Protein 2M6J (pdb70)

Foldseek 3Di:
DKDKAWDWDCPPPPDTDTDMDIDHD

Radius of gyration: 11.08 Å; Cα contacts (8 Å, |Δi|>4): 39; chains: 1; bounding box: 30×14×20 Å

Sequence (25 aa):
IKSCETFIVACDGGKACREVKCKTIIKSCETFIVACDGGKACREVKCKTIIKSCETFIVACDGGKACREVKCKTIIKSCETFIVACDGGKACREVKCKTIIKSCETFIVACDGGKACREVKCKTIIKSCETFIVACDGGKACREVKCKTIIKSCETFIVACDGGKACREVKCKTIIKSCETFIVACDGGKACREVKCKTIIKSCETFIVACDGGKACREVKCKTIIKSCETFIVACDGGKACREVKCKTIIKSCETFIVACDGGKACREVKCKTIIKSCETFIVACDGGKACREVKCKTIIKSCETFIVACDGGKACREVKCKTIIKSCETFIVACDGGKACREVKCKTIIKSCETFIVACDGGKACREVKCKTIIKSCETFIVACDGGKACREVKCKTIIKSCETFIVACDGGKACREVKCKTIIKSCETFIVACDGGKACREVKCKTIIKSCETFIVACDGGKACREVKCKTIIKSCETFIVACDGGKACREVKCKTI

Solvent-accessible surface area: 2305 Å² total; per-residue (Å²): 195,131,32,68,85,52,71,105,54,63,71,119,72,58,143,92,27,164,78,106,95,71,94,118,138

Secondary structure (DSSP, 8-state):
-EEEEEE---TTSSS---EEEEEE-

Nearest PDB structures (foldseek):
  2m6j-assembly1_A  TM=1.009E+00  e=7.210E-04  Sparassidae
  8tby-assembly1_A  TM=5.164E-01  e=4.647E+00  Mus musculus
  6uko-assembly1_G  TM=4.336E-01  e=4.334E+00  Mus musculus
  2m6j-assembly1_A  TM=1.012E+00  e=1.096E-03  Sparassidae
  6uko-assembly1_G  TM=5.273E-01  e=2.470E+00  Mus musculus

Organism: NCBI:txid152923

Structure (mmCIF, N/CA/C/O backbone):
data_2M6J
#
_entry.id   2M6J
#
loop_
_atom_site.group_PDB
_atom_site.id
_atom_site.type_symbol
_atom_site.label_atom_id
_atom_site.label_alt_id
_atom_site.label_comp_id
_atom_site.label_asym_id
_atom_site.label_entity_id
_atom_site.label_seq_id
_atom_site.pdbx_PDB_ins_code
_atom_site.Cartn_x
_atom_site.Cartn_y
_atom_site.Cartn_z
_atom_site.occupancy
_atom_site.B_iso_or_equiv
_atom_site.auth_seq_id
_atom_site.auth_comp_id
_atom_site.auth_asym_id
_atom_site.auth_atom_id
_atom_site.pdbx_PDB_model_num
ATOM 1 N N . ILE A 1 1 ? 1.103 -0.338 0.165 1.00 32.51 1 ILE A N 1
ATOM 2 C CA . ILE A 1 1 ? 1.880 -0.406 -1.066 1.00 25.42 1 ILE A CA 1
ATOM 3 C C . ILE A 1 1 ? 3.318 -0.832 -0.785 1.00 74.24 1 ILE A C 1
ATOM 4 O O . ILE A 1 1 ? 3.883 -0.502 0.258 1.00 74.54 1 ILE A O 1
ATOM 20 N N . LYS A 1 2 ? 3.905 -1.566 -1.724 1.00 43.14 2 LYS A N 1
ATOM 21 C CA . LYS A 1 2 ? 5.278 -2.035 -1.582 1.00 24.34 2 LYS A CA 1
ATOM 22 C C . LYS A 1 2 ? 6.196 -1.347 -2.587 1.00 70.33 2 LYS A C 1
ATOM 23 O O . LYS A 1 2 ? 5.775 -1.003 -3.691 1.00 52.54 2 LYS A O 1
ATOM 42 N N . SER A 1 3 ? 7.452 -1.152 -2.199 1.00 30.14 3 SER A N 1
ATOM 43 C CA . SER A 1 3 ? 8.428 -0.503 -3.066 1.00 24.33 3 SER A CA 1
ATOM 44 C C . SER A 1 3 ? 9.366 -1.531 -3.692 1.00 43.10 3 SER A C 1
ATOM 45 O O . SER A 1 3 ? 9.701 -2.542 -3.074 1.00 15.03 3 SER A O 1
ATOM 53 N N . CYS A 1 4 ? 9.788 -1.265 -4.924 1.00 14.42 4 CYS A N 1
ATOM 54 C CA . CYS A 1 4 ? 10.686 -2.164 -5.636 1.00 64.53 4 CYS A CA 1
ATOM 55 C C . CYS A 1 4 ? 11.679 -1.379 -6.489 1.00 30.21 4 CYS A C 1
ATOM 56 O O . CYS A 1 4 ? 11.352 -0.319 -7.021 1.00 73.35 4 CYS A O 1
ATOM 63 N N . GLU A 1 5 ? 12.892 -1.908 -6.613 1.00 23.11 5 GLU A N 1
ATOM 64 C CA . GLU A 1 5 ? 13.932 -1.256 -7.400 1.00 63.12 5 GLU A CA 1
ATOM 65 C C . GLU A 1 5 ? 14.986 -2.264 -7.851 1.00 13.10 5 GLU A C 1
ATOM 66 O O . GLU A 1 5 ? 15.143 -3.327 -7.250 1.00 33.24 5 GLU A O 1
ATOM 78 N N . THR A 1 6 ? 15.706 -1.922 -8.915 1.00 21.41 6 THR A N 1
ATOM 79 C CA . THR A 1 6 ? 16.743 -2.796 -9.448 1.00 62.43 6 THR A CA 1
ATOM 80 C C . THR A 1 6 ? 18.124 -2.167 -9.298 1.00 35.22 6 THR A C 1
ATOM 81 O O . THR A 1 6 ? 18.259 -0.944 -9.260 1.00 55.04 6 THR A O 1
ATOM 92 N N . PHE A 1 7 ? 19.147 -3.011 -9.212 1.00 50.54 7 PHE A N 1
ATOM 93 C CA . PHE A 1 7 ? 20.518 -2.536 -9.066 1.00 22.34 7 PHE A CA 1
ATOM 94 C C . PHE A 1 7 ? 21.439 -3.212 -10.078 1.00 14.10 7 PHE A C 1
ATOM 95 O O . PHE A 1 7 ? 21.069 -4.208 -10.700 1.00 62.22 7 PHE A O 1
ATOM 112 N N . ILE A 1 8 ? 22.638 -2.662 -10.237 1.00 74.13 8 ILE A N 1
ATOM 113 C CA . ILE A 1 8 ? 23.611 -3.211 -11.173 1.00 70.12 8 ILE A CA 1
ATOM 114 C C . ILE A 1 8 ? 24.695 -3.995 -10.442 1.00 5.34 8 ILE A C 1
ATOM 115 O O . ILE A 1 8 ? 25.407 -3.451 -9.597 1.00 43.53 8 ILE A O 1
ATOM 131 N N . VAL A 1 9 ? 24.817 -5.276 -10.773 1.00 23.33 9 VAL A N 1
ATOM 132 C CA . VAL A 1 9 ? 25.817 -6.135 -10.150 1.00 23.23 9 VAL A CA 1
ATOM 133 C C . VAL A 1 9 ? 26.494 -7.029 -11.182 1.00 70.44 9 VAL A C 1
ATOM 134 O O . VAL A 1 9 ? 25.980 -7.221 -12.284 1.00 64.02 9 VAL A O 1
ATOM 147 N N . ALA A 1 10 ? 27.650 -7.575 -10.818 1.00 73.11 10 ALA A N 1
ATOM 148 C CA . ALA A 1 10 ? 28.396 -8.452 -11.712 1.00 41.30 10 ALA A CA 1
ATOM 149 C C . ALA A 1 10 ? 27.824 -9.865 -11.699 1.00 73.02 10 ALA A C 1
ATOM 150 O O . ALA A 1 10 ? 28.251 -10.712 -10.914 1.00 0.11 10 ALA A O 1
ATOM 157 N N . CYS A 1 11 ? 26.854 -10.114 -12.573 1.00 50.40 11 CYS A N 1
ATOM 158 C CA . CYS A 1 11 ? 26.221 -11.424 -12.662 1.00 25.11 11 CYS A CA 1
ATOM 159 C C . CYS A 1 11 ? 27.167 -12.443 -13.293 1.00 14.42 11 CYS A C 1
ATOM 160 O O . CYS A 1 11 ? 27.067 -13.642 -13.032 1.00 41.33 11 CYS A O 1
ATOM 167 N N . ASP A 1 12 ? 28.083 -11.956 -14.123 1.00 33.22 12 ASP A N 1
ATOM 168 C CA . ASP A 1 12 ? 29.047 -12.823 -14.790 1.00 70.02 12 ASP A CA 1
ATOM 169 C C . ASP A 1 12 ? 30.467 -12.518 -14.322 1.00 74.14 12 ASP A C 1
ATOM 170 O O . ASP A 1 12 ? 31.439 -12.863 -14.992 1.00 43.42 12 ASP A O 1
ATOM 179 N N . GLY A 1 13 ? 30.577 -11.868 -13.168 1.00 22.03 13 GLY A N 1
ATOM 180 C CA . GLY A 1 13 ? 31.881 -11.526 -12.631 1.00 25.32 13 GLY A CA 1
ATOM 181 C C . GLY A 1 13 ? 32.378 -10.182 -13.125 1.00 70.22 13 GLY A C 1
ATOM 182 O O . GLY A 1 13 ? 33.342 -9.635 -12.593 1.00 5.32 13 GLY A O 1
ATOM 186 N N . GLY A 1 14 ? 31.718 -9.649 -14.149 1.00 31.00 14 GLY A N 1
ATOM 187 C CA . GLY A 1 14 ? 32.114 -8.366 -14.699 1.00 53.14 14 GLY A CA 1
ATOM 188 C C . GLY A 1 14 ? 31.196 -7.905 -15.814 1.00 71.44 14 GLY A C 1
ATOM 189 O O . GLY A 1 14 ? 31.636 -7.258 -16.764 1.00 45.42 14 GLY A O 1
ATOM 193 N N . LYS A 1 15 ? 29.915 -8.241 -15.701 1.00 63.22 15 LYS A N 1
ATOM 194 C CA . LYS A 1 15 ? 28.932 -7.859 -16.707 1.00 53.13 15 LYS A CA 1
ATOM 195 C C . LYS A 1 15 ? 27.855 -6.964 -16.103 1.00 13.23 15 LYS A C 1
ATOM 196 O O . LYS A 1 15 ? 27.923 -6.600 -14.929 1.00 64.40 15 LYS A O 1
ATOM 215 N N . ALA A 1 16 ? 26.860 -6.613 -16.912 1.00 22.33 16 ALA A N 1
ATOM 216 C CA . ALA A 1 16 ? 25.767 -5.764 -16.455 1.00 21.00 16 ALA A CA 1
ATOM 217 C C . ALA A 1 16 ? 24.519 -6.588 -16.158 1.00 71.00 16 ALA A C 1
ATOM 218 O O . ALA A 1 16 ? 23.987 -7.268 -17.037 1.00 5.33 16 ALA A O 1
ATOM 225 N N . CYS A 1 17 ? 24.055 -6.524 -14.914 1.00 64.13 17 CYS A N 1
ATOM 226 C CA . CYS A 1 17 ? 22.870 -7.265 -14.500 1.00 61.03 17 CYS A CA 1
ATOM 227 C C . CYS A 1 17 ? 21.813 -6.325 -13.929 1.00 12.31 17 CYS A C 1
ATOM 228 O O . CYS A 1 17 ? 22.133 -5.252 -13.418 1.00 0.54 17 CYS A O 1
ATOM 235 N N . ARG A 1 18 ? 20.552 -6.736 -14.020 1.00 3.34 18 ARG A N 1
ATOM 236 C CA . ARG A 1 18 ? 19.448 -5.930 -13.513 1.00 33.31 18 ARG A CA 1
ATOM 237 C C . ARG A 1 18 ? 18.635 -6.709 -12.483 1.00 0.05 18 ARG A C 1
ATOM 238 O O . ARG A 1 18 ? 17.481 -7.061 -12.726 1.00 3.11 18 ARG A O 1
ATOM 259 N N . GLU A 1 19 ? 19.246 -6.974 -11.332 1.00 62.31 19 GLU A N 1
ATOM 260 C CA . GLU A 1 19 ? 18.579 -7.712 -10.266 1.00 61.51 19 GLU A CA 1
ATOM 261 C C . GLU A 1 19 ? 17.562 -6.831 -9.548 1.00 14.30 19 GLU A C 1
ATOM 262 O O . GLU A 1 19 ? 17.925 -5.871 -8.868 1.00 42.34 19 GLU A O 1
ATOM 274 N N . VAL A 1 20 ? 16.284 -7.163 -9.704 1.00 61.44 20 VAL A N 1
ATOM 275 C CA . VAL A 1 20 ? 15.213 -6.403 -9.071 1.00 61.23 20 VAL A CA 1
ATOM 276 C C . VAL A 1 20 ? 14.937 -6.913 -7.661 1.00 53.33 20 VAL A C 1
ATOM 277 O O . VAL A 1 20 ? 15.101 -8.099 -7.374 1.00 4.40 20 VAL A O 1
ATOM 290 N N . LYS A 1 21 ? 14.515 -6.009 -6.784 1.00 12.34 21 LYS A N 1
ATOM 291 C CA . LYS A 1 21 ? 14.213 -6.365 -5.402 1.00 60.34 21 LYS A CA 1
ATOM 292 C C . LYS A 1 21 ? 13.046 -5.540 -4.870 1.00 0.10 21 LYS A C 1
ATOM 293 O O . LYS A 1 21 ? 12.785 -4.435 -5.347 1.00 73.34 21 LYS A O 1
ATOM 312 N N . CYS A 1 22 ? 12.348 -6.082 -3.878 1.00 1.24 22 CYS A N 1
ATOM 313 C CA . CYS A 1 22 ? 11.210 -5.396 -3.279 1.00 54.40 22 CYS A CA 1
ATOM 314 C C . CYS A 1 22 ? 11.359 -5.315 -1.762 1.00 72.25 22 CYS A C 1
ATOM 315 O O . CYS A 1 22 ? 11.945 -6.199 -1.137 1.00 60.01 22 CYS A O 1
ATOM 322 N N . LYS A 1 23 ? 10.824 -4.249 -1.177 1.00 31.33 23 LYS A N 1
ATOM 323 C CA . LYS A 1 23 ? 10.895 -4.052 0.266 1.00 20.33 23 LYS A CA 1
ATOM 324 C C . LYS A 1 23 ? 9.634 -3.369 0.785 1.00 73.20 23 LYS A C 1
ATOM 325 O O . LYS A 1 23 ? 8.875 -2.777 0.017 1.00 75.31 23 LYS A O 1
ATOM 344 N N . THR A 1 24 ? 9.416 -3.454 2.094 1.00 53.32 24 THR A N 1
ATOM 345 C CA . THR A 1 24 ? 8.247 -2.844 2.715 1.00 51.31 24 THR A CA 1
ATOM 346 C C . THR A 1 24 ? 8.446 -1.345 2.907 1.00 53.42 24 THR A C 1
ATOM 347 O O . THR A 1 24 ? 9.572 -0.874 3.067 1.00 23.01 24 THR A O 1
ATOM 358 N N . ILE A 1 25 ? 7.346 -0.600 2.890 1.00 14.30 25 ILE A N 1
ATOM 359 C CA . ILE A 1 25 ? 7.400 0.846 3.064 1.00 0.42 25 ILE A CA 1
ATOM 360 C C . ILE A 1 25 ? 6.749 1.267 4.377 1.00 31.14 25 ILE A C 1
ATOM 361 O O . ILE A 1 25 ? 5.732 0.706 4.785 1.00 51.41 25 ILE A O 1
ATOM 380 N N . ILE A 1 1 ? 1.329 0.000 0.000 1.00 13.00 1 ILE A N 2
ATOM 381 C CA . ILE A 1 1 ? 2.092 -0.002 -1.242 1.00 1.13 1 ILE A CA 2
ATOM 382 C C . ILE A 1 1 ? 3.507 -0.523 -1.016 1.00 62.42 1 ILE A C 2
ATOM 383 O O . ILE A 1 1 ? 4.113 -0.278 0.027 1.00 13.43 1 ILE A O 2
ATOM 399 N N . LYS A 1 2 ? 4.031 -1.244 -2.002 1.00 55.35 2 LYS A N 2
ATOM 400 C CA . LYS A 1 2 ? 5.376 -1.798 -1.915 1.00 22.21 2 LYS A CA 2
ATOM 401 C C . LYS A 1 2 ? 6.332 -1.055 -2.842 1.00 44.02 2 LYS A C 2
ATOM 402 O O . LYS A 1 2 ? 5.924 -0.525 -3.875 1.00 73.14 2 LYS A O 2
ATOM 421 N N . SER A 1 3 ? 7.607 -1.021 -2.467 1.00 21.31 3 SER A N 2
ATOM 422 C CA . SER A 1 3 ? 8.621 -0.341 -3.264 1.00 51.02 3 SER A CA 2
ATOM 423 C C . SER A 1 3 ? 9.572 -1.346 -3.907 1.00 33.43 3 SER A C 2
ATOM 424 O O . SER A 1 3 ? 10.143 -2.200 -3.228 1.00 30.14 3 SER A O 2
ATOM 432 N N . CYS A 1 4 ? 9.736 -1.239 -5.221 1.00 4.01 4 CYS A N 2
ATOM 433 C CA . CYS A 1 4 ? 10.617 -2.138 -5.958 1.00 12.43 4 CYS A CA 2
ATOM 434 C C . CYS A 1 4 ? 11.622 -1.350 -6.793 1.00 61.11 4 CYS A C 2
ATOM 435 O O . CYS A 1 4 ? 11.310 -0.277 -7.309 1.00 32.52 4 CYS A O 2
ATOM 442 N N . GLU A 1 5 ? 12.829 -1.892 -6.921 1.00 45.54 5 GLU A N 2
ATOM 443 C CA . GLU A 1 5 ? 13.880 -1.239 -7.694 1.00 24.05 5 GLU A CA 2
ATOM 444 C C . GLU A 1 5 ? 14.961 -2.239 -8.094 1.00 44.34 5 GLU A C 2
ATOM 445 O O . GLU A 1 5 ? 15.119 -3.286 -7.467 1.00 32.44 5 GLU A O 2
ATOM 457 N N . THR A 1 6 ? 15.705 -1.908 -9.146 1.00 11.43 6 THR A N 2
ATOM 458 C CA . THR A 1 6 ? 16.770 -2.775 -9.632 1.00 73.55 6 THR A CA 2
ATOM 459 C C . THR A 1 6 ? 18.134 -2.116 -9.469 1.00 64.11 6 THR A C 2
ATOM 460 O O . THR A 1 6 ? 18.246 -0.890 -9.462 1.00 53.02 6 THR A O 2
ATOM 471 N N . PHE A 1 7 ? 19.171 -2.937 -9.338 1.00 61.02 7 PHE A N 2
ATOM 472 C CA . PHE A 1 7 ? 20.530 -2.433 -9.175 1.00 14.25 7 PHE A CA 2
ATOM 473 C C . PHE A 1 7 ? 21.489 -3.135 -10.131 1.00 23.24 7 PHE A C 2
ATOM 474 O O . PHE A 1 7 ? 21.154 -4.163 -10.720 1.00 55.20 7 PHE A O 2
ATOM 491 N N . ILE A 1 8 ? 22.684 -2.573 -10.279 1.00 50.21 8 ILE A N 2
ATOM 492 C CA . ILE A 1 8 ? 23.692 -3.145 -11.163 1.00 4.33 8 ILE A CA 2
ATOM 493 C C . ILE A 1 8 ? 24.762 -3.886 -10.368 1.00 44.04 8 ILE A C 2
ATOM 494 O O . ILE A 1 8 ? 25.430 -3.305 -9.513 1.00 12.05 8 ILE A O 2
ATOM 510 N N . VAL A 1 9 ? 24.922 -5.173 -10.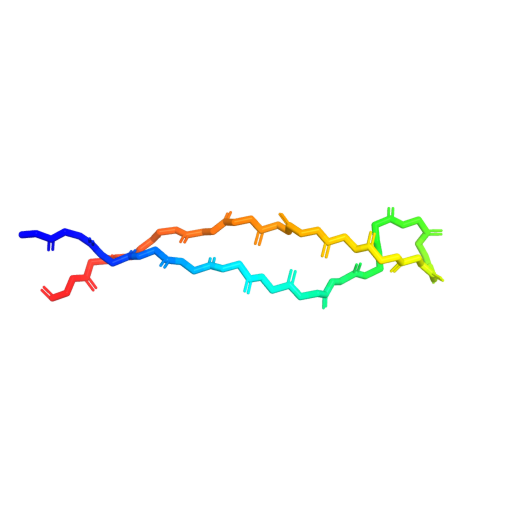659 1.00 71.31 9 VAL A N 2
ATOM 511 C CA . VAL A 1 9 ? 25.913 -5.994 -9.974 1.00 62.54 9 VAL A CA 2
ATOM 512 C C . VAL A 1 9 ? 26.647 -6.902 -10.955 1.00 72.42 9 VAL A C 2
ATOM 513 O O . VAL A 1 9 ? 26.180 -7.134 -12.070 1.00 64.11 9 VAL A O 2
ATOM 526 N N . ALA A 1 10 ? 27.798 -7.414 -10.532 1.00 33.44 10 ALA A N 2
ATOM 527 C CA . ALA A 1 10 ? 28.595 -8.299 -11.371 1.00 62.45 10 ALA A CA 2
ATOM 528 C C . ALA A 1 10 ? 28.040 -9.720 -11.354 1.00 42.35 10 ALA A C 2
ATOM 529 O O . ALA A 1 10 ? 28.442 -10.544 -10.533 1.00 34.32 10 ALA A O 2
ATOM 536 N N . CYS A 1 11 ? 27.115 -9.999 -12.266 1.00 34.21 11 CYS A N 2
ATOM 537 C CA . CYS A 1 11 ? 26.503 -11.319 -12.355 1.00 71.55 11 CYS A CA 2
ATOM 538 C C . CYS A 1 11 ? 27.456 -12.318 -13.007 1.00 2.55 11 CYS A C 2
ATOM 539 O O . CYS A 1 11 ? 27.544 -13.472 -12.588 1.00 34.01 11 CYS A O 2
ATOM 546 N N . ASP A 1 12 ? 28.168 -11.864 -14.032 1.00 64.11 12 ASP A N 2
ATOM 547 C CA . ASP A 1 12 ? 29.117 -12.716 -14.741 1.00 15.13 12 ASP A CA 2
ATOM 548 C C . ASP A 1 12 ? 30.550 -12.383 -14.341 1.00 25.15 12 ASP A C 2
ATOM 549 O O . ASP A 1 12 ? 31.482 -12.563 -15.124 1.00 20.44 12 ASP A O 2
ATOM 558 N N . GLY A 1 13 ? 30.720 -11.895 -13.115 1.00 54.34 13 GLY A N 2
ATOM 559 C CA . GLY A 1 13 ? 32.042 -11.543 -12.633 1.00 64.20 13 GLY A CA 2
ATOM 560 C C . GLY A 1 13 ? 32.471 -10.157 -13.074 1.00 32.54 13 GLY A C 2
ATOM 561 O O . GLY A 1 13 ? 33.649 -9.812 -13.000 1.00 1.42 13 GLY A O 2
ATOM 565 N N . GLY A 1 14 ? 31.511 -9.362 -13.535 1.00 51.43 14 GLY A N 2
ATOM 566 C CA . GLY A 1 14 ? 31.815 -8.016 -13.985 1.00 4.34 14 GLY A CA 2
ATOM 567 C C . GLY A 1 14 ? 30.811 -7.501 -14.997 1.00 20.14 14 GLY A C 2
ATOM 568 O O . GLY A 1 14 ? 30.698 -6.294 -15.213 1.00 24.31 14 GLY A O 2
ATOM 572 N N . LYS A 1 15 ? 30.079 -8.418 -15.621 1.00 24.15 15 LYS A N 2
ATOM 573 C CA . LYS A 1 15 ? 29.079 -8.052 -16.616 1.00 41.11 15 LYS A CA 2
ATOM 574 C C . LYS A 1 15 ? 28.003 -7.161 -16.004 1.00 33.31 15 LYS A C 2
ATOM 575 O O . LYS A 1 15 ? 28.055 -6.834 -14.819 1.00 32.12 15 LYS A O 2
ATOM 594 N N . ALA A 1 16 ? 27.027 -6.774 -16.819 1.00 44.24 16 ALA A N 2
ATOM 595 C CA . ALA A 1 16 ? 25.937 -5.924 -16.357 1.00 21.34 16 ALA A CA 2
ATOM 596 C C . ALA A 1 16 ? 24.708 -6.754 -16.001 1.00 52.31 16 ALA A C 2
ATOM 597 O O . ALA A 1 16 ? 24.210 -7.527 -16.820 1.00 20.21 16 ALA A O 2
ATOM 604 N N . CYS A 1 17 ? 24.223 -6.589 -14.775 1.00 53.41 17 CYS A N 2
ATOM 605 C CA . CYS A 1 17 ? 23.052 -7.323 -14.310 1.00 41.41 17 CYS A CA 2
ATOM 606 C C . CYS A 1 17 ? 21.974 -6.366 -13.809 1.00 31.11 17 CYS A C 2
ATOM 607 O O . CYS A 1 17 ? 22.269 -5.247 -13.388 1.00 70.32 17 CYS A O 2
ATOM 614 N N . ARG A 1 18 ? 20.724 -6.815 -13.857 1.00 51.31 18 ARG A N 2
ATOM 615 C CA . ARG A 1 18 ? 19.602 -5.999 -13.409 1.00 74.12 18 ARG A CA 2
ATOM 616 C C . ARG A 1 18 ? 18.764 -6.747 -12.376 1.00 3.12 18 ARG A C 2
ATOM 617 O O . ARG A 1 18 ? 17.612 -7.094 -12.631 1.00 71.42 18 ARG A O 2
ATOM 638 N N . GLU A 1 19 ? 19.353 -6.991 -11.209 1.00 60.01 19 GLU A N 2
ATOM 639 C CA . GLU A 1 19 ? 18.661 -7.699 -10.138 1.00 40.24 19 GLU A CA 2
ATOM 640 C C . GLU A 1 19 ? 17.648 -6.788 -9.451 1.00 33.54 19 GLU A C 2
ATOM 641 O O . GLU A 1 19 ? 18.013 -5.783 -8.841 1.00 53.14 19 GLU A O 2
ATOM 653 N N . VAL A 1 20 ? 16.372 -7.149 -9.553 1.00 42.53 20 VAL A N 2
ATOM 654 C CA . VAL A 1 20 ? 15.305 -6.366 -8.941 1.00 42.34 20 VAL A CA 2
ATOM 655 C C . VAL A 1 20 ? 15.012 -6.848 -7.525 1.00 64.12 20 VAL A C 2
ATOM 656 O O . VAL A 1 20 ? 15.180 -8.027 -7.211 1.00 41.25 20 VAL A O 2
ATOM 669 N N . LYS A 1 21 ? 14.573 -5.929 -6.672 1.00 62.00 21 LYS A N 2
ATOM 670 C CA . LYS A 1 21 ? 14.255 -6.259 -5.288 1.00 75.20 21 LYS A CA 2
ATOM 671 C C . LYS A 1 21 ? 13.130 -5.373 -4.762 1.00 73.15 21 LYS A C 2
ATOM 672 O O . LYS A 1 21 ? 13.044 -4.193 -5.104 1.00 22.04 21 LYS A O 2
ATOM 691 N N . CYS A 1 22 ? 12.269 -5.949 -3.929 1.00 43.23 22 CYS A N 2
ATOM 692 C CA . CYS A 1 22 ? 11.150 -5.212 -3.355 1.00 41.33 22 CYS A CA 2
ATOM 693 C C . CYS A 1 22 ? 11.232 -5.198 -1.832 1.00 30.24 22 CYS A C 2
ATOM 694 O O . CYS A 1 22 ? 11.708 -6.152 -1.216 1.00 3.25 22 CYS A O 2
ATOM 701 N N . LYS A 1 23 ? 10.764 -4.110 -1.229 1.00 72.42 23 LYS A N 2
ATOM 702 C CA . LYS A 1 23 ? 10.782 -3.971 0.222 1.00 35.21 23 LYS A CA 2
ATOM 703 C C . LYS A 1 23 ? 9.558 -3.203 0.710 1.00 13.40 23 LYS A C 2
ATOM 704 O O . LYS A 1 23 ? 9.047 -2.323 0.016 1.00 15.34 23 LYS A O 2
ATOM 723 N N . THR A 1 24 ? 9.092 -3.539 1.909 1.00 22.10 24 THR A N 2
ATOM 724 C CA . THR A 1 24 ? 7.929 -2.881 2.490 1.00 50.42 24 THR A CA 2
ATOM 725 C C . THR A 1 24 ? 8.314 -1.555 3.137 1.00 34.10 24 THR A C 2
ATOM 726 O O . THR A 1 24 ? 9.254 -1.491 3.930 1.00 54.31 24 THR A O 2
ATOM 737 N N . ILE A 1 25 ? 7.581 -0.501 2.795 1.00 44.51 25 ILE A N 2
ATOM 738 C CA . ILE A 1 25 ? 7.846 0.823 3.345 1.00 52.21 25 ILE A CA 2
ATOM 739 C C . ILE A 1 25 ? 7.029 1.066 4.610 1.00 41.24 25 ILE A C 2
ATOM 740 O O . ILE A 1 25 ? 7.378 1.911 5.433 1.00 4.03 25 ILE A O 2
ATOM 759 N N . ILE A 1 1 ? 1.353 -0.458 0.076 1.00 12.52 1 ILE A N 3
ATOM 760 C CA . ILE A 1 1 ? 2.144 -0.433 -1.148 1.00 1.13 1 ILE A CA 3
ATOM 761 C C . ILE A 1 1 ? 3.589 -0.836 -0.876 1.00 63.51 1 ILE A C 3
ATOM 762 O O . ILE A 1 1 ? 4.131 -0.564 0.195 1.00 21.35 1 ILE A O 3
ATOM 778 N N . LYS A 1 2 ? 4.210 -1.486 -1.855 1.00 22.22 2 LYS A N 3
ATOM 779 C CA . LYS A 1 2 ? 5.594 -1.925 -1.725 1.00 24.55 2 LYS A CA 3
ATOM 780 C C . LYS A 1 2 ? 6.491 -1.205 -2.727 1.00 14.13 2 LYS A C 3
ATOM 781 O O . LYS A 1 2 ? 6.047 -0.827 -3.811 1.00 72.20 2 LYS A O 3
ATOM 800 N N . SER A 1 3 ? 7.754 -1.019 -2.357 1.00 52.13 3 SER A N 3
ATOM 801 C CA . SER A 1 3 ? 8.712 -0.342 -3.223 1.00 53.44 3 SER A CA 3
ATOM 802 C C . SER A 1 3 ? 9.709 -1.335 -3.812 1.00 75.05 3 SER A C 3
ATOM 803 O O . SER A 1 3 ? 10.354 -2.090 -3.085 1.00 32.41 3 SER A O 3
ATOM 811 N N . CYS A 1 4 ? 9.829 -1.328 -5.136 1.00 30.42 4 CYS A N 3
ATOM 812 C CA . CYS A 1 4 ? 10.746 -2.228 -5.825 1.00 51.02 4 CYS A CA 3
ATOM 813 C C . CYS A 1 4 ? 11.630 -1.459 -6.803 1.00 74.23 4 CYS A C 3
ATOM 814 O O . CYS A 1 4 ? 11.176 -0.523 -7.460 1.00 52.13 4 CYS A O 3
ATOM 821 N N . GLU A 1 5 ? 12.893 -1.863 -6.894 1.00 1.54 5 GLU A N 3
ATOM 822 C CA . GLU A 1 5 ? 13.840 -1.211 -7.791 1.00 10.01 5 GLU A CA 3
ATOM 823 C C . GLU A 1 5 ? 14.947 -2.176 -8.208 1.00 14.54 5 GLU A C 3
ATOM 824 O O . GLU A 1 5 ? 15.184 -3.189 -7.549 1.00 40.12 5 GLU A O 3
ATOM 836 N N . THR A 1 6 ? 15.622 -1.853 -9.307 1.00 34.42 6 THR A N 3
ATOM 837 C CA . THR A 1 6 ? 16.702 -2.691 -9.813 1.00 54.43 6 THR A CA 3
ATOM 838 C C . THR A 1 6 ? 18.057 -2.024 -9.608 1.00 11.15 6 THR A C 3
ATOM 839 O O . THR A 1 6 ? 18.155 -0.798 -9.553 1.00 11.24 6 THR A O 3
ATOM 850 N N . PHE A 1 7 ? 19.101 -2.838 -9.495 1.00 32.52 7 PHE A N 3
ATOM 851 C CA . PHE A 1 7 ? 20.452 -2.327 -9.295 1.00 13.13 7 PHE A CA 3
ATOM 852 C C . PHE A 1 7 ? 21.437 -3.009 -10.239 1.00 50.24 7 PHE A C 3
ATOM 853 O O . PHE A 1 7 ? 21.124 -4.033 -10.846 1.00 75.41 7 PHE A O 3
ATOM 870 N N . ILE A 1 8 ? 22.628 -2.432 -10.359 1.00 22.42 8 ILE A N 3
ATOM 871 C CA . ILE A 1 8 ? 23.660 -2.984 -11.229 1.00 35.24 8 ILE A CA 3
ATOM 872 C C . ILE A 1 8 ? 24.713 -3.738 -10.423 1.00 54.23 8 ILE A C 3
ATOM 873 O O . ILE A 1 8 ? 25.366 -3.168 -9.549 1.00 30.41 8 ILE A O 3
ATOM 889 N N . VAL A 1 9 ? 24.874 -5.022 -10.725 1.00 75.23 9 VAL A N 3
ATOM 890 C CA . VAL A 1 9 ? 25.850 -5.854 -10.032 1.00 34.21 9 VAL A CA 3
ATOM 891 C C . VAL A 1 9 ? 26.592 -6.760 -11.008 1.00 42.30 9 VAL A C 3
ATOM 892 O O . VAL A 1 9 ? 26.141 -6.980 -12.131 1.00 62.55 9 VAL A O 3
ATOM 905 N N . ALA A 1 10 ? 27.733 -7.282 -10.571 1.00 4.01 10 ALA A N 3
ATOM 906 C CA . ALA A 1 10 ? 28.538 -8.166 -11.405 1.00 71.11 10 ALA A CA 3
ATOM 907 C C . ALA A 1 10 ? 27.984 -9.587 -11.393 1.00 11.21 10 ALA A C 3
ATOM 908 O O . ALA A 1 10 ? 28.379 -10.411 -10.568 1.00 65.33 10 ALA A O 3
ATOM 915 N N . CYS A 1 11 ? 27.066 -9.867 -12.312 1.00 13.33 11 CYS A N 3
ATOM 916 C CA . CYS A 1 11 ? 26.456 -11.187 -12.406 1.00 72.44 11 CYS A CA 3
ATOM 917 C C . CYS A 1 11 ? 27.430 -12.194 -13.012 1.00 32.22 11 CYS A C 3
ATOM 918 O O . CYS A 1 11 ? 27.498 -13.345 -12.580 1.00 14.04 11 CYS A O 3
ATOM 925 N N . ASP A 1 12 ? 28.182 -11.752 -14.014 1.00 32.33 12 ASP A N 3
ATOM 926 C CA . ASP A 1 12 ? 29.153 -12.613 -14.678 1.00 63.31 12 ASP A CA 3
ATOM 927 C C . ASP A 1 12 ? 30.571 -12.291 -14.215 1.00 72.52 12 ASP A C 3
ATOM 928 O O . ASP A 1 12 ? 31.534 -12.472 -14.959 1.00 73.12 12 ASP A O 3
ATOM 937 N N . GLY A 1 13 ? 30.690 -11.812 -12.981 1.00 25.13 13 GLY A N 3
ATOM 938 C CA . GLY A 1 13 ? 31.994 -11.471 -12.440 1.00 75.44 13 GLY A CA 3
ATOM 939 C C . GLY A 1 13 ? 32.460 -10.097 -12.876 1.00 4.41 13 GLY A C 3
ATOM 940 O O . GLY A 1 13 ? 33.641 -9.770 -12.763 1.00 40.32 13 GLY A O 3
ATOM 944 N N . GLY A 1 14 ? 31.531 -9.289 -13.377 1.00 52.30 14 GLY A N 3
ATOM 945 C CA . GLY A 1 14 ? 31.873 -7.952 -13.825 1.00 44.34 14 GLY A CA 3
ATOM 946 C C . GLY A 1 14 ? 30.908 -7.425 -14.868 1.00 52.42 14 GLY A C 3
ATOM 947 O O . GLY A 1 14 ? 30.820 -6.217 -15.090 1.00 13.31 14 GLY A O 3
ATOM 951 N N . LYS A 1 15 ? 30.182 -8.332 -15.512 1.00 70.04 15 LYS A N 3
ATOM 952 C CA . LYS A 1 15 ? 29.218 -7.953 -16.539 1.00 32.35 15 LYS A CA 3
ATOM 953 C C . LYS A 1 15 ? 28.126 -7.061 -15.957 1.00 4.53 15 LYS A C 3
ATOM 954 O O . LYS A 1 15 ? 28.141 -6.741 -14.768 1.00 42.45 15 LYS A O 3
ATOM 973 N N . ALA A 1 16 ? 27.181 -6.663 -16.801 1.00 74.04 16 ALA A N 3
ATOM 974 C CA . ALA A 1 16 ? 26.080 -5.810 -16.370 1.00 30.44 16 ALA A CA 3
ATOM 975 C C . ALA A 1 16 ? 24.831 -6.634 -16.074 1.00 50.21 16 ALA A C 3
ATOM 976 O O . ALA A 1 16 ? 24.376 -7.414 -16.912 1.00 4.34 16 ALA A O 3
ATOM 983 N N . CYS A 1 17 ? 24.280 -6.456 -14.878 1.00 22.21 17 CYS A N 3
ATOM 984 C CA . CYS A 1 17 ? 23.084 -7.183 -14.471 1.00 21.34 17 CYS A CA 3
ATOM 985 C C . CYS A 1 17 ? 22.017 -6.226 -13.948 1.00 51.32 17 CYS A C 3
ATOM 986 O O . CYS A 1 17 ? 22.328 -5.137 -13.465 1.00 41.13 17 CYS A O 3
ATOM 993 N N . ARG A 1 18 ? 20.758 -6.640 -14.049 1.00 0.14 18 ARG A N 3
ATOM 994 C CA . ARG A 1 18 ? 19.645 -5.819 -13.587 1.00 73.24 18 ARG A CA 3
ATOM 995 C C . ARG A 1 18 ? 18.793 -6.579 -12.575 1.00 13.54 18 ARG A C 3
ATOM 996 O O . ARG A 1 18 ? 17.620 -6.859 -12.822 1.00 43.42 18 ARG A O 3
ATOM 1017 N N . GLU A 1 19 ? 19.391 -6.909 -11.434 1.00 43.54 19 GLU A N 3
ATOM 1018 C CA . GLU A 1 19 ? 18.687 -7.637 -10.386 1.00 11.55 19 GLU A CA 3
ATOM 1019 C C . GLU A 1 19 ? 17.622 -6.758 -9.734 1.00 63.25 19 GLU A C 3
ATOM 1020 O O . GLU A 1 19 ? 17.860 -5.585 -9.447 1.00 21.12 19 GLU A O 3
ATOM 1032 N N . VAL A 1 20 ? 16.447 -7.335 -9.505 1.00 53.04 20 VAL A N 3
ATOM 1033 C CA . VAL A 1 20 ? 15.345 -6.606 -8.888 1.00 60.21 20 VAL A CA 3
ATOM 1034 C C . VAL A 1 20 ? 15.181 -6.995 -7.423 1.00 63.22 20 VAL A C 3
ATOM 1035 O O . VAL A 1 20 ? 15.486 -8.121 -7.030 1.00 63.41 20 VAL A O 3
ATOM 1048 N N . LYS A 1 21 ? 14.697 -6.056 -6.618 1.00 51.30 21 LYS A N 3
ATOM 1049 C CA . LYS A 1 21 ? 14.490 -6.299 -5.195 1.00 52.03 21 LYS A CA 3
ATOM 1050 C C . LYS A 1 21 ? 13.285 -5.519 -4.680 1.00 12.23 21 LYS A C 3
ATOM 1051 O O . LYS A 1 21 ? 13.074 -4.365 -5.053 1.00 54.51 21 LYS A O 3
ATOM 1070 N N . CYS A 1 22 ? 12.498 -6.155 -3.819 1.00 20.34 22 CYS A N 3
ATOM 1071 C CA . CYS A 1 22 ? 11.315 -5.521 -3.250 1.00 74.23 22 CYS A CA 3
ATOM 1072 C C . CYS A 1 22 ? 11.437 -5.401 -1.734 1.00 70.20 22 CYS A C 3
ATOM 1073 O O . CYS A 1 22 ? 11.942 -6.305 -1.067 1.00 13.40 22 CYS A O 3
ATOM 1080 N N . LYS A 1 23 ? 10.971 -4.279 -1.195 1.00 61.54 23 LYS A N 3
ATOM 1081 C CA . LYS A 1 23 ? 11.026 -4.040 0.242 1.00 52.12 23 LYS A CA 3
ATOM 1082 C C . LYS A 1 23 ? 9.785 -3.290 0.716 1.00 1.00 23 LYS A C 3
ATOM 1083 O O . LYS A 1 23 ? 9.244 -2.447 -0.001 1.00 31.33 23 LYS A O 3
ATOM 1102 N N . THR A 1 24 ? 9.339 -3.600 1.929 1.00 20.54 24 THR A N 3
ATOM 1103 C CA . THR A 1 24 ? 8.163 -2.956 2.499 1.00 13.13 24 THR A CA 3
ATOM 1104 C C . THR A 1 24 ? 8.515 -1.599 3.099 1.00 62.34 24 THR A C 3
ATOM 1105 O O . THR A 1 24 ? 9.589 -1.426 3.676 1.00 12.32 24 THR A O 3
ATOM 1116 N N . ILE A 1 25 ? 7.605 -0.641 2.958 1.00 24.31 25 ILE A N 3
ATOM 1117 C CA . ILE A 1 25 ? 7.821 0.700 3.488 1.00 74.52 25 ILE A CA 3
ATOM 1118 C C . ILE A 1 25 ? 7.086 0.893 4.810 1.00 24.43 25 ILE A C 3
ATOM 1119 O O . ILE A 1 25 ? 5.924 0.514 4.947 1.00 34.42 25 ILE A O 3
ATOM 1138 N N . ILE A 1 1 ? 1.221 -0.381 0.078 1.00 72.05 1 ILE A N 4
ATOM 1139 C CA . ILE A 1 1 ? 2.058 -0.288 -1.112 1.00 73.12 1 ILE A CA 4
ATOM 1140 C C . ILE A 1 1 ? 3.490 -0.715 -0.811 1.00 64.02 1 ILE A C 4
ATOM 1141 O O . ILE A 1 1 ? 4.002 -0.483 0.284 1.00 21.54 1 ILE A O 4
ATOM 1157 N N . LYS A 1 2 ? 4.134 -1.339 -1.792 1.00 4.31 2 LYS A N 4
ATOM 1158 C CA . LYS A 1 2 ? 5.510 -1.796 -1.635 1.00 30.10 2 LYS A CA 4
ATOM 1159 C C . LYS A 1 2 ? 6.434 -1.090 -2.622 1.00 70.33 2 LYS A C 4
ATOM 1160 O O . LYS A 1 2 ? 6.001 -0.653 -3.688 1.00 61.35 2 LYS A O 4
ATOM 1179 N N . SER A 1 3 ? 7.709 -0.984 -2.261 1.00 14.24 3 SER A N 4
ATOM 1180 C CA . SER A 1 3 ? 8.693 -0.329 -3.114 1.00 22.01 3 SER A CA 4
ATOM 1181 C C . SER A 1 3 ? 9.653 -1.350 -3.718 1.00 52.42 3 SER A C 4
ATOM 1182 O O . SER A 1 3 ? 10.213 -2.187 -3.011 1.00 23.24 3 SER A O 4
ATOM 1190 N N . CYS A 1 4 ? 9.837 -1.273 -5.032 1.00 22.41 4 CYS A N 4
ATOM 1191 C CA . CYS A 1 4 ? 10.728 -2.189 -5.734 1.00 71.40 4 CYS A CA 4
ATOM 1192 C C . CYS A 1 4 ? 11.596 -1.440 -6.741 1.00 13.32 4 CYS A C 4
ATOM 1193 O O . CYS A 1 4 ? 11.130 -0.519 -7.411 1.00 43.31 4 CYS A O 4
ATOM 1200 N N . GLU A 1 5 ? 12.859 -1.842 -6.840 1.00 52.12 5 GLU A N 4
ATOM 1201 C CA . GLU A 1 5 ? 13.791 -1.208 -7.765 1.00 3.44 5 GLU A CA 4
ATOM 1202 C C . GLU A 1 5 ? 14.899 -2.176 -8.170 1.00 51.20 5 GLU A C 4
ATOM 1203 O O . GLU A 1 5 ? 15.131 -3.186 -7.505 1.00 72.44 5 GLU A O 4
ATOM 1215 N N . THR A 1 6 ? 15.581 -1.860 -9.267 1.00 32.12 6 THR A N 4
ATOM 1216 C CA . THR A 1 6 ? 16.662 -2.701 -9.763 1.00 24.40 6 THR A CA 4
ATOM 1217 C C . THR A 1 6 ? 18.018 -2.037 -9.549 1.00 72.32 6 THR A C 4
ATOM 1218 O O . THR A 1 6 ? 18.118 -0.811 -9.497 1.00 23.42 6 THR A O 4
ATOM 1229 N N . PHE A 1 7 ? 19.059 -2.854 -9.427 1.00 31.12 7 PHE A N 4
ATOM 1230 C CA . PHE A 1 7 ? 20.410 -2.345 -9.218 1.00 75.13 7 PHE A CA 4
ATOM 1231 C C . PHE A 1 7 ? 21.398 -3.023 -10.162 1.00 60.43 7 PHE A C 4
ATOM 1232 O O . PHE A 1 7 ? 21.082 -4.038 -10.784 1.00 62.20 7 PHE A O 4
ATOM 1249 N N . ILE A 1 8 ? 22.595 -2.455 -10.264 1.00 53.01 8 ILE A N 4
ATOM 1250 C CA . ILE A 1 8 ? 23.629 -3.004 -11.131 1.00 65.33 8 ILE A CA 4
ATOM 1251 C C . ILE A 1 8 ? 24.661 -3.789 -10.328 1.00 11.25 8 ILE A C 4
ATOM 1252 O O . ILE A 1 8 ? 25.30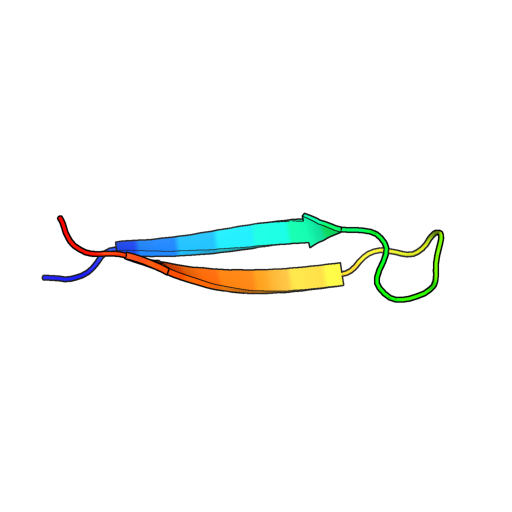2 -3.250 -9.425 1.00 54.41 8 ILE A O 4
ATOM 1268 N N . VAL A 1 9 ? 24.818 -5.066 -10.663 1.00 12.45 9 VAL A N 4
ATOM 1269 C CA . VAL A 1 9 ? 25.774 -5.925 -9.974 1.00 51.32 9 VAL A CA 4
ATOM 1270 C C . VAL A 1 9 ? 26.522 -6.815 -10.960 1.00 73.12 9 VAL A C 4
ATOM 1271 O O . VAL A 1 9 ? 26.086 -7.004 -12.095 1.00 71.14 9 VAL A O 4
ATOM 1284 N N . ALA A 1 10 ? 27.650 -7.360 -10.518 1.00 62.42 10 ALA A N 4
ATOM 1285 C CA . ALA A 1 10 ? 28.458 -8.234 -11.361 1.00 11.52 10 ALA A CA 4
ATOM 1286 C C . ALA A 1 10 ? 27.915 -9.658 -11.355 1.00 32.44 10 ALA A C 4
ATOM 1287 O O . ALA A 1 10 ? 28.320 -10.485 -10.537 1.00 1.25 10 ALA A O 4
ATOM 1294 N N . CYS A 1 11 ? 26.995 -9.940 -12.271 1.00 72.02 11 CYS A N 4
ATOM 1295 C CA . CYS A 1 11 ? 26.395 -11.265 -12.371 1.00 54.21 11 CYS A CA 4
ATOM 1296 C C . CYS A 1 11 ? 27.374 -12.261 -12.986 1.00 12.31 11 CYS A C 4
ATOM 1297 O O . CYS A 1 11 ? 27.432 -13.422 -12.580 1.00 55.41 11 CYS A O 4
ATOM 1304 N N . ASP A 1 12 ? 28.142 -11.798 -13.966 1.00 73.23 12 ASP A N 4
ATOM 1305 C CA . ASP A 1 12 ? 29.120 -12.647 -14.637 1.00 12.03 12 ASP A CA 4
ATOM 1306 C C . ASP A 1 12 ? 30.535 -12.318 -14.171 1.00 33.55 12 ASP A C 4
ATOM 1307 O O . ASP A 1 12 ? 31.498 -12.476 -14.919 1.00 61.20 12 ASP A O 4
ATOM 1316 N N . GLY A 1 13 ? 30.652 -11.859 -12.928 1.00 75.31 13 GLY A N 4
ATOM 1317 C CA . GLY A 1 13 ? 31.952 -11.514 -12.384 1.00 31.41 13 GLY A CA 4
ATOM 1318 C C . GLY A 1 13 ? 32.419 -10.141 -12.824 1.00 71.10 13 GLY A C 4
ATOM 1319 O O . GLY A 1 13 ? 33.601 -9.818 -12.722 1.00 4.53 13 GLY A O 4
ATOM 1323 N N . GLY A 1 14 ? 31.487 -9.331 -13.317 1.00 43.34 14 GLY A N 4
ATOM 1324 C CA . GLY A 1 14 ? 31.830 -7.995 -13.769 1.00 51.22 14 GLY A CA 4
ATOM 1325 C C . GLY A 1 14 ? 30.851 -7.461 -14.796 1.00 15.14 14 GLY A C 4
ATOM 1326 O O . GLY A 1 14 ? 30.761 -6.252 -15.009 1.00 53.33 14 GLY A O 4
ATOM 1330 N N . LYS A 1 15 ? 30.115 -8.364 -15.435 1.00 32.04 15 LYS A N 4
ATOM 1331 C CA . LYS A 1 15 ? 29.137 -7.979 -16.445 1.00 51.42 15 LYS A CA 4
ATOM 1332 C C . LYS A 1 15 ? 28.074 -7.060 -15.851 1.00 41.43 15 LYS A C 4
ATOM 1333 O O . LYS A 1 15 ? 28.117 -6.731 -14.666 1.00 54.32 15 LYS A O 4
ATOM 1352 N N . ALA A 1 16 ? 27.121 -6.650 -16.682 1.00 43.12 16 ALA A N 4
ATOM 1353 C CA . ALA A 1 16 ? 26.046 -5.772 -16.238 1.00 32.01 16 ALA A CA 4
ATOM 1354 C C . ALA A 1 16 ? 24.765 -6.559 -15.982 1.00 60.11 16 ALA A C 4
ATOM 1355 O O . ALA A 1 16 ? 24.211 -7.176 -16.892 1.00 62.44 16 ALA A O 4
ATOM 1362 N N . CYS A 1 17 ? 24.299 -6.534 -14.738 1.00 2.11 17 CYS A N 4
ATOM 1363 C CA . CYS A 1 17 ? 23.084 -7.246 -14.361 1.00 40.13 17 CYS A CA 4
ATOM 1364 C C . CYS A 1 17 ? 22.020 -6.276 -13.854 1.00 64.24 17 CYS A C 4
ATOM 1365 O O . CYS A 1 17 ? 22.338 -5.202 -13.344 1.00 51.32 17 CYS A O 4
ATOM 1372 N N . ARG A 1 18 ? 20.757 -6.664 -13.999 1.00 3.33 18 ARG A N 4
ATOM 1373 C CA . ARG A 1 18 ? 19.647 -5.829 -13.557 1.00 12.03 18 ARG A CA 4
ATOM 1374 C C . ARG A 1 18 ? 18.779 -6.570 -12.544 1.00 71.30 18 ARG A C 4
ATOM 1375 O O . ARG A 1 18 ? 17.601 -6.824 -12.791 1.00 75.31 18 ARG A O 4
ATOM 1396 N N . GLU A 1 19 ? 19.371 -6.915 -11.405 1.00 12.44 19 GLU A N 4
ATOM 1397 C CA . GLU A 1 19 ? 18.651 -7.628 -10.356 1.00 4.11 19 GLU A CA 4
ATOM 1398 C C . GLU A 1 19 ? 17.602 -6.729 -9.708 1.00 73.33 19 GLU A C 4
ATOM 1399 O O . GLU A 1 19 ? 17.861 -5.561 -9.421 1.00 13.34 19 GLU A O 4
ATOM 1411 N N . VAL A 1 20 ? 16.415 -7.284 -9.482 1.00 51.31 20 VAL A N 4
ATOM 1412 C CA . VAL A 1 20 ? 15.325 -6.534 -8.868 1.00 44.03 20 VAL A CA 4
ATOM 1413 C C . VAL A 1 20 ? 15.125 -6.947 -7.414 1.00 41.44 20 VAL A C 4
ATOM 1414 O O . VAL A 1 20 ? 15.390 -8.089 -7.039 1.00 43.11 20 VAL A O 4
ATOM 1427 N N . LYS A 1 21 ? 14.654 -6.009 -6.599 1.00 24.44 21 LYS A N 4
ATOM 1428 C CA . LYS A 1 21 ? 14.416 -6.274 -5.185 1.00 32.42 21 LYS A CA 4
ATOM 1429 C C . LYS A 1 21 ? 13.178 -5.531 -4.693 1.00 73.34 21 LYS A C 4
ATOM 1430 O O . LYS A 1 21 ? 12.832 -4.469 -5.211 1.00 44.23 21 LYS A O 4
ATOM 1449 N N . CYS A 1 22 ? 12.514 -6.096 -3.690 1.00 52.32 22 CYS A N 4
ATOM 1450 C CA . CYS A 1 22 ? 11.315 -5.487 -3.128 1.00 13.35 22 CYS A CA 4
ATOM 1451 C C . CYS A 1 22 ? 11.424 -5.372 -1.610 1.00 10.42 22 CYS A C 4
ATOM 1452 O O . CYS A 1 22 ? 11.945 -6.267 -0.944 1.00 13.53 22 CYS A O 4
ATOM 1459 N N . LYS A 1 23 ? 10.929 -4.263 -1.069 1.00 61.40 23 LYS A N 4
ATOM 1460 C CA . LYS A 1 23 ? 10.969 -4.030 0.370 1.00 54.13 23 LYS A CA 4
ATOM 1461 C C . LYS A 1 23 ? 9.711 -3.304 0.838 1.00 62.41 23 LYS A C 4
ATOM 1462 O O . LYS A 1 23 ? 9.041 -2.632 0.054 1.00 51.14 23 LYS A O 4
ATOM 1481 N N . THR A 1 24 ? 9.396 -3.444 2.122 1.00 5.51 24 THR A N 4
ATOM 1482 C CA . THR A 1 24 ? 8.220 -2.801 2.695 1.00 62.33 24 THR A CA 4
ATOM 1483 C C . THR A 1 24 ? 8.564 -1.428 3.261 1.00 70.35 24 THR A C 4
ATOM 1484 O O . THR A 1 24 ? 9.659 -1.218 3.783 1.00 63.44 24 THR A O 4
ATOM 1495 N N . ILE A 1 25 ? 7.622 -0.497 3.154 1.00 22.03 25 ILE A N 4
ATOM 1496 C CA . ILE A 1 25 ? 7.826 0.856 3.658 1.00 70.34 25 ILE A CA 4
ATOM 1497 C C . ILE A 1 25 ? 7.152 1.046 5.012 1.00 32.42 25 ILE A C 4
ATOM 1498 O O . ILE A 1 25 ? 6.008 0.637 5.210 1.00 11.30 25 ILE A O 4
ATOM 1517 N N . ILE A 1 1 ? 1.352 -0.336 -0.038 1.00 41.41 1 ILE A N 5
ATOM 1518 C CA . ILE A 1 1 ? 2.133 -0.415 -1.267 1.00 14.14 1 ILE A CA 5
ATOM 1519 C C . ILE A 1 1 ? 3.571 -0.830 -0.978 1.00 62.12 1 ILE A C 5
ATOM 1520 O O . ILE A 1 1 ? 4.140 -0.467 0.052 1.00 54.12 1 ILE A O 5
ATOM 1536 N N . LYS A 1 2 ? 4.156 -1.593 -1.896 1.00 3.44 2 LYS A N 5
ATOM 1537 C CA . LYS A 1 2 ? 5.530 -2.056 -1.743 1.00 44.20 2 LYS A CA 5
ATOM 1538 C C . LYS A 1 2 ? 6.465 -1.307 -2.688 1.00 1.14 2 LYS A C 5
ATOM 1539 O O . LYS A 1 2 ? 6.068 -0.909 -3.782 1.00 51.44 2 LYS A O 5
ATOM 1558 N N . SER A 1 3 ? 7.709 -1.120 -2.257 1.00 72.12 3 SER A N 5
ATOM 1559 C CA . SER A 1 3 ? 8.699 -0.417 -3.064 1.00 3.11 3 SER A CA 5
ATOM 1560 C C . SER A 1 3 ? 9.674 -1.400 -3.706 1.00 1.34 3 SER A C 5
ATOM 1561 O O . SER A 1 3 ? 10.350 -2.162 -3.015 1.00 24.15 3 SER A O 5
ATOM 1569 N N . CYS A 1 4 ? 9.741 -1.376 -5.032 1.00 54.05 4 CYS A N 5
ATOM 1570 C CA . CYS A 1 4 ? 10.631 -2.264 -5.770 1.00 2.10 4 CYS A CA 5
ATOM 1571 C C . CYS A 1 4 ? 11.571 -1.467 -6.670 1.00 4.24 4 CYS A C 5
ATOM 1572 O O . CYS A 1 4 ? 11.182 -0.451 -7.246 1.00 21.55 4 CYS A O 5
ATOM 1579 N N . GLU A 1 5 ? 12.810 -1.935 -6.785 1.00 22.34 5 GLU A N 5
ATOM 1580 C CA . GLU A 1 5 ? 13.806 -1.266 -7.614 1.00 15.45 5 GLU A CA 5
ATOM 1581 C C . GLU A 1 5 ? 14.886 -2.245 -8.065 1.00 13.35 5 GLU A C 5
ATOM 1582 O O . GLU A 1 5 ? 15.083 -3.295 -7.453 1.00 30.31 5 GLU A O 5
ATOM 1594 N N . THR A 1 6 ? 15.583 -1.893 -9.140 1.00 44.12 6 THR A N 5
ATOM 1595 C CA . THR A 1 6 ? 16.642 -2.740 -9.675 1.00 40.41 6 THR A CA 5
ATOM 1596 C C . THR A 1 6 ? 18.015 -2.126 -9.427 1.00 22.24 6 THR A C 5
ATOM 1597 O O . THR A 1 6 ? 18.151 -0.908 -9.314 1.00 13.35 6 THR A O 5
ATOM 1608 N N . PHE A 1 7 ? 19.032 -2.978 -9.343 1.00 41.40 7 PHE A N 5
ATOM 1609 C CA . PHE A 1 7 ? 20.396 -2.519 -9.107 1.00 41.44 7 PHE A CA 5
ATOM 1610 C C . PHE A 1 7 ? 21.367 -3.173 -10.086 1.00 31.31 7 PHE A C 5
ATOM 1611 O O . PHE A 1 7 ? 21.028 -4.152 -10.752 1.00 32.25 7 PHE A O 5
ATOM 1628 N N . ILE A 1 8 ? 22.575 -2.625 -10.167 1.00 74.44 8 ILE A N 5
ATOM 1629 C CA . ILE A 1 8 ? 23.595 -3.156 -11.063 1.00 54.14 8 ILE A CA 5
ATOM 1630 C C . ILE A 1 8 ? 24.623 -3.982 -10.298 1.00 74.42 8 ILE A C 5
ATOM 1631 O O . ILE A 1 8 ? 25.286 -3.482 -9.390 1.00 11.21 8 ILE A O 5
ATOM 1647 N N . VAL A 1 9 ? 24.751 -5.251 -10.673 1.00 31.42 9 VAL A N 5
ATOM 1648 C CA . VAL A 1 9 ? 25.701 -6.148 -10.024 1.00 55.41 9 VAL A CA 5
ATOM 1649 C C . VAL A 1 9 ? 26.406 -7.033 -11.045 1.00 44.31 9 VAL A C 5
ATOM 1650 O O . VAL A 1 9 ? 25.942 -7.186 -12.174 1.00 65.45 9 VAL A O 5
ATOM 1663 N N . ALA A 1 10 ? 27.531 -7.613 -10.640 1.00 20.34 10 ALA A N 5
ATOM 1664 C CA . ALA A 1 10 ? 28.300 -8.486 -11.518 1.00 42.43 10 ALA A CA 5
ATOM 1665 C C . ALA A 1 10 ? 27.695 -9.885 -11.570 1.00 5.54 10 ALA A C 5
ATOM 1666 O O . ALA A 1 10 ? 28.063 -10.760 -10.785 1.00 72.04 10 ALA A O 5
ATOM 1673 N N . CYS A 1 11 ? 26.766 -10.089 -12.497 1.00 12.51 11 CYS A N 5
ATOM 1674 C CA . CYS A 1 11 ? 26.109 -11.381 -12.650 1.00 54.22 11 CYS A CA 5
ATOM 1675 C C . CYS A 1 11 ? 27.060 -12.406 -13.261 1.00 52.32 11 CYS A C 5
ATOM 1676 O O . CYS A 1 11 ? 26.917 -13.609 -13.042 1.00 55.33 11 CYS A O 5
ATOM 1683 N N . ASP A 1 12 ? 28.030 -11.920 -14.027 1.00 64.54 12 ASP A N 5
ATOM 1684 C CA . ASP A 1 12 ? 29.007 -12.793 -14.669 1.00 75.43 12 ASP A CA 5
ATOM 1685 C C . ASP A 1 12 ? 30.407 -12.540 -14.119 1.00 74.01 12 ASP A C 5
ATOM 1686 O O . ASP A 1 12 ? 31.405 -12.857 -14.764 1.00 51.05 12 ASP A O 5
ATOM 1695 N N . GLY A 1 13 ? 30.472 -11.965 -12.922 1.00 33.21 13 GLY A N 5
ATOM 1696 C CA . GLY A 1 13 ? 31.754 -11.678 -12.306 1.00 11.23 13 GLY A CA 5
ATOM 1697 C C . GLY A 1 13 ? 32.290 -10.314 -12.692 1.00 41.33 13 GLY A C 5
ATOM 1698 O O . GLY A 1 13 ? 33.236 -9.815 -12.083 1.00 72.34 13 GLY A O 5
ATOM 1702 N N . GLY A 1 14 ? 31.685 -9.708 -13.710 1.00 22.11 14 GLY A N 5
ATOM 1703 C CA . GLY A 1 14 ? 32.123 -8.400 -14.161 1.00 14.13 14 GLY A CA 5
ATOM 1704 C C . GLY A 1 14 ? 31.290 -7.876 -15.314 1.00 12.55 14 GLY A C 5
ATOM 1705 O O . GLY A 1 14 ? 31.793 -7.155 -16.176 1.00 32.11 14 GLY A O 5
ATOM 1709 N N . LYS A 1 15 ? 30.012 -8.238 -15.331 1.00 73.40 15 LYS A N 5
ATOM 1710 C CA . LYS A 1 15 ? 29.106 -7.801 -16.387 1.00 10.24 15 LYS A CA 5
ATOM 1711 C C . LYS A 1 15 ? 27.986 -6.935 -15.818 1.00 43.33 15 LYS A C 5
ATOM 1712 O O . LYS A 1 15 ? 27.921 -6.701 -14.612 1.00 21.11 15 LYS A O 5
ATOM 1731 N N . ALA A 1 16 ? 27.106 -6.463 -16.695 1.00 44.43 16 ALA A N 5
ATOM 1732 C CA . ALA A 1 16 ? 25.988 -5.626 -16.280 1.00 14.30 16 ALA A CA 5
ATOM 1733 C C . ALA A 1 16 ? 24.727 -6.458 -16.072 1.00 30.12 16 ALA A C 5
ATOM 1734 O O . ALA A 1 16 ? 24.292 -7.180 -16.970 1.00 14.52 16 ALA A O 5
ATOM 1741 N N . CYS A 1 17 ? 24.145 -6.354 -14.882 1.00 33.21 17 CYS A N 5
ATOM 1742 C CA . CYS A 1 17 ? 22.934 -7.098 -14.555 1.00 24.13 17 CYS A CA 5
ATOM 1743 C C . CYS A 1 17 ? 21.865 -6.172 -13.981 1.00 24.50 17 CYS A C 5
ATOM 1744 O O . CYS A 1 17 ? 22.176 -5.128 -13.408 1.00 45.15 17 CYS A O 5
ATOM 1751 N N . ARG A 1 18 ? 20.605 -6.564 -14.139 1.00 2.23 18 ARG A N 5
ATOM 1752 C CA . ARG A 1 18 ? 19.490 -5.769 -13.638 1.00 21.54 18 ARG A CA 5
ATOM 1753 C C . ARG A 1 18 ? 18.639 -6.580 -12.664 1.00 60.15 18 ARG A C 5
ATOM 1754 O O . ARG A 1 18 ? 17.488 -6.903 -12.954 1.00 35.45 18 ARG A O 5
ATOM 1775 N N . GLU A 1 19 ? 19.215 -6.905 -11.511 1.00 41.03 19 GLU A N 5
ATOM 1776 C CA . GLU A 1 19 ? 18.509 -7.679 -10.497 1.00 2.01 19 GLU A CA 5
ATOM 1777 C C . GLU A 1 19 ? 17.497 -6.810 -9.756 1.00 4.23 19 GLU A C 5
ATOM 1778 O O . GLU A 1 19 ? 17.867 -5.863 -9.060 1.00 73.34 19 GLU A O 5
ATOM 1790 N N . VAL A 1 20 ? 16.219 -7.138 -9.910 1.00 54.01 20 VAL A N 5
ATOM 1791 C CA . VAL A 1 20 ? 15.153 -6.389 -9.256 1.00 14.32 20 VAL A CA 5
ATOM 1792 C C . VAL A 1 20 ? 14.908 -6.903 -7.841 1.00 51.45 20 VAL A C 5
ATOM 1793 O O . VAL A 1 20 ? 15.101 -8.084 -7.556 1.00 23.51 20 VAL A O 5
ATOM 1806 N N . LYS A 1 21 ? 14.480 -6.007 -6.958 1.00 44.32 21 LYS A N 5
ATOM 1807 C CA . LYS A 1 21 ? 14.207 -6.368 -5.572 1.00 75.25 21 LYS A CA 5
ATOM 1808 C C . LYS A 1 21 ? 12.980 -5.628 -5.049 1.00 51.32 21 LYS A C 5
ATOM 1809 O O . LYS A 1 21 ? 12.540 -4.640 -5.639 1.00 30.13 21 LYS A O 5
ATOM 1828 N N . CYS A 1 22 ? 12.432 -6.110 -3.939 1.00 5.24 22 CYS A N 5
ATOM 1829 C CA . CYS A 1 22 ? 11.257 -5.494 -3.335 1.00 3.42 22 CYS A CA 5
ATOM 1830 C C . CYS A 1 22 ? 11.404 -5.413 -1.818 1.00 30.31 22 CYS A C 5
ATOM 1831 O O . CYS A 1 22 ? 11.767 -6.392 -1.165 1.00 71.01 22 CYS A O 5
ATOM 1838 N N . LYS A 1 23 ? 11.119 -4.240 -1.263 1.00 31.21 23 LYS A N 5
ATOM 1839 C CA . LYS A 1 23 ? 11.217 -4.030 0.177 1.00 72.44 23 LYS A CA 5
ATOM 1840 C C . LYS A 1 23 ? 10.007 -3.261 0.698 1.00 61.12 23 LYS A C 5
ATOM 1841 O O . LYS A 1 23 ? 9.216 -2.726 -0.080 1.00 10.04 23 LYS A O 5
ATOM 1860 N N . THR A 1 24 ? 9.869 -3.208 2.019 1.00 5.01 24 THR A N 5
ATOM 1861 C CA . THR A 1 24 ? 8.757 -2.504 2.644 1.00 52.00 24 THR A CA 5
ATOM 1862 C C . THR A 1 24 ? 9.009 -1.001 2.682 1.00 71.12 24 THR A C 5
ATOM 1863 O O . THR A 1 24 ? 10.156 -0.555 2.704 1.00 65.21 24 THR A O 5
ATOM 1874 N N . ILE A 1 25 ? 7.930 -0.225 2.690 1.00 64.11 25 ILE A N 5
ATOM 1875 C CA . ILE A 1 25 ? 8.036 1.228 2.727 1.00 12.31 25 ILE A CA 5
ATOM 1876 C C . ILE A 1 25 ? 8.532 1.709 4.087 1.00 60.24 25 ILE A C 5
ATOM 1877 O O . ILE A 1 25 ? 9.056 2.815 4.212 1.00 51.34 25 ILE A O 5
ATOM 1896 N N . ILE A 1 1 ? 1.623 0.053 0.624 1.00 75.13 1 ILE A N 6
ATOM 1897 C CA . ILE A 1 1 ? 2.284 -0.038 -0.672 1.00 22.31 1 ILE A CA 6
ATOM 1898 C C . ILE A 1 1 ? 3.719 -0.534 -0.523 1.00 15.00 1 ILE A C 6
ATOM 1899 O O . ILE A 1 1 ? 4.402 -0.209 0.448 1.00 21.12 1 ILE A O 6
ATOM 1915 N N . LYS A 1 2 ? 4.170 -1.322 -1.493 1.00 1.20 2 LYS A N 6
ATOM 1916 C CA . LYS A 1 2 ? 5.525 -1.861 -1.473 1.00 53.02 2 LYS A CA 6
ATOM 1917 C C . LYS A 1 2 ? 6.402 -1.165 -2.508 1.00 45.05 2 LYS A C 6
ATOM 1918 O O . LYS A 1 2 ? 5.934 -0.795 -3.585 1.00 43.10 2 LYS A O 6
ATOM 1937 N N . SER A 1 3 ? 7.678 -0.991 -2.176 1.00 34.41 3 SER A N 6
ATOM 1938 C CA . SER A 1 3 ? 8.620 -0.338 -3.076 1.00 43.22 3 SER A CA 6
ATOM 1939 C C . SER A 1 3 ? 9.539 -1.361 -3.737 1.00 22.02 3 SER A C 6
ATOM 1940 O O . SER A 1 3 ? 9.843 -2.405 -3.158 1.00 43.33 3 SER A O 6
ATOM 1948 N N . CYS A 1 4 ? 9.978 -1.054 -4.953 1.00 24.22 4 CYS A N 6
ATOM 1949 C CA . CYS A 1 4 ? 10.862 -1.945 -5.695 1.00 22.34 4 CYS A CA 6
ATOM 1950 C C . CYS A 1 4 ? 11.870 -1.150 -6.519 1.00 0.51 4 CYS A C 6
ATOM 1951 O O . CYS A 1 4 ? 11.544 -0.098 -7.069 1.00 71.42 4 CYS A O 6
ATOM 1958 N N . GLU A 1 5 ? 13.095 -1.660 -6.599 1.00 1.52 5 GLU A N 6
ATOM 1959 C CA . GLU A 1 5 ? 14.150 -0.996 -7.355 1.00 43.24 5 GLU A CA 6
ATOM 1960 C C . GLU A 1 5 ? 15.203 -2.000 -7.817 1.00 13.21 5 GLU A C 6
ATOM 1961 O O . GLU A 1 5 ? 15.380 -3.056 -7.208 1.00 42.43 5 GLU A O 6
ATOM 1973 N N . THR A 1 6 ? 15.899 -1.663 -8.898 1.00 62.33 6 THR A N 6
ATOM 1974 C CA . THR A 1 6 ? 16.933 -2.534 -9.443 1.00 75.45 6 THR A CA 6
ATOM 1975 C C . THR A 1 6 ? 18.319 -1.930 -9.252 1.00 13.21 6 THR A C 6
ATOM 1976 O O . THR A 1 6 ? 18.470 -0.710 -9.173 1.00 73.43 6 THR A O 6
ATOM 1987 N N . PHE A 1 7 ? 19.329 -2.790 -9.178 1.00 42.31 7 PHE A N 6
ATOM 1988 C CA . PHE A 1 7 ? 20.704 -2.340 -8.995 1.00 42.35 7 PHE A CA 6
ATOM 1989 C C . PHE A 1 7 ? 21.635 -3.012 -10.001 1.00 14.01 7 PHE A C 6
ATOM 1990 O O . PHE A 1 7 ? 21.289 -4.033 -10.596 1.00 31.22 7 PHE A O 6
ATOM 2007 N N . ILE A 1 8 ? 22.815 -2.431 -10.185 1.00 63.23 8 ILE A N 6
ATOM 2008 C CA . ILE A 1 8 ? 23.796 -2.974 -11.118 1.00 14.33 8 ILE A CA 6
ATOM 2009 C C . ILE A 1 8 ? 24.850 -3.799 -10.388 1.00 45.52 8 ILE A C 6
ATOM 2010 O O . ILE A 1 8 ? 25.548 -3.295 -9.508 1.00 22.14 8 ILE A O 6
ATOM 2026 N N . VAL A 1 9 ? 24.963 -5.069 -10.762 1.00 31.32 9 VAL A N 6
ATOM 2027 C CA . VAL A 1 9 ? 25.935 -5.964 -10.145 1.00 71.24 9 VAL A CA 6
ATOM 2028 C C . VAL A 1 9 ? 26.582 -6.873 -11.185 1.00 35.02 9 VAL A C 6
ATOM 2029 O O . VAL A 1 9 ? 26.061 -7.040 -12.287 1.00 63.44 9 VAL A O 6
ATOM 2042 N N . ALA A 1 10 ? 27.719 -7.458 -10.825 1.00 61.41 10 ALA A N 6
ATOM 2043 C CA . ALA A 1 10 ? 28.436 -8.353 -11.726 1.00 0.24 10 ALA A CA 6
ATOM 2044 C C . ALA A 1 10 ? 27.829 -9.752 -11.708 1.00 3.31 10 ALA A C 6
ATOM 2045 O O . ALA A 1 10 ? 28.242 -10.609 -10.926 1.00 43.12 10 ALA A O 6
ATOM 2052 N N . CYS A 1 11 ? 26.846 -9.976 -12.573 1.00 65.35 11 CYS A N 6
ATOM 2053 C CA . CYS A 1 11 ? 26.181 -11.271 -12.657 1.00 43.10 11 CYS A CA 6
ATOM 2054 C C . CYS A 1 11 ? 27.101 -12.316 -13.282 1.00 42.31 11 CYS A C 6
ATOM 2055 O O . CYS A 1 11 ? 26.955 -13.513 -13.037 1.00 34.23 11 CYS A O 6
ATOM 2062 N N . ASP A 1 12 ? 28.049 -11.854 -14.090 1.00 51.42 12 ASP A N 6
ATOM 2063 C CA . ASP A 1 12 ? 28.994 -12.747 -14.750 1.00 31.22 12 ASP A CA 6
ATOM 2064 C C . ASP A 1 12 ? 30.410 -12.519 -14.231 1.00 43.21 12 ASP A C 6
ATOM 2065 O O . ASP A 1 12 ? 31.388 -12.865 -14.893 1.00 51.41 12 ASP A O 6
ATOM 2074 N N . GLY A 1 13 ? 30.513 -11.933 -13.042 1.00 14.30 13 GLY A N 6
ATOM 2075 C CA . GLY A 1 13 ? 31.813 -11.667 -12.455 1.00 41.04 13 GLY A CA 6
ATOM 2076 C C . GLY A 1 13 ? 32.360 -10.309 -12.849 1.00 21.21 13 GLY A C 6
ATOM 2077 O O . GLY A 1 13 ? 33.327 -9.828 -12.261 1.00 2.54 13 GLY A O 6
ATOM 2081 N N . GLY A 1 14 ? 31.740 -9.690 -13.849 1.00 63.23 14 GLY A N 6
ATOM 2082 C CA . GLY A 1 14 ? 32.186 -8.387 -14.305 1.00 2.51 14 GLY A CA 6
ATOM 2083 C C . GLY A 1 14 ? 31.348 -7.855 -15.451 1.00 0.14 14 GLY A C 6
ATOM 2084 O O . GLY A 1 14 ? 31.857 -7.167 -16.336 1.00 63.50 14 GLY A O 6
ATOM 2088 N N . LYS A 1 15 ? 30.058 -8.174 -15.436 1.00 24.30 15 LYS A N 6
ATOM 2089 C CA . LYS A 1 15 ? 29.146 -7.725 -16.481 1.00 65.13 15 LYS A CA 6
ATOM 2090 C C . LYS A 1 15 ? 28.049 -6.839 -15.902 1.00 14.14 15 LYS A C 6
ATOM 2091 O O . LYS A 1 15 ? 28.041 -6.546 -14.706 1.00 73.33 15 LYS A O 6
ATOM 2110 N N . ALA A 1 16 ? 27.123 -6.416 -16.756 1.00 72.12 16 ALA A N 6
ATOM 2111 C CA . ALA A 1 16 ? 26.019 -5.567 -16.328 1.00 14.53 16 ALA A CA 6
ATOM 2112 C C . ALA A 1 16 ? 24.761 -6.389 -16.071 1.00 74.21 16 ALA A C 6
ATOM 2113 O O . ALA A 1 16 ? 24.297 -7.123 -16.945 1.00 0.42 16 ALA A O 6
ATOM 2120 N N . CYS A 1 17 ? 24.212 -6.263 -14.867 1.00 63.32 17 CYS A N 6
ATOM 2121 C CA . CYS A 1 17 ? 23.008 -6.996 -14.494 1.00 42.14 17 CYS A CA 6
ATOM 2122 C C . CYS A 1 17 ? 21.959 -6.056 -13.907 1.00 45.31 17 CYS A C 6
ATOM 2123 O O . CYS A 1 17 ? 22.291 -5.005 -13.358 1.00 30.14 17 CYS A O 6
ATOM 2130 N N . ARG A 1 18 ? 20.693 -6.441 -14.027 1.00 64.54 18 ARG A N 6
ATOM 2131 C CA . ARG A 1 18 ? 19.596 -5.633 -13.510 1.00 30.33 18 ARG A CA 6
ATOM 2132 C C . ARG A 1 18 ? 18.779 -6.417 -12.487 1.00 20.23 18 ARG A C 6
ATOM 2133 O O . ARG A 1 18 ? 17.613 -6.732 -12.720 1.00 55.41 18 ARG A O 6
ATOM 2154 N N . GLU A 1 19 ? 19.401 -6.729 -11.354 1.00 31.30 19 GLU A N 6
ATOM 2155 C CA . GLU A 1 19 ? 18.731 -7.478 -10.297 1.00 1.43 19 GLU A CA 6
ATOM 2156 C C . GLU A 1 19 ? 17.738 -6.593 -9.549 1.00 53.34 19 GLU A C 6
ATOM 2157 O O . GLU A 1 19 ? 18.126 -5.657 -8.850 1.00 24.34 19 GLU A O 6
ATOM 2169 N N . VAL A 1 20 ? 16.452 -6.895 -9.704 1.00 4.14 20 VAL A N 6
ATOM 2170 C CA . VAL A 1 20 ? 15.402 -6.128 -9.044 1.00 23.32 20 VAL A CA 6
ATOM 2171 C C . VAL A 1 20 ? 15.182 -6.614 -7.615 1.00 43.15 20 VAL A C 6
ATOM 2172 O O . VAL A 1 20 ? 15.381 -7.790 -7.310 1.00 11.11 20 VAL A O 6
ATOM 2185 N N . LYS A 1 21 ? 14.770 -5.701 -6.743 1.00 10.41 21 LYS A N 6
ATOM 2186 C CA . LYS A 1 21 ? 14.520 -6.034 -5.346 1.00 23.43 21 LYS A CA 6
ATOM 2187 C C . LYS A 1 21 ? 13.325 -5.256 -4.806 1.00 33.34 21 LYS A C 6
ATOM 2188 O O . LYS A 1 21 ? 13.136 -4.084 -5.131 1.00 12.31 21 LYS A O 6
ATOM 2207 N N . CYS A 1 22 ? 12.521 -5.915 -3.978 1.00 75.31 22 CYS A N 6
ATOM 2208 C CA . CYS A 1 22 ? 11.344 -5.286 -3.392 1.00 14.23 22 CYS A CA 6
ATOM 2209 C C . CYS A 1 22 ? 11.430 -5.283 -1.868 1.00 64.31 22 CYS A C 6
ATOM 2210 O O . CYS A 1 22 ? 11.880 -6.254 -1.259 1.00 4.11 22 CYS A O 6
ATOM 2217 N N . LYS A 1 23 ? 10.996 -4.186 -1.258 1.00 40.43 23 LYS A N 6
ATOM 2218 C CA . LYS A 1 23 ? 11.022 -4.055 0.194 1.00 62.33 23 LYS A CA 6
ATOM 2219 C C . LYS A 1 23 ? 9.713 -3.469 0.711 1.00 14.11 23 LYS A C 6
ATOM 2220 O O . LYS A 1 23 ? 8.989 -2.794 -0.022 1.00 43.05 23 LYS A O 6
ATOM 2239 N N . THR A 1 24 ? 9.413 -3.729 1.980 1.00 60.21 24 THR A N 6
ATOM 2240 C CA . THR A 1 24 ? 8.191 -3.227 2.595 1.00 21.13 24 THR A CA 6
ATOM 2241 C C . THR A 1 24 ? 8.375 -1.800 3.099 1.00 63.12 24 THR A C 6
ATOM 2242 O O . THR A 1 24 ? 9.432 -1.450 3.626 1.00 55.51 24 THR A O 6
ATOM 2253 N N . ILE A 1 25 ? 7.342 -0.981 2.934 1.00 72.50 25 ILE A N 6
ATOM 2254 C CA . ILE A 1 25 ? 7.390 0.407 3.374 1.00 42.30 25 ILE A CA 6
ATOM 2255 C C . ILE A 1 25 ? 6.519 0.624 4.607 1.00 64.10 25 ILE A C 6
ATOM 2256 O O . ILE A 1 25 ? 6.714 1.580 5.356 1.00 1.53 25 ILE A O 6
ATOM 2275 N N . ILE A 1 1 ? 1.447 -0.316 0.089 1.00 52.45 1 ILE A N 7
ATOM 2276 C CA . ILE A 1 1 ? 2.263 -0.323 -1.119 1.00 25.52 1 ILE A CA 7
ATOM 2277 C C . ILE A 1 1 ? 3.687 -0.779 -0.817 1.00 2.55 1 ILE A C 7
ATOM 2278 O O . ILE A 1 1 ? 4.224 -0.504 0.257 1.00 42.02 1 ILE A O 7
ATOM 2294 N N . LYS A 1 2 ? 4.295 -1.475 -1.771 1.00 41.31 2 LYS A N 7
ATOM 2295 C CA . LYS A 1 2 ? 5.658 -1.966 -1.610 1.00 64.11 2 LYS A CA 7
ATOM 2296 C C . LYS A 1 2 ? 6.609 -1.260 -2.572 1.00 15.42 2 LYS A C 7
ATOM 2297 O O . LYS A 1 2 ? 6.236 -0.930 -3.698 1.00 34.13 2 LYS A O 7
ATOM 2316 N N . SER A 1 3 ? 7.838 -1.031 -2.121 1.00 71.31 3 SER A N 7
ATOM 2317 C CA . SER A 1 3 ? 8.841 -0.362 -2.941 1.00 52.12 3 SER A CA 7
ATOM 2318 C C . SER A 1 3 ? 9.766 -1.378 -3.604 1.00 43.53 3 SER A C 7
ATOM 2319 O O . SER A 1 3 ? 10.247 -2.311 -2.960 1.00 51.52 3 SER A O 7
ATOM 2327 N N . CYS A 1 4 ? 10.012 -1.189 -4.897 1.00 31.15 4 CYS A N 7
ATOM 2328 C CA . CYS A 1 4 ? 10.879 -2.087 -5.650 1.00 31.35 4 CYS A CA 7
ATOM 2329 C C . CYS A 1 4 ? 11.795 -1.302 -6.584 1.00 22.41 4 CYS A C 7
ATOM 2330 O O . CYS A 1 4 ? 11.383 -0.311 -7.185 1.00 34.21 4 CYS A O 7
ATOM 2337 N N . GLU A 1 5 ? 13.040 -1.754 -6.700 1.00 61.20 5 GLU A N 7
ATOM 2338 C CA . GLU A 1 5 ? 14.014 -1.094 -7.561 1.00 5.44 5 GLU A CA 7
ATOM 2339 C C . GLU A 1 5 ? 15.093 -2.074 -8.014 1.00 13.31 5 GLU A C 7
ATOM 2340 O O . GLU A 1 5 ? 15.288 -3.126 -7.405 1.00 74.41 5 GLU A O 7
ATOM 2352 N N . THR A 1 6 ? 15.791 -1.721 -9.088 1.00 44.55 6 THR A N 7
ATOM 2353 C CA . THR A 1 6 ? 16.848 -2.568 -9.625 1.00 64.15 6 THR A CA 7
ATOM 2354 C C . THR A 1 6 ? 18.222 -1.950 -9.390 1.00 12.00 6 THR A C 7
ATOM 2355 O O . THR A 1 6 ? 18.355 -0.730 -9.286 1.00 21.55 6 THR A O 7
ATOM 2366 N N . PHE A 1 7 ? 19.241 -2.798 -9.308 1.00 22.51 7 PHE A N 7
ATOM 2367 C CA . PHE A 1 7 ? 20.606 -2.335 -9.084 1.00 54.13 7 PHE A CA 7
ATOM 2368 C C . PHE A 1 7 ? 21.574 -3.007 -10.054 1.00 11.43 7 PHE A C 7
ATOM 2369 O O . PHE A 1 7 ? 21.231 -3.994 -10.705 1.00 43.44 7 PHE A O 7
ATOM 2386 N N . ILE A 1 8 ? 22.784 -2.464 -10.143 1.00 75.11 8 ILE A N 7
ATOM 2387 C CA . ILE A 1 8 ? 23.801 -3.011 -11.032 1.00 5.42 8 ILE A CA 7
ATOM 2388 C C . ILE A 1 8 ? 24.802 -3.865 -10.262 1.00 24.05 8 ILE A C 7
ATOM 2389 O O . ILE A 1 8 ? 25.459 -3.388 -9.336 1.00 22.42 8 ILE A O 7
ATOM 2405 N N . VAL A 1 9 ? 24.915 -5.131 -10.651 1.00 42.14 9 VAL A N 7
ATOM 2406 C CA . VAL A 1 9 ? 25.838 -6.052 -10.000 1.00 25.12 9 VAL A CA 7
ATOM 2407 C C . VAL A 1 9 ? 26.558 -6.924 -11.023 1.00 4.33 9 VAL A C 7
ATOM 2408 O O . VAL A 1 9 ? 26.120 -7.047 -12.166 1.00 64.20 9 VAL A O 7
ATOM 2421 N N . ALA A 1 10 ? 27.666 -7.527 -10.603 1.00 52.20 10 ALA A N 7
ATOM 2422 C CA . ALA A 1 10 ? 28.446 -8.389 -11.482 1.00 32.53 10 ALA A CA 7
ATOM 2423 C C . ALA A 1 10 ? 27.874 -9.803 -11.512 1.00 42.11 10 ALA A C 7
ATOM 2424 O O . ALA A 1 10 ? 28.272 -10.662 -10.725 1.00 4.35 10 ALA A O 7
ATOM 2431 N N . CYS A 1 11 ? 26.938 -10.038 -12.425 1.00 61.14 11 CYS A N 7
ATOM 2432 C CA . CYS A 1 11 ? 26.310 -11.347 -12.558 1.00 62.11 11 CYS A CA 7
ATOM 2433 C C . CYS A 1 11 ? 27.267 -12.346 -13.203 1.00 34.21 11 CYS A C 7
ATOM 2434 O O . CYS A 1 11 ? 27.342 -13.504 -12.791 1.00 73.00 11 CYS A O 7
ATOM 2441 N N . ASP A 1 12 ? 27.995 -11.890 -14.216 1.00 22.04 12 ASP A N 7
ATOM 2442 C CA . ASP A 1 12 ? 28.948 -12.743 -14.917 1.00 40.51 12 ASP A CA 7
ATOM 2443 C C . ASP A 1 12 ? 30.372 -12.475 -14.438 1.00 54.14 12 ASP A C 7
ATOM 2444 O O . ASP A 1 12 ? 31.331 -12.631 -15.193 1.00 33.32 12 ASP A O 7
ATOM 2453 N N . GLY A 1 13 ? 30.501 -12.069 -13.179 1.00 33.23 13 GLY A N 7
ATOM 2454 C CA . GLY A 1 13 ? 31.810 -11.785 -12.622 1.00 22.05 13 GLY A CA 7
ATOM 2455 C C . GLY A 1 13 ? 32.330 -10.420 -13.029 1.00 32.54 13 GLY A C 7
ATOM 2456 O O . GLY A 1 13 ? 33.524 -10.146 -12.922 1.00 23.04 13 GLY A O 7
ATOM 2460 N N . GLY A 1 14 ? 31.430 -9.562 -13.499 1.00 72.20 14 GLY A N 7
ATOM 2461 C CA . GLY A 1 14 ? 31.824 -8.230 -13.918 1.00 54.24 14 GLY A CA 7
ATOM 2462 C C . GLY A 1 14 ? 30.854 -7.625 -14.914 1.00 14.12 14 GLY A C 7
ATOM 2463 O O . GLY A 1 14 ? 30.809 -6.407 -15.088 1.00 3.12 14 GLY A O 7
ATOM 2467 N N . LYS A 1 15 ? 30.075 -8.477 -15.571 1.00 74.32 15 LYS A N 7
ATOM 2468 C CA . LYS A 1 15 ? 29.100 -8.021 -16.555 1.00 64.25 15 LYS A CA 7
ATOM 2469 C C . LYS A 1 15 ? 28.084 -7.079 -15.919 1.00 11.22 15 LYS A C 7
ATOM 2470 O O . LYS A 1 15 ? 28.156 -6.788 -14.725 1.00 73.31 15 LYS A O 7
ATOM 2489 N N . ALA A 1 16 ? 27.137 -6.606 -16.723 1.00 4.11 16 ALA A N 7
ATOM 2490 C CA . ALA A 1 16 ? 26.105 -5.700 -16.237 1.00 14.53 16 ALA A CA 7
ATOM 2491 C C . ALA A 1 16 ? 24.792 -6.439 -16.000 1.00 24.24 16 ALA A C 7
ATOM 2492 O O . ALA A 1 16 ? 24.176 -6.948 -16.937 1.00 3.32 16 ALA A O 7
ATOM 2499 N N . CYS A 1 17 ? 24.370 -6.496 -14.741 1.00 71.41 17 CYS A N 7
ATOM 2500 C CA . CYS A 1 17 ? 23.131 -7.175 -14.380 1.00 22.02 17 CYS A CA 7
ATOM 2501 C C . CYS A 1 17 ? 22.110 -6.185 -13.827 1.00 73.05 17 CYS A C 7
ATOM 2502 O O . CYS A 1 17 ? 22.473 -5.147 -13.274 1.00 35.14 17 CYS A O 7
ATOM 2509 N N . ARG A 1 18 ? 20.831 -6.514 -13.982 1.00 64.03 18 ARG A N 7
ATOM 2510 C CA . ARG A 1 18 ? 19.757 -5.654 -13.500 1.00 63.13 18 ARG A CA 7
ATOM 2511 C C . ARG A 1 18 ? 18.855 -6.406 -12.526 1.00 1.42 18 ARG A C 7
ATOM 2512 O O . ARG A 1 18 ? 17.668 -6.597 -12.787 1.00 11.03 18 ARG A O 7
ATOM 2533 N N . GLU A 1 19 ? 19.428 -6.829 -11.403 1.00 53.13 19 GLU A N 7
ATOM 2534 C CA . GLU A 1 19 ? 18.675 -7.561 -10.391 1.00 52.53 19 GLU A CA 7
ATOM 2535 C C . GLU A 1 19 ? 17.638 -6.659 -9.727 1.00 61.10 19 GLU A C 7
ATOM 2536 O O . GLU A 1 19 ? 17.916 -5.502 -9.411 1.00 23.33 19 GLU A O 7
ATOM 2548 N N . VAL A 1 20 ? 16.441 -7.198 -9.519 1.00 54.41 20 VAL A N 7
ATOM 2549 C CA . VAL A 1 20 ? 15.362 -6.443 -8.892 1.00 74.44 20 VAL A CA 7
ATOM 2550 C C . VAL A 1 20 ? 15.107 -6.927 -7.469 1.00 65.32 20 VAL A C 7
ATOM 2551 O O . VAL A 1 20 ? 15.321 -8.098 -7.152 1.00 12.42 20 VAL A O 7
ATOM 2564 N N . LYS A 1 21 ? 14.650 -6.019 -6.614 1.00 74.03 21 LYS A N 7
ATOM 2565 C CA . LYS A 1 21 ? 14.364 -6.352 -5.224 1.00 13.12 21 LYS A CA 7
ATOM 2566 C C . LYS A 1 21 ? 13.194 -5.527 -4.696 1.00 43.22 21 LYS A C 7
ATOM 2567 O O . LYS A 1 21 ? 12.940 -4.418 -5.168 1.00 65.22 21 LYS A O 7
ATOM 2586 N N . CYS A 1 22 ? 12.486 -6.074 -3.714 1.00 12.40 22 CYS A N 7
ATOM 2587 C CA . CYS A 1 22 ? 11.344 -5.388 -3.121 1.00 31.31 22 CYS A CA 7
ATOM 2588 C C . CYS A 1 22 ? 11.481 -5.316 -1.603 1.00 5.41 22 CYS A C 7
ATOM 2589 O O . CYS A 1 22 ? 12.056 -6.207 -0.977 1.00 13.33 22 CYS A O 7
ATOM 2596 N N . LYS A 1 23 ? 10.950 -4.248 -1.017 1.00 23.02 23 LYS A N 7
ATOM 2597 C CA . LYS A 1 23 ? 11.011 -4.058 0.427 1.00 2.35 23 LYS A CA 7
ATOM 2598 C C . LYS A 1 23 ? 9.747 -3.376 0.940 1.00 35.44 23 LYS A C 7
ATOM 2599 O O . LYS A 1 23 ? 9.172 -2.521 0.266 1.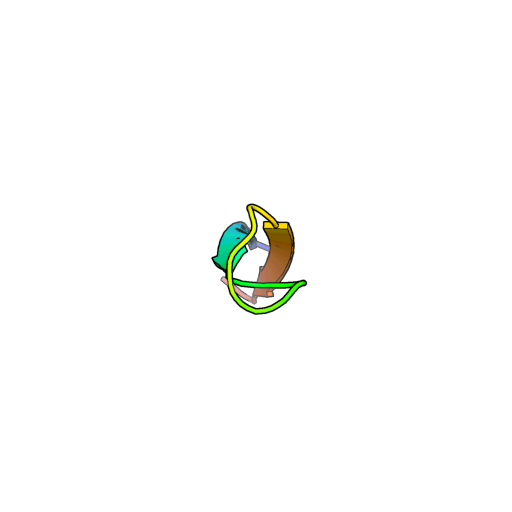00 70.00 23 LYS A O 7
ATOM 2618 N N . THR A 1 24 ? 9.318 -3.760 2.139 1.00 54.20 24 THR A N 7
ATOM 2619 C CA . THR A 1 24 ? 8.122 -3.186 2.742 1.00 15.13 24 THR A CA 7
ATOM 2620 C C . THR A 1 24 ? 8.354 -1.736 3.153 1.00 62.42 24 THR A C 7
ATOM 2621 O O . THR A 1 24 ? 9.358 -1.415 3.789 1.00 22.44 24 THR A O 7
ATOM 2632 N N . ILE A 1 25 ? 7.421 -0.865 2.785 1.00 34.25 25 ILE A N 7
ATOM 2633 C CA . ILE A 1 25 ? 7.524 0.550 3.118 1.00 42.22 25 ILE A CA 7
ATOM 2634 C C . ILE A 1 25 ? 6.303 1.022 3.899 1.00 55.31 25 ILE A C 7
ATOM 2635 O O . ILE A 1 25 ? 5.306 0.308 4.003 1.00 53.24 25 ILE A O 7
ATOM 2654 N N . ILE A 1 1 ? 1.676 0.548 0.099 1.00 32.23 1 ILE A N 8
ATOM 2655 C CA . ILE A 1 1 ? 2.257 0.097 -1.159 1.00 31.41 1 ILE A CA 8
ATOM 2656 C C . ILE A 1 1 ? 3.718 -0.302 -0.978 1.00 74.31 1 ILE A C 8
ATOM 2657 O O . ILE A 1 1 ? 4.450 0.315 -0.205 1.00 45.11 1 ILE A O 8
ATOM 2673 N N . LYS A 1 2 ? 4.136 -1.338 -1.698 1.00 33.13 2 LYS A N 8
ATOM 2674 C CA . LYS A 1 2 ? 5.510 -1.819 -1.620 1.00 60.14 2 LYS A CA 8
ATOM 2675 C C . LYS A 1 2 ? 6.399 -1.090 -2.622 1.00 50.45 2 LYS A C 8
ATOM 2676 O O . LYS A 1 2 ? 5.926 -0.612 -3.654 1.00 31.42 2 LYS A O 8
ATOM 2695 N N . SER A 1 3 ? 7.689 -1.008 -2.313 1.00 20.32 3 SER A N 8
ATOM 2696 C CA . SER A 1 3 ? 8.644 -0.335 -3.185 1.00 53.15 3 SER A CA 8
ATOM 2697 C C . SER A 1 3 ? 9.624 -1.334 -3.792 1.00 30.30 3 SER A C 8
ATOM 2698 O O . SER A 1 3 ? 10.235 -2.132 -3.081 1.00 24.14 3 SER A O 8
ATOM 2706 N N . CYS A 1 4 ? 9.769 -1.285 -5.112 1.00 14.10 4 CYS A N 8
ATOM 2707 C CA . CYS A 1 4 ? 10.673 -2.185 -5.817 1.00 4.21 4 CYS A CA 8
ATOM 2708 C C . CYS A 1 4 ? 11.566 -1.412 -6.784 1.00 14.33 4 CYS A C 8
ATOM 2709 O O . CYS A 1 4 ? 11.124 -0.458 -7.423 1.00 11.52 4 CYS A O 8
ATOM 2716 N N . GLU A 1 5 ? 12.823 -1.832 -6.885 1.00 11.44 5 GLU A N 8
ATOM 2717 C CA . GLU A 1 5 ? 13.777 -1.178 -7.773 1.00 31.10 5 GLU A CA 8
ATOM 2718 C C . GLU A 1 5 ? 14.872 -2.149 -8.205 1.00 74.51 5 GLU A C 8
ATOM 2719 O O . GLU A 1 5 ? 15.068 -3.197 -7.588 1.00 31.00 5 GLU A O 8
ATOM 2731 N N . THR A 1 6 ? 15.583 -1.795 -9.271 1.00 13.41 6 THR A N 8
ATOM 2732 C CA . THR A 1 6 ? 16.656 -2.634 -9.788 1.00 21.14 6 THR A CA 8
ATOM 2733 C C . THR A 1 6 ? 18.019 -1.996 -9.543 1.00 71.43 6 THR A C 8
ATOM 2734 O O . THR A 1 6 ? 18.136 -0.774 -9.451 1.00 21.34 6 THR A O 8
ATOM 2745 N N . PHE A 1 7 ? 19.048 -2.831 -9.440 1.00 73.23 7 PHE A N 8
ATOM 2746 C CA . PHE A 1 7 ? 20.404 -2.348 -9.206 1.00 73.33 7 PHE A CA 8
ATOM 2747 C C . PHE A 1 7 ? 21.391 -3.015 -10.160 1.00 74.11 7 PHE A C 8
ATOM 2748 O O . PHE A 1 7 ? 21.069 -4.015 -10.804 1.00 3.45 7 PHE A O 8
ATOM 2765 N N . ILE A 1 8 ? 22.592 -2.454 -10.246 1.00 21.22 8 ILE A N 8
ATOM 2766 C CA . ILE A 1 8 ? 23.626 -2.994 -11.120 1.00 20.00 8 ILE A CA 8
ATOM 2767 C C . ILE A 1 8 ? 24.654 -3.794 -10.327 1.00 1.42 8 ILE A C 8
ATOM 2768 O O . ILE A 1 8 ? 25.303 -3.267 -9.423 1.00 45.02 8 ILE A O 8
ATOM 2784 N N . VAL A 1 9 ? 24.798 -5.069 -10.672 1.00 63.13 9 VAL A N 8
ATOM 2785 C CA . VAL A 1 9 ? 25.750 -5.942 -9.995 1.00 11.31 9 VAL A CA 8
ATOM 2786 C C . VAL A 1 9 ? 26.493 -6.823 -10.992 1.00 63.30 9 VAL A C 8
ATOM 2787 O O . VAL A 1 9 ? 26.057 -6.995 -12.130 1.00 31.43 9 VAL A O 8
ATOM 2800 N N . ALA A 1 10 ? 27.619 -7.380 -10.557 1.00 32.22 10 ALA A N 8
ATOM 2801 C CA . ALA A 1 10 ? 28.422 -8.247 -11.410 1.00 42.44 10 ALA A CA 8
ATOM 2802 C C . ALA A 1 10 ? 27.850 -9.660 -11.452 1.00 4.41 10 ALA A C 8
ATOM 2803 O O . ALA A 1 10 ? 28.226 -10.516 -10.651 1.00 32.12 10 ALA A O 8
ATOM 2810 N N . CYS A 1 11 ? 26.940 -9.897 -12.390 1.00 14.11 11 CYS A N 8
ATOM 2811 C CA . CYS A 1 11 ? 26.314 -11.206 -12.536 1.00 4.24 11 CYS A CA 8
ATOM 2812 C C . CYS A 1 11 ? 27.284 -12.205 -13.160 1.00 30.44 11 CYS A C 8
ATOM 2813 O O . CYS A 1 11 ? 27.346 -13.365 -12.750 1.00 11.43 11 CYS A O 8
ATOM 2820 N N . ASP A 1 12 ? 28.039 -11.748 -14.152 1.00 52.13 12 ASP A N 8
ATOM 2821 C CA . ASP A 1 12 ? 29.007 -12.601 -14.833 1.00 13.35 12 ASP A CA 8
ATOM 2822 C C . ASP A 1 12 ? 30.422 -12.318 -14.338 1.00 32.43 12 ASP A C 8
ATOM 2823 O O . ASP A 1 12 ? 31.393 -12.490 -15.073 1.00 42.20 12 ASP A O 8
ATOM 2832 N N . GLY A 1 13 ? 30.530 -11.883 -13.086 1.00 21.41 13 GLY A N 8
ATOM 2833 C CA . GLY A 1 13 ? 31.830 -11.583 -12.515 1.00 31.12 13 GLY A CA 8
ATOM 2834 C C . GLY A 1 13 ? 32.331 -10.207 -12.905 1.00 53.41 13 GLY A C 8
ATOM 2835 O O . GLY A 1 13 ? 33.516 -9.908 -12.767 1.00 41.55 13 GLY A O 8
ATOM 2839 N N . GLY A 1 14 ? 31.425 -9.366 -13.396 1.00 11.13 14 GLY A N 8
ATOM 2840 C CA . GLY A 1 14 ? 31.801 -8.024 -13.802 1.00 31.34 14 GLY A CA 8
ATOM 2841 C C . GLY A 1 14 ? 30.852 -7.442 -14.830 1.00 72.32 14 GLY A C 8
ATOM 2842 O O . GLY A 1 14 ? 30.789 -6.226 -15.010 1.00 55.11 14 GLY A O 8
ATOM 2846 N N . LYS A 1 15 ? 30.112 -8.312 -15.509 1.00 71.32 15 LYS A N 8
ATOM 2847 C CA . LYS A 1 15 ? 29.161 -7.879 -16.526 1.00 61.13 15 LYS A CA 8
ATOM 2848 C C . LYS A 1 15 ? 28.085 -6.984 -15.919 1.00 44.05 15 LYS A C 8
ATOM 2849 O O . LYS A 1 15 ? 28.101 -6.704 -14.721 1.00 61.02 15 LYS A O 8
ATOM 2868 N N . ALA A 1 16 ? 27.152 -6.539 -16.754 1.00 72.33 16 ALA A N 8
ATOM 2869 C CA . ALA A 1 16 ? 26.067 -5.679 -16.299 1.00 32.12 16 ALA A CA 8
ATOM 2870 C C . ALA A 1 16 ? 24.793 -6.483 -16.058 1.00 43.41 16 ALA A C 8
ATOM 2871 O O . ALA A 1 16 ? 24.313 -7.185 -16.948 1.00 34.11 16 ALA A O 8
ATOM 2878 N N . CYS A 1 17 ? 24.251 -6.376 -14.850 1.00 3.54 17 CYS A N 8
ATOM 2879 C CA . CYS A 1 17 ? 23.034 -7.093 -14.491 1.00 11.14 17 CYS A CA 8
ATOM 2880 C C . CYS A 1 17 ? 21.975 -6.133 -13.956 1.00 74.22 17 CYS A C 8
ATOM 2881 O O . CYS A 1 17 ? 22.296 -5.067 -13.431 1.00 24.54 17 CYS A O 8
ATOM 2888 N N . ARG A 1 18 ? 20.711 -6.520 -14.094 1.00 54.44 18 ARG A N 8
ATOM 2889 C CA . ARG A 1 18 ? 19.604 -5.694 -13.627 1.00 12.22 18 ARG A CA 8
ATOM 2890 C C . ARG A 1 18 ? 18.725 -6.467 -12.648 1.00 55.30 18 ARG A C 8
ATOM 2891 O O . ARG A 1 18 ? 17.551 -6.717 -12.919 1.00 15.14 18 ARG A O 8
ATOM 2912 N N . GLU A 1 19 ? 19.302 -6.842 -11.511 1.00 31.01 19 GLU A N 8
ATOM 2913 C CA . GLU A 1 19 ? 18.571 -7.588 -10.493 1.00 55.43 19 GLU A CA 8
ATOM 2914 C C . GLU A 1 19 ? 17.518 -6.707 -9.825 1.00 24.21 19 GLU A C 8
ATOM 2915 O O . GLU A 1 19 ? 17.777 -5.548 -9.502 1.00 2.13 19 GLU A O 8
ATOM 2927 N N . VAL A 1 20 ? 16.330 -7.267 -9.621 1.00 51.32 20 VAL A N 8
ATOM 2928 C CA . VAL A 1 20 ? 15.238 -6.534 -8.991 1.00 60.12 20 VAL A CA 8
ATOM 2929 C C . VAL A 1 20 ? 15.038 -6.980 -7.547 1.00 61.21 20 VAL A C 8
ATOM 2930 O O . VAL A 1 20 ? 15.304 -8.131 -7.198 1.00 41.43 20 VAL A O 8
ATOM 2943 N N . LYS A 1 21 ? 14.567 -6.062 -6.710 1.00 30.20 21 LYS A N 8
ATOM 2944 C CA . LYS A 1 21 ? 14.329 -6.360 -5.303 1.00 13.23 21 LYS A CA 8
ATOM 2945 C C . LYS A 1 21 ? 13.128 -5.579 -4.777 1.00 44.01 21 LYS A C 8
ATOM 2946 O O . LYS A 1 21 ? 12.911 -4.427 -5.154 1.00 1.14 21 LYS A O 8
ATOM 2965 N N . CYS A 1 22 ? 12.352 -6.213 -3.904 1.00 43.51 22 CYS A N 8
ATOM 2966 C CA . CYS A 1 22 ? 11.174 -5.577 -3.326 1.00 25.55 22 CYS A CA 8
ATOM 2967 C C . CYS A 1 22 ? 11.292 -5.495 -1.806 1.00 72.53 22 CYS A C 8
ATOM 2968 O O . CYS A 1 22 ? 11.694 -6.457 -1.150 1.00 51.33 22 CYS A O 8
ATOM 2975 N N . LYS A 1 23 ? 10.937 -4.341 -1.253 1.00 4.34 23 LYS A N 8
ATOM 2976 C CA . LYS A 1 23 ? 11.001 -4.132 0.189 1.00 54.40 23 LYS A CA 8
ATOM 2977 C C . LYS A 1 23 ? 9.753 -3.410 0.689 1.00 23.13 23 LYS A C 8
ATOM 2978 O O . LYS A 1 23 ? 9.060 -2.742 -0.078 1.00 53.40 23 LYS A O 8
ATOM 2997 N N . THR A 1 24 ? 9.473 -3.548 1.982 1.00 63.34 24 THR A N 8
ATOM 2998 C CA . THR A 1 24 ? 8.310 -2.910 2.584 1.00 1.32 24 THR A CA 8
ATOM 2999 C C . THR A 1 24 ? 8.692 -1.599 3.262 1.00 21.14 24 THR A C 8
ATOM 3000 O O . THR A 1 24 ? 9.719 -1.515 3.936 1.00 4.51 24 THR A O 8
ATOM 3011 N N . ILE A 1 25 ? 7.859 -0.580 3.081 1.00 44.20 25 ILE A N 8
ATOM 3012 C CA . ILE A 1 25 ? 8.110 0.726 3.678 1.00 40.34 25 ILE A CA 8
ATOM 3013 C C . ILE A 1 25 ? 7.325 0.899 4.973 1.00 20.55 25 ILE A C 8
ATOM 3014 O O . ILE A 1 25 ? 7.679 1.717 5.821 1.00 0.42 25 ILE A O 8
ATOM 3033 N N . ILE A 1 1 ? 1.177 -0.832 0.064 1.00 21.30 1 ILE A N 9
ATOM 3034 C CA . ILE A 1 1 ? 2.060 -0.550 -1.061 1.00 73.11 1 ILE A CA 9
ATOM 3035 C C . ILE A 1 1 ? 3.461 -1.097 -0.811 1.00 70.44 1 ILE A C 9
ATOM 3036 O O . ILE A 1 1 ? 3.912 -1.183 0.331 1.00 11.11 1 ILE A O 9
ATOM 3052 N N . LYS A 1 2 ? 4.147 -1.466 -1.888 1.00 51.31 2 LYS A N 9
ATOM 3053 C CA . LYS A 1 2 ? 5.499 -2.002 -1.788 1.00 70.10 2 LYS A CA 9
ATOM 3054 C C . LYS A 1 2 ? 6.449 -1.259 -2.722 1.00 25.35 2 LYS A C 9
ATOM 3055 O O . LYS A 1 2 ? 6.064 -0.847 -3.816 1.00 22.34 2 LYS A O 9
ATOM 3074 N N . SER A 1 3 ? 7.693 -1.093 -2.283 1.00 21.13 3 SER A N 9
ATOM 3075 C CA . SER A 1 3 ? 8.698 -0.398 -3.078 1.00 40.14 3 SER A CA 9
ATOM 3076 C C . SER A 1 3 ? 9.656 -1.390 -3.731 1.00 1.03 3 SER A C 9
ATOM 3077 O O . SER A 1 3 ? 10.135 -2.324 -3.087 1.00 32.02 3 SER A O 9
ATOM 3085 N N . CYS A 1 4 ? 9.932 -1.180 -5.014 1.00 33.34 4 CYS A N 9
ATOM 3086 C CA . CYS A 1 4 ? 10.832 -2.055 -5.756 1.00 13.23 4 CYS A CA 9
ATOM 3087 C C . CYS A 1 4 ? 11.786 -1.241 -6.625 1.00 63.31 4 CYS A C 9
ATOM 3088 O O . CYS A 1 4 ? 11.433 -0.171 -7.118 1.00 15.45 4 CYS A O 9
ATOM 3095 N N . GLU A 1 5 ? 12.997 -1.758 -6.809 1.00 21.53 5 GLU A N 9
ATOM 3096 C CA . GLU A 1 5 ? 14.002 -1.080 -7.618 1.00 43.41 5 GLU A CA 9
ATOM 3097 C C . GLU A 1 5 ? 15.069 -2.061 -8.096 1.00 52.55 5 GLU A C 9
ATOM 3098 O O . GLU A 1 5 ? 15.212 -3.155 -7.551 1.00 23.31 5 GLU A O 9
ATOM 3110 N N . THR A 1 6 ? 15.816 -1.660 -9.121 1.00 73.51 6 THR A N 9
ATOM 3111 C CA . THR A 1 6 ? 16.868 -2.503 -9.675 1.00 73.20 6 THR A CA 9
ATOM 3112 C C . THR A 1 6 ? 18.243 -1.885 -9.451 1.00 11.23 6 THR A C 9
ATOM 3113 O O . THR A 1 6 ? 18.376 -0.666 -9.339 1.00 52.14 6 THR A O 9
ATOM 3124 N N . PHE A 1 7 ? 19.264 -2.732 -9.386 1.00 22.51 7 PHE A N 9
ATOM 3125 C CA . PHE A 1 7 ? 20.630 -2.269 -9.174 1.00 45.45 7 PHE A CA 9
ATOM 3126 C C . PHE A 1 7 ? 21.592 -2.946 -10.147 1.00 34.54 7 PHE A C 9
ATOM 3127 O O . PHE A 1 7 ? 21.250 -3.948 -10.777 1.00 52.50 7 PHE A O 9
ATOM 3144 N N . ILE A 1 8 ? 22.794 -2.393 -10.263 1.00 21.44 8 ILE A N 9
ATOM 3145 C CA . ILE A 1 8 ? 23.805 -2.944 -11.157 1.00 33.20 8 ILE A CA 9
ATOM 3146 C C . ILE A 1 8 ? 24.830 -3.769 -10.386 1.00 71.13 8 ILE A C 9
ATOM 3147 O O . ILE A 1 8 ? 25.505 -3.261 -9.491 1.00 30.32 8 ILE A O 9
ATOM 3163 N N . VAL A 1 9 ? 24.943 -5.045 -10.742 1.00 33.01 9 VAL A N 9
ATOM 3164 C CA . VAL A 1 9 ? 25.888 -5.941 -10.086 1.00 50.31 9 VAL A CA 9
ATOM 3165 C C . VAL A 1 9 ? 26.570 -6.856 -11.097 1.00 12.20 9 VAL A C 9
ATOM 3166 O O . VAL A 1 9 ? 26.091 -7.026 -12.218 1.00 15.05 9 VAL A O 9
ATOM 3179 N N . ALA A 1 10 ? 27.691 -7.443 -10.693 1.00 23.42 10 ALA A N 9
ATOM 3180 C CA . ALA A 1 10 ? 28.438 -8.344 -11.562 1.00 43.33 10 ALA A CA 9
ATOM 3181 C C . ALA A 1 10 ? 27.823 -9.739 -11.567 1.00 11.14 10 ALA A C 9
ATOM 3182 O O . ALA A 1 10 ? 28.199 -10.597 -10.768 1.00 23.21 10 ALA A O 9
ATOM 3189 N N . CYS A 1 11 ? 26.874 -9.959 -12.470 1.00 71.13 11 CYS A N 9
ATOM 3190 C CA . CYS A 1 11 ? 26.205 -11.250 -12.578 1.00 53.23 11 CYS A CA 9
ATOM 3191 C C . CYS A 1 11 ? 27.142 -12.301 -13.165 1.00 63.21 11 CYS A C 9
ATOM 3192 O O . CYS A 1 11 ? 27.003 -13.494 -12.893 1.00 15.31 11 CYS A O 9
ATOM 3199 N N . ASP A 1 12 ? 28.097 -11.850 -13.971 1.00 24.23 12 ASP A N 9
ATOM 3200 C CA . ASP A 1 12 ? 29.059 -12.751 -14.595 1.00 43.13 12 ASP A CA 9
ATOM 3201 C C . ASP A 1 12 ? 30.471 -12.477 -14.086 1.00 13.34 12 ASP A C 9
ATOM 3202 O O . ASP A 1 12 ? 31.455 -12.851 -14.721 1.00 60.44 12 ASP A O 9
ATOM 3211 N N . GLY A 1 13 ? 30.561 -11.819 -12.933 1.00 43.05 13 GLY A N 9
ATOM 3212 C CA . GLY A 1 13 ? 31.856 -11.505 -12.359 1.00 2.44 13 GLY A CA 9
ATOM 3213 C C . GLY A 1 13 ? 32.401 -10.177 -12.847 1.00 74.02 13 GLY A C 9
ATOM 3214 O O . GLY A 1 13 ? 33.361 -9.649 -12.289 1.00 2.31 13 GLY A O 9
ATOM 3218 N N . GLY A 1 14 ? 31.786 -9.637 -13.895 1.00 40.51 14 GLY A N 9
ATOM 3219 C CA . GLY A 1 14 ? 32.230 -8.368 -14.442 1.00 41.15 14 GLY A CA 9
ATOM 3220 C C . GLY A 1 14 ? 31.345 -7.882 -15.573 1.00 34.41 14 GLY A C 9
ATOM 3221 O O . GLY A 1 14 ? 31.815 -7.226 -16.502 1.00 72.35 14 GLY A O 9
ATOM 3225 N N . LYS A 1 15 ? 30.058 -8.206 -15.496 1.00 23.35 15 LYS A N 9
ATOM 3226 C CA . LYS A 1 15 ? 29.104 -7.800 -16.520 1.00 15.22 15 LYS A CA 9
ATOM 3227 C C . LYS A 1 15 ? 28.044 -6.870 -15.938 1.00 0.45 15 LYS A C 9
ATOM 3228 O O . LYS A 1 15 ? 28.085 -6.530 -14.756 1.00 1.35 15 LYS A O 9
ATOM 3247 N N . ALA A 1 16 ? 27.096 -6.463 -16.775 1.00 15.21 16 ALA A N 9
ATOM 3248 C CA . ALA A 1 16 ? 26.024 -5.575 -16.342 1.00 35.22 16 ALA A CA 9
ATOM 3249 C C . ALA A 1 16 ? 24.731 -6.350 -16.106 1.00 41.52 16 ALA A C 9
ATOM 3250 O O . ALA A 1 16 ? 24.186 -6.962 -17.025 1.00 21.32 16 ALA A O 9
ATOM 3257 N N . CYS A 1 17 ? 24.245 -6.319 -14.870 1.00 5.33 17 CYS A N 9
ATOM 3258 C CA . CYS A 1 17 ? 23.017 -7.018 -14.512 1.00 65.52 17 CYS A CA 9
ATOM 3259 C C . CYS A 1 17 ? 21.983 -6.048 -13.949 1.00 72.43 17 CYS A C 9
ATOM 3260 O O . CYS A 1 17 ? 22.331 -5.009 -13.389 1.00 45.13 17 CYS A O 9
ATOM 3267 N N . ARG A 1 18 ? 20.709 -6.396 -14.102 1.00 62.10 18 ARG A N 9
ATOM 3268 C CA . ARG A 1 18 ? 19.624 -5.556 -13.610 1.00 73.41 18 ARG A CA 9
ATOM 3269 C C . ARG A 1 18 ? 18.760 -6.316 -12.607 1.00 64.12 18 ARG A C 9
ATOM 3270 O O . ARG A 1 18 ? 17.583 -6.572 -12.856 1.00 51.15 18 ARG A O 9
ATOM 3291 N N . GLU A 1 19 ? 19.355 -6.674 -11.473 1.00 42.33 19 GLU A N 9
ATOM 3292 C CA . GLU A 1 19 ? 18.640 -7.405 -10.434 1.00 62.21 19 GLU A CA 9
ATOM 3293 C C . GLU A 1 19 ? 17.628 -6.504 -9.733 1.00 32.01 19 GLU A C 9
ATOM 3294 O O . GLU A 1 19 ? 17.981 -5.452 -9.199 1.00 71.24 19 GLU A O 9
ATOM 3306 N N . VAL A 1 20 ? 16.367 -6.924 -9.739 1.00 33.12 20 VAL A N 9
ATOM 3307 C CA . VAL A 1 20 ? 15.302 -6.157 -9.104 1.00 2.55 20 VAL A CA 9
ATOM 3308 C C . VAL A 1 20 ? 15.022 -6.668 -7.695 1.00 14.31 20 VAL A C 9
ATOM 3309 O O . VAL A 1 20 ? 15.133 -7.863 -7.422 1.00 61.13 20 VAL A O 9
ATOM 3322 N N . LYS A 1 21 ? 14.656 -5.754 -6.802 1.00 30.20 21 LYS A N 9
ATOM 3323 C CA . LYS A 1 21 ? 14.357 -6.111 -5.420 1.00 72.13 21 LYS A CA 9
ATOM 3324 C C . LYS A 1 21 ? 13.054 -5.465 -4.961 1.00 54.43 21 LYS A C 9
ATOM 3325 O O . LYS A 1 21 ? 12.536 -4.556 -5.612 1.00 65.12 21 LYS A O 9
ATOM 3344 N N . CYS A 1 22 ? 12.528 -5.937 -3.836 1.00 61.42 22 CYS A N 9
ATOM 3345 C CA . CYS A 1 22 ? 11.286 -5.405 -3.289 1.00 70.30 22 CYS A CA 9
ATOM 3346 C C . CYS A 1 22 ? 11.308 -5.432 -1.763 1.00 42.14 22 CYS A C 9
ATOM 3347 O O . CYS A 1 22 ? 11.800 -6.382 -1.155 1.00 24.23 22 CYS A O 9
ATOM 3354 N N . LYS A 1 23 ? 10.771 -4.382 -1.151 1.00 63.01 23 LYS A N 9
ATOM 3355 C CA . LYS A 1 23 ? 10.727 -4.284 0.303 1.00 40.20 23 LYS A CA 9
ATOM 3356 C C . LYS A 1 23 ? 9.436 -3.614 0.764 1.00 22.50 23 LYS A C 9
ATOM 3357 O O . LYS A 1 23 ? 8.764 -2.937 -0.014 1.00 14.54 23 LYS A O 9
ATOM 3376 N N . THR A 1 24 ? 9.096 -3.808 2.035 1.00 53.44 24 THR A N 9
ATOM 3377 C CA . THR A 1 24 ? 7.886 -3.223 2.599 1.00 2.41 24 THR A CA 9
ATOM 3378 C C . THR A 1 24 ? 8.114 -1.770 3.001 1.00 52.23 24 THR A C 9
ATOM 3379 O O . THR A 1 24 ? 9.224 -1.385 3.369 1.00 50.54 24 THR A O 9
ATOM 3390 N N . ILE A 1 25 ? 7.057 -0.968 2.928 1.00 35.34 25 ILE A N 9
ATOM 3391 C CA . ILE A 1 25 ? 7.142 0.442 3.287 1.00 52.14 25 ILE A CA 9
ATOM 3392 C C . ILE A 1 25 ? 6.313 0.745 4.530 1.00 33.41 25 ILE A C 9
ATOM 3393 O O . ILE A 1 25 ? 6.547 1.738 5.218 1.00 20.31 25 ILE A O 9
ATOM 3412 N N . ILE A 1 1 ? 1.470 -0.437 0.749 1.00 33.21 1 ILE A N 10
ATOM 3413 C CA . ILE A 1 1 ? 2.226 -0.184 -0.471 1.00 23.32 1 ILE A CA 10
ATOM 3414 C C . ILE A 1 1 ? 3.646 -0.730 -0.360 1.00 71.13 1 ILE A C 10
ATOM 3415 O O . ILE A 1 1 ? 4.251 -0.705 0.712 1.00 62.15 1 ILE A O 10
ATOM 3431 N N . LYS A 1 2 ? 4.173 -1.222 -1.476 1.00 42.14 2 LYS A N 10
ATOM 3432 C CA . LYS A 1 2 ? 5.523 -1.772 -1.508 1.00 4.53 2 LYS A CA 10
ATOM 3433 C C . LYS A 1 2 ? 6.400 -1.004 -2.492 1.00 25.21 2 LYS A C 10
ATOM 3434 O O . LYS A 1 2 ? 5.898 -0.328 -3.390 1.00 32.44 2 LYS A O 10
ATOM 3453 N N . SER A 1 3 ? 7.714 -1.115 -2.318 1.00 14.52 3 SER A N 10
ATOM 3454 C CA . SER A 1 3 ? 8.660 -0.429 -3.190 1.00 25.04 3 SER A CA 10
ATOM 3455 C C . SER A 1 3 ? 9.629 -1.421 -3.827 1.00 33.12 3 SER A C 10
ATOM 3456 O O . SER A 1 3 ? 10.171 -2.297 -3.153 1.00 22.41 3 SER A O 10
ATOM 3464 N N . CYS A 1 4 ? 9.841 -1.277 -5.131 1.00 12.25 4 CYS A N 10
ATOM 3465 C CA . CYS A 1 4 ? 10.743 -2.159 -5.861 1.00 54.13 4 CYS A CA 10
ATOM 3466 C C . CYS A 1 4 ? 11.676 -1.356 -6.763 1.00 71.55 4 CYS A C 10
ATOM 3467 O O . CYS A 1 4 ? 11.268 -0.367 -7.370 1.00 44.34 4 CYS A O 10
ATOM 3474 N N . GLU A 1 5 ? 12.929 -1.792 -6.846 1.00 3.44 5 GLU A N 10
ATOM 3475 C CA . GLU A 1 5 ? 13.920 -1.113 -7.673 1.00 21.30 5 GLU A CA 10
ATOM 3476 C C . GLU A 1 5 ? 15.007 -2.084 -8.126 1.00 2.23 5 GLU A C 10
ATOM 3477 O O . GLU A 1 5 ? 15.176 -3.159 -7.549 1.00 3.31 5 GLU A O 10
ATOM 3489 N N . THR A 1 6 ? 15.743 -1.697 -9.164 1.00 34.23 6 THR A N 10
ATOM 3490 C CA . THR A 1 6 ? 16.812 -2.532 -9.696 1.00 20.21 6 THR A CA 10
ATOM 3491 C C . THR A 1 6 ? 18.179 -1.914 -9.425 1.00 12.00 6 THR A C 10
ATOM 3492 O O . THR A 1 6 ? 18.306 -0.696 -9.298 1.00 43.02 6 THR A O 10
ATOM 3503 N N . PHE A 1 7 ? 19.199 -2.761 -9.338 1.00 3.32 7 PHE A N 10
ATOM 3504 C CA . PHE A 1 7 ? 20.558 -2.297 -9.082 1.00 12.14 7 PHE A CA 10
ATOM 3505 C C . PHE A 1 7 ? 21.547 -2.958 -10.036 1.00 65.24 7 PHE A C 10
ATOM 3506 O O . PHE A 1 7 ? 21.223 -3.945 -10.697 1.00 64.42 7 PHE A O 10
ATOM 3523 N N . ILE A 1 8 ? 22.754 -2.406 -10.103 1.00 64.54 8 ILE A N 10
ATOM 3524 C CA . ILE A 1 8 ? 23.791 -2.942 -10.976 1.00 64.44 8 ILE A CA 10
ATOM 3525 C C . ILE A 1 8 ? 24.790 -3.786 -10.191 1.00 12.34 8 ILE A C 10
ATOM 3526 O O . ILE A 1 8 ? 25.433 -3.300 -9.260 1.00 13.40 8 ILE A O 10
ATOM 3542 N N . VAL A 1 9 ? 24.916 -5.053 -10.573 1.00 0.43 9 VAL A N 10
ATOM 3543 C CA . VAL A 1 9 ? 25.839 -5.964 -9.906 1.00 54.21 9 VAL A CA 10
ATOM 3544 C C . VAL A 1 9 ? 26.580 -6.832 -10.917 1.00 0.43 9 VAL A C 10
ATOM 3545 O O . VAL A 1 9 ? 26.159 -6.962 -12.066 1.00 11.43 9 VAL A O 10
ATOM 3558 N N . ALA A 1 10 ? 27.687 -7.424 -10.480 1.00 74.33 10 ALA A N 10
ATOM 3559 C CA . ALA A 1 10 ? 28.486 -8.282 -11.346 1.00 31.41 10 ALA A CA 10
ATOM 3560 C C . ALA A 1 10 ? 27.906 -9.691 -11.409 1.00 70.33 10 ALA A C 10
ATOM 3561 O O . ALA A 1 10 ? 28.275 -10.562 -10.621 1.00 3.14 10 ALA A O 10
ATOM 3568 N N . CYS A 1 11 ? 26.995 -9.909 -12.352 1.00 62.40 11 CYS A N 10
ATOM 3569 C CA . CYS A 1 11 ? 26.363 -11.212 -12.518 1.00 73.31 11 CYS A CA 10
ATOM 3570 C C . CYS A 1 11 ? 27.333 -12.213 -13.138 1.00 64.23 11 CYS A C 10
ATOM 3571 O O . CYS A 1 11 ? 27.402 -13.369 -12.719 1.00 54.23 11 CYS A O 10
ATOM 3578 N N . ASP A 1 12 ? 28.082 -11.761 -14.138 1.00 1.20 12 ASP A N 10
ATOM 3579 C CA . ASP A 1 12 ? 29.050 -12.615 -14.816 1.00 23.34 12 ASP A CA 10
ATOM 3580 C C . ASP A 1 12 ? 30.460 -12.362 -14.290 1.00 71.22 12 ASP A C 10
ATOM 3581 O O . ASP A 1 12 ? 31.442 -12.529 -15.012 1.00 72.53 12 ASP A O 10
ATOM 3590 N N . GLY A 1 13 ? 30.552 -11.956 -13.027 1.00 75.52 13 GLY A N 10
ATOM 3591 C CA . GLY A 1 13 ? 31.845 -11.685 -12.427 1.00 72.41 13 GLY A CA 10
ATOM 3592 C C . GLY A 1 13 ? 32.385 -10.320 -12.805 1.00 72.52 13 GLY A C 10
ATOM 3593 O O . GLY A 1 13 ? 33.576 -10.053 -12.654 1.00 51.31 13 GLY A O 10
ATOM 3597 N N . GLY A 1 14 ? 31.506 -9.454 -13.301 1.00 31.24 14 GLY A N 10
ATOM 3598 C CA . GLY A 1 14 ? 31.920 -8.121 -13.696 1.00 5.24 14 GLY A CA 10
ATOM 3599 C C . GLY A 1 14 ? 30.986 -7.501 -14.716 1.00 32.44 14 GLY A C 10
ATOM 3600 O O . GLY A 1 14 ? 30.953 -6.281 -14.879 1.00 32.51 14 GLY A O 10
ATOM 3604 N N . LYS A 1 15 ? 30.224 -8.343 -15.406 1.00 22.41 15 LYS A N 10
ATOM 3605 C CA . LYS A 1 15 ? 29.284 -7.873 -16.416 1.00 42.13 15 LYS A CA 10
ATOM 3606 C C . LYS A 1 15 ? 28.231 -6.960 -15.797 1.00 32.35 15 LYS A C 10
ATOM 3607 O O . LYS A 1 15 ? 28.254 -6.697 -14.595 1.00 2.42 15 LYS A O 10
ATOM 3626 N N . ALA A 1 16 ? 27.307 -6.482 -16.624 1.00 64.43 16 ALA A N 10
ATOM 3627 C CA . ALA A 1 16 ? 26.244 -5.603 -16.156 1.00 53.53 16 ALA A CA 10
ATOM 3628 C C . ALA A 1 16 ? 24.944 -6.373 -15.952 1.00 72.12 16 ALA A C 10
ATOM 3629 O O . ALA A 1 16 ? 24.425 -6.993 -16.881 1.00 52.44 16 ALA A O 10
ATOM 3636 N N . CYS A 1 17 ? 24.422 -6.332 -14.731 1.00 3.52 17 CYS A N 10
ATOM 3637 C CA . CYS A 1 17 ? 23.183 -7.027 -14.404 1.00 3.34 17 CYS A CA 10
ATOM 3638 C C . CYS A 1 17 ? 22.142 -6.054 -13.856 1.00 62.44 17 CYS A C 10
ATOM 3639 O O . CYS A 1 17 ? 22.485 -5.013 -13.297 1.00 15.43 17 CYS A O 10
ATOM 3646 N N . ARG A 1 18 ? 20.870 -6.403 -14.022 1.00 45.22 18 ARG A N 10
ATOM 3647 C CA . ARG A 1 18 ? 19.779 -5.561 -13.546 1.00 64.20 18 ARG A CA 10
ATOM 3648 C C . ARG A 1 18 ? 18.868 -6.337 -12.599 1.00 51.44 18 ARG A C 10
ATOM 3649 O O . ARG A 1 18 ? 17.689 -6.540 -12.887 1.00 31.35 18 ARG A O 10
ATOM 3670 N N . GLU A 1 19 ? 19.424 -6.766 -11.471 1.00 35.53 19 GLU A N 10
ATOM 3671 C CA . GLU A 1 19 ? 18.660 -7.521 -10.483 1.00 43.52 19 GLU A CA 10
ATOM 3672 C C . GLU A 1 19 ? 17.596 -6.642 -9.832 1.00 73.30 19 GLU A C 10
ATOM 3673 O O . GLU A 1 19 ? 17.852 -5.489 -9.488 1.00 3.44 19 GLU A O 10
ATOM 3685 N N . VAL A 1 20 ? 16.399 -7.197 -9.667 1.00 21.11 20 VAL A N 10
ATOM 3686 C CA . VAL A 1 20 ? 15.295 -6.466 -9.057 1.00 10.10 20 VAL A CA 10
ATOM 3687 C C . VAL A 1 20 ? 15.027 -6.957 -7.639 1.00 22.41 20 VAL A C 10
ATOM 3688 O O . VAL A 1 20 ? 15.258 -8.124 -7.320 1.00 1.00 20 VAL A O 10
ATOM 3701 N N . LYS A 1 21 ? 14.538 -6.060 -6.790 1.00 52.11 21 LYS A N 10
ATOM 3702 C CA . LYS A 1 21 ? 14.236 -6.401 -5.405 1.00 52.01 21 LYS A CA 10
ATOM 3703 C C . LYS A 1 21 ? 13.048 -5.594 -4.893 1.00 14.55 21 LYS A C 10
ATOM 3704 O O . LYS A 1 21 ? 12.766 -4.502 -5.388 1.00 14.01 21 LYS A O 10
ATOM 3723 N N . CYS A 1 22 ? 12.355 -6.136 -3.897 1.00 13.02 22 CYS A N 10
ATOM 3724 C CA . CYS A 1 22 ? 11.198 -5.466 -3.316 1.00 35.11 22 CYS A CA 10
ATOM 3725 C C . CYS A 1 22 ? 11.296 -5.433 -1.793 1.00 74.14 22 CYS A C 10
ATOM 3726 O O . CYS A 1 22 ? 11.668 -6.422 -1.162 1.00 65.33 22 CYS A O 10
ATOM 3733 N N . LYS A 1 23 ? 10.958 -4.289 -1.209 1.00 41.51 23 LYS A N 10
ATOM 3734 C CA . LYS A 1 23 ? 11.006 -4.125 0.239 1.00 52.11 23 LYS A CA 10
ATOM 3735 C C . LYS A 1 23 ? 9.715 -3.500 0.759 1.00 70.32 23 LYS A C 10
ATOM 3736 O O . LYS A 1 23 ? 8.948 -2.909 -0.002 1.00 44.31 23 LYS A O 10
ATOM 3755 N N . THR A 1 24 ? 9.480 -3.634 2.061 1.00 63.35 24 THR A N 10
ATOM 3756 C CA . THR A 1 24 ? 8.283 -3.083 2.682 1.00 72.10 24 THR A CA 10
ATOM 3757 C C . THR A 1 24 ? 8.511 -1.646 3.137 1.00 23.32 24 THR A C 10
ATOM 3758 O O . THR A 1 24 ? 9.609 -1.288 3.564 1.00 1.05 24 THR A O 10
ATOM 3769 N N . ILE A 1 25 ? 7.469 -0.828 3.044 1.00 74.15 25 ILE A N 10
ATOM 3770 C CA . ILE A 1 25 ? 7.556 0.570 3.448 1.00 62.41 25 ILE A CA 10
ATOM 3771 C C . ILE A 1 25 ? 6.726 0.833 4.700 1.00 71.15 25 ILE A C 10
ATOM 3772 O O . ILE A 1 25 ? 6.962 1.802 5.421 1.00 71.25 25 ILE A O 10
ATOM 3791 N N . ILE A 1 1 ? 1.479 -0.036 0.052 1.00 33.44 1 ILE A N 11
ATOM 3792 C CA . ILE A 1 1 ? 2.255 -0.080 -1.180 1.00 41.35 1 ILE A CA 11
ATOM 3793 C C . ILE A 1 1 ? 3.632 -0.690 -0.942 1.00 31.21 1 ILE A C 11
ATOM 3794 O O . ILE A 1 1 ? 4.240 -0.487 0.109 1.00 2.20 1 ILE A O 11
ATOM 3810 N N . LYS A 1 2 ? 4.120 -1.439 -1.925 1.00 55.35 2 LYS A N 11
ATOM 3811 C CA . LYS A 1 2 ? 5.426 -2.077 -1.826 1.00 24.53 2 LYS A CA 11
ATOM 3812 C C . LYS A 1 2 ? 6.443 -1.380 -2.724 1.00 51.10 2 LYS A C 11
ATOM 3813 O O . LYS A 1 2 ? 6.167 -1.102 -3.891 1.00 35.11 2 LYS A O 11
ATOM 3832 N N . SER A 1 3 ? 7.620 -1.101 -2.173 1.00 31.11 3 SER A N 11
ATOM 3833 C CA . SER A 1 3 ? 8.677 -0.434 -2.924 1.00 52.01 3 SER A CA 11
ATOM 3834 C C . SER A 1 3 ? 9.579 -1.453 -3.614 1.00 10.30 3 SER A C 11
ATOM 3835 O O . SER A 1 3 ? 9.872 -2.514 -3.063 1.00 35.32 3 SER A O 11
ATOM 3843 N N . CYS A 1 4 ? 10.017 -1.122 -4.824 1.00 41.20 4 CYS A N 11
ATOM 3844 C CA . CYS A 1 4 ? 10.886 -2.006 -5.592 1.00 34.03 4 CYS A CA 11
ATOM 3845 C C . CYS A 1 4 ? 11.893 -1.203 -6.410 1.00 22.25 4 CYS A C 11
ATOM 3846 O O . CYS A 1 4 ? 11.565 -0.151 -6.957 1.00 30.04 4 CYS A O 11
ATOM 3853 N N . GLU A 1 5 ? 13.120 -1.708 -6.488 1.00 24.44 5 GLU A N 11
ATOM 3854 C CA . GLU A 1 5 ? 14.175 -1.038 -7.238 1.00 45.22 5 GLU A CA 11
ATOM 3855 C C . GLU A 1 5 ? 15.221 -2.039 -7.721 1.00 33.42 5 GLU A C 11
ATOM 3856 O O . GLU A 1 5 ? 15.372 -3.120 -7.150 1.00 65.23 5 GLU A O 11
ATOM 3868 N N . THR A 1 6 ? 15.940 -1.673 -8.777 1.00 40.40 6 THR A N 11
ATOM 3869 C CA . THR A 1 6 ? 16.970 -2.538 -9.338 1.00 74.04 6 THR A CA 11
ATOM 3870 C C . THR A 1 6 ? 18.352 -1.911 -9.197 1.00 71.21 6 THR A C 11
ATOM 3871 O O . THR A 1 6 ? 18.488 -0.689 -9.142 1.00 55.33 6 THR A O 11
ATOM 3882 N N . PHE A 1 7 ? 19.376 -2.756 -9.139 1.00 43.32 7 PHE A N 11
ATOM 3883 C CA . PHE A 1 7 ? 20.749 -2.284 -9.004 1.00 44.30 7 PHE A CA 11
ATOM 3884 C C . PHE A 1 7 ? 21.669 -2.997 -9.991 1.00 24.15 7 PHE A C 11
ATOM 3885 O O . PHE A 1 7 ? 21.342 -4.072 -10.494 1.00 43.14 7 PHE A O 11
ATOM 3902 N N . ILE A 1 8 ? 22.820 -2.391 -10.261 1.00 43.13 8 ILE A N 11
ATOM 3903 C CA . ILE A 1 8 ? 23.788 -2.968 -11.187 1.00 13.24 8 ILE A CA 11
ATOM 3904 C C . ILE A 1 8 ? 24.862 -3.752 -10.441 1.00 10.24 8 ILE A C 11
ATOM 3905 O O . ILE A 1 8 ? 25.568 -3.206 -9.593 1.00 3.03 8 ILE A O 11
ATOM 3921 N N . VAL A 1 9 ? 24.981 -5.036 -10.763 1.00 43.23 9 VAL A N 11
ATOM 3922 C CA . VAL A 1 9 ? 25.972 -5.895 -10.126 1.00 73.41 9 VAL A CA 11
ATOM 3923 C C . VAL A 1 9 ? 26.614 -6.837 -11.138 1.00 64.12 9 VAL A C 11
ATOM 3924 O O . VAL A 1 9 ? 26.081 -7.053 -12.226 1.00 22.30 9 VAL A O 11
ATOM 3937 N N . ALA A 1 10 ? 27.763 -7.396 -10.772 1.00 4.41 10 ALA A N 11
ATOM 3938 C CA . ALA A 1 10 ? 28.478 -8.317 -11.647 1.00 2.42 10 ALA A CA 11
ATOM 3939 C C . ALA A 1 10 ? 27.884 -9.719 -11.571 1.00 55.21 10 ALA A C 11
ATOM 3940 O O . ALA A 1 10 ? 28.312 -10.543 -10.763 1.00 64.44 10 ALA A O 11
ATOM 3947 N N . CYS A 1 11 ? 26.893 -9.983 -12.417 1.00 2.23 11 CYS A N 11
ATOM 3948 C CA . CYS A 1 11 ? 26.238 -11.285 -12.445 1.00 41.14 11 CYS A CA 11
ATOM 3949 C C . CYS A 1 11 ? 27.161 -12.345 -13.039 1.00 21.33 11 CYS A C 11
ATOM 3950 O O . CYS A 1 11 ? 27.061 -13.526 -12.706 1.00 63.42 11 CYS A O 11
ATOM 3957 N N . ASP A 1 12 ? 28.059 -11.915 -13.918 1.00 51.22 12 ASP A N 11
ATOM 3958 C CA . ASP A 1 12 ? 29.001 -12.826 -14.557 1.00 61.13 12 ASP A CA 11
ATOM 3959 C 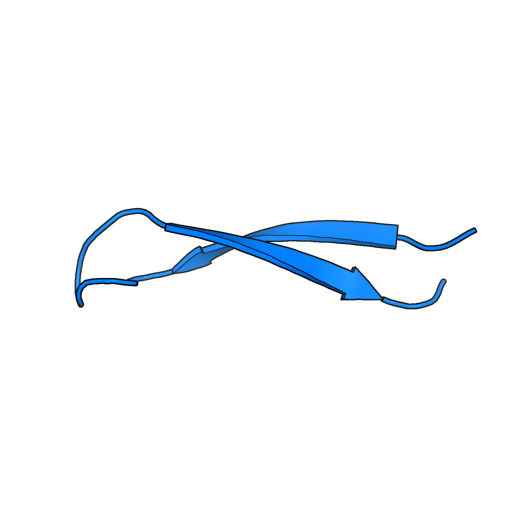C . ASP A 1 12 ? 30.434 -12.505 -14.144 1.00 12.45 12 ASP A C 11
ATOM 3960 O O . ASP A 1 12 ? 31.389 -12.952 -14.777 1.00 51.20 12 ASP A O 11
ATOM 3969 N N . GLY A 1 13 ? 30.575 -11.725 -13.076 1.00 4.41 13 GLY A N 11
ATOM 3970 C CA . GLY A 1 13 ? 31.895 -11.355 -12.597 1.00 35.53 13 GLY A CA 11
ATOM 3971 C C . GLY A 1 13 ? 32.417 -10.093 -13.253 1.00 3.24 13 GLY A C 11
ATOM 3972 O O . GLY A 1 13 ? 33.402 -9.511 -12.799 1.00 14.13 13 GLY A O 11
ATOM 3976 N N . GLY A 1 14 ? 31.757 -9.668 -14.326 1.00 62.30 14 GLY A N 11
ATOM 3977 C CA . GLY A 1 14 ? 32.177 -8.470 -15.029 1.00 61.33 14 GLY A CA 11
ATOM 3978 C C . GLY A 1 14 ? 31.183 -8.043 -16.091 1.00 64.13 14 GLY A C 11
ATOM 3979 O O . GLY A 1 14 ? 31.558 -7.436 -17.095 1.00 31.12 14 GLY A O 11
ATOM 3983 N N . LYS A 1 15 ? 29.912 -8.362 -15.872 1.00 42.22 15 LYS A N 11
ATOM 3984 C CA . LYS A 1 15 ? 28.860 -8.008 -16.818 1.00 3.01 15 LYS A CA 11
ATOM 3985 C C . LYS A 1 15 ? 27.847 -7.066 -16.177 1.00 14.33 15 LYS A C 11
ATOM 3986 O O . LYS A 1 15 ? 27.994 -6.675 -15.019 1.00 42.22 15 LYS A O 11
ATOM 4005 N N . ALA A 1 16 ? 26.817 -6.706 -16.936 1.00 41.12 16 ALA A N 11
ATOM 4006 C CA . ALA A 1 16 ? 25.777 -5.813 -16.440 1.00 44.44 16 ALA A CA 11
ATOM 4007 C C . ALA A 1 16 ? 24.510 -6.585 -16.092 1.00 72.42 16 ALA A C 11
ATOM 4008 O O . ALA A 1 16 ? 23.926 -7.256 -16.944 1.00 32.43 16 ALA A O 11
ATOM 4015 N N . CYS A 1 17 ? 24.089 -6.488 -14.836 1.00 1.55 17 CYS A N 11
ATOM 4016 C CA . CYS A 1 17 ? 22.891 -7.178 -14.374 1.00 22.14 17 CYS A CA 11
ATOM 4017 C C . CYS A 1 17 ? 21.888 -6.191 -13.782 1.00 64.44 17 CYS A C 11
ATOM 4018 O O . CYS A 1 17 ? 22.265 -5.128 -13.289 1.00 22.31 17 CYS A O 11
ATOM 4025 N N . ARG A 1 18 ? 20.610 -6.552 -13.836 1.00 43.42 18 ARG A N 11
ATOM 4026 C CA . ARG A 1 18 ? 19.553 -5.698 -13.307 1.00 61.33 18 ARG A CA 11
ATOM 4027 C C . ARG A 1 18 ? 18.746 -6.431 -12.240 1.00 75.42 18 ARG A C 11
ATOM 4028 O O . ARG A 1 18 ? 17.554 -6.683 -12.415 1.00 32.32 18 ARG A O 11
ATOM 4049 N N . GLU A 1 19 ? 19.404 -6.771 -11.136 1.00 52.12 19 GLU A N 11
ATOM 4050 C CA . GLU A 1 19 ? 18.747 -7.476 -10.042 1.00 74.32 19 GLU A CA 11
ATOM 4051 C C . GLU A 1 19 ? 17.745 -6.569 -9.334 1.00 0.24 19 GLU A C 11
ATOM 4052 O O . GLU A 1 19 ? 18.122 -5.574 -8.714 1.00 52.12 19 GLU A O 11
ATOM 4064 N N . VAL A 1 20 ? 16.466 -6.919 -9.430 1.00 64.23 20 VAL A N 11
ATOM 4065 C CA . VAL A 1 20 ? 15.410 -6.138 -8.799 1.00 13.22 20 VAL A CA 11
ATOM 4066 C C . VAL A 1 20 ? 15.105 -6.657 -7.398 1.00 55.03 20 VAL A C 11
ATOM 4067 O O . VAL A 1 20 ? 15.123 -7.863 -7.153 1.00 61.42 20 VAL A O 11
ATOM 4080 N N . LYS A 1 21 ? 14.823 -5.738 -6.481 1.00 51.20 21 LYS A N 11
ATOM 4081 C CA . LYS A 1 21 ? 14.511 -6.101 -5.104 1.00 22.13 21 LYS A CA 11
ATOM 4082 C C . LYS A 1 21 ? 13.338 -5.281 -4.577 1.00 74.31 21 LYS A C 11
ATOM 4083 O O . LYS A 1 21 ? 13.206 -4.097 -4.886 1.00 42.34 21 LYS A O 11
ATOM 4102 N N . CYS A 1 22 ? 12.488 -5.919 -3.779 1.00 14.40 22 CYS A N 11
ATOM 4103 C CA . CYS A 1 22 ? 11.325 -5.249 -3.208 1.00 43.20 22 CYS A CA 11
ATOM 4104 C C . CYS A 1 22 ? 11.412 -5.212 -1.685 1.00 22.50 22 CYS A C 11
ATOM 4105 O O . CYS A 1 22 ? 11.980 -6.110 -1.062 1.00 62.15 22 CYS A O 11
ATOM 4112 N N . LYS A 1 23 ? 10.845 -4.169 -1.090 1.00 53.54 23 LYS A N 11
ATOM 4113 C CA . LYS A 1 23 ? 10.855 -4.014 0.359 1.00 24.05 23 LYS A CA 11
ATOM 4114 C C . LYS A 1 23 ? 9.542 -3.416 0.853 1.00 53.14 23 LYS A C 11
ATOM 4115 O O . LYS A 1 23 ? 8.911 -2.618 0.158 1.00 1.34 23 LYS A O 11
ATOM 4134 N N . THR A 1 24 ? 9.134 -3.806 2.057 1.00 42.53 24 THR A N 11
ATOM 4135 C CA . THR A 1 24 ? 7.896 -3.308 2.643 1.00 42.33 24 THR A CA 11
ATOM 4136 C C . THR A 1 24 ? 8.108 -1.951 3.304 1.00 13.31 24 THR A C 11
ATOM 4137 O O . THR A 1 24 ? 8.958 -1.804 4.183 1.00 50.25 24 THR A O 11
ATOM 4148 N N . ILE A 1 25 ? 7.329 -0.962 2.878 1.00 61.15 25 ILE A N 11
ATOM 4149 C CA . ILE A 1 25 ? 7.431 0.383 3.431 1.00 72.44 25 ILE A CA 11
ATOM 4150 C C . ILE A 1 25 ? 6.095 0.844 4.004 1.00 22.53 25 ILE A C 11
ATOM 4151 O O . ILE A 1 25 ? 5.035 0.380 3.585 1.00 41.32 25 ILE A O 11
ATOM 4170 N N . ILE A 1 1 ? 1.222 -0.081 -0.026 1.00 52.52 1 ILE A N 12
ATOM 4171 C CA . ILE A 1 1 ? 1.989 -0.219 -1.258 1.00 11.41 1 ILE A CA 12
ATOM 4172 C C . ILE A 1 1 ? 3.417 -0.668 -0.969 1.00 20.25 1 ILE A C 12
ATOM 4173 O O . ILE A 1 1 ? 3.997 -0.310 0.057 1.00 60.22 1 ILE A O 12
ATOM 4189 N N . LYS A 1 2 ? 3.980 -1.454 -1.880 1.00 42.00 2 LYS A N 12
ATOM 4190 C CA . LYS A 1 2 ? 5.342 -1.951 -1.726 1.00 62.10 2 LYS A CA 12
ATOM 4191 C C . LYS A 1 2 ? 6.293 -1.238 -2.683 1.00 31.44 2 LYS A C 12
ATOM 4192 O O . LYS A 1 2 ? 5.894 -0.814 -3.767 1.00 45.21 2 LYS A O 12
ATOM 4211 N N . SER A 1 3 ? 7.552 -1.112 -2.274 1.00 75.21 3 SER A N 12
ATOM 4212 C CA . SER A 1 3 ? 8.558 -0.449 -3.094 1.00 44.13 3 SER A CA 12
ATOM 4213 C C . SER A 1 3 ? 9.504 -1.468 -3.723 1.00 41.31 3 SER A C 12
ATOM 4214 O O . SER A 1 3 ? 9.991 -2.378 -3.051 1.00 52.15 3 SER A O 12
ATOM 4222 N N . CYS A 1 4 ? 9.760 -1.308 -5.017 1.00 51.02 4 CYS A N 12
ATOM 4223 C CA . CYS A 1 4 ? 10.646 -2.213 -5.739 1.00 44.53 4 CYS A CA 12
ATOM 4224 C C . CYS A 1 4 ? 11.560 -1.439 -6.685 1.00 40.43 4 CYS A C 12
ATOM 4225 O O . CYS A 1 4 ? 11.140 -0.467 -7.313 1.00 73.42 4 CYS A O 12
ATOM 4232 N N . GLU A 1 5 ? 12.811 -1.877 -6.781 1.00 64.02 5 GLU A N 12
ATOM 4233 C CA . GLU A 1 5 ? 13.784 -1.225 -7.650 1.00 41.10 5 GLU A CA 12
ATOM 423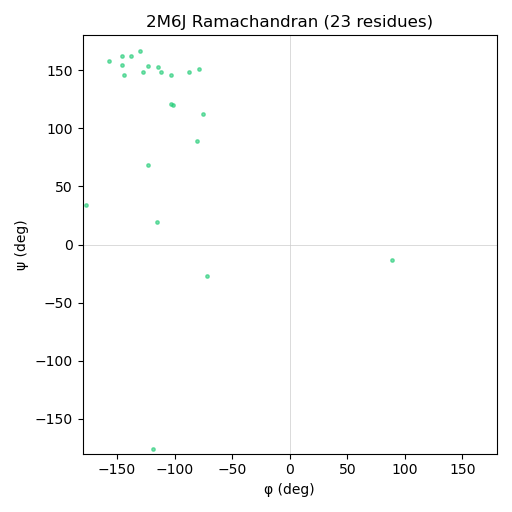4 C C . GLU A 1 5 ? 14.875 -2.203 -8.076 1.00 60.20 5 GLU A C 12
ATOM 4235 O O . GLU A 1 5 ? 15.085 -3.235 -7.437 1.00 2.44 5 GLU A O 12
ATOM 4247 N N . THR A 1 6 ? 15.567 -1.872 -9.162 1.00 24.52 6 THR A N 12
ATOM 4248 C CA . THR A 1 6 ? 16.635 -2.721 -9.675 1.00 62.13 6 THR A CA 12
ATOM 4249 C C . THR A 1 6 ? 18.002 -2.088 -9.440 1.00 32.23 6 THR A C 12
ATOM 4250 O O . THR A 1 6 ? 18.125 -0.866 -9.359 1.00 5.14 6 THR A O 12
ATOM 4261 N N . PHE A 1 7 ? 19.026 -2.927 -9.331 1.00 65.40 7 PHE A N 12
ATOM 4262 C CA . PHE A 1 7 ? 20.385 -2.449 -9.104 1.00 64.44 7 PHE A CA 12
ATOM 4263 C C . PHE A 1 7 ? 21.362 -3.106 -10.076 1.00 10.31 7 PHE A C 12
ATOM 4264 O O . PHE A 1 7 ? 21.033 -4.098 -10.727 1.00 43.34 7 PHE A O 12
ATOM 4281 N N . ILE A 1 8 ? 22.563 -2.545 -10.168 1.00 12.53 8 ILE A N 12
ATOM 4282 C CA . ILE A 1 8 ? 23.587 -3.075 -11.059 1.00 3.13 8 ILE A CA 12
ATOM 4283 C C . ILE A 1 8 ? 24.637 -3.863 -10.282 1.00 74.33 8 ILE A C 12
ATOM 4284 O O . ILE A 1 8 ? 25.294 -3.330 -9.389 1.00 3.32 8 ILE A O 12
ATOM 4300 N N . VAL A 1 9 ? 24.789 -5.137 -10.631 1.00 4.04 9 VAL A N 12
ATOM 4301 C CA . VAL A 1 9 ? 25.761 -5.999 -9.969 1.00 21.23 9 VAL A CA 12
ATOM 4302 C C . VAL A 1 9 ? 26.487 -6.884 -10.976 1.00 73.01 9 VAL A C 12
ATOM 4303 O O . VAL A 1 9 ? 26.025 -7.068 -12.102 1.00 1.40 9 VAL A O 12
ATOM 4316 N N . ALA A 1 10 ? 27.625 -7.431 -10.563 1.00 5.40 10 ALA A N 12
ATOM 4317 C CA . ALA A 1 10 ? 28.414 -8.299 -11.428 1.00 42.23 10 ALA A CA 12
ATOM 4318 C C . ALA A 1 10 ? 27.863 -9.721 -11.429 1.00 41.40 10 ALA A C 12
ATOM 4319 O O . ALA A 1 10 ? 28.276 -10.558 -10.626 1.00 62.03 10 ALA A O 12
ATOM 4326 N N . CYS A 1 11 ? 26.927 -9.987 -12.334 1.00 44.01 11 CYS A N 12
ATOM 4327 C CA . CYS A 1 11 ? 26.318 -11.307 -12.439 1.00 20.20 11 CYS A CA 12
ATOM 4328 C C . CYS A 1 11 ? 27.317 -12.326 -12.980 1.00 21.01 11 CYS A C 12
ATOM 4329 O O . CYS A 1 11 ? 27.239 -13.514 -12.666 1.00 44.02 11 CYS A O 12
ATOM 4336 N N . ASP A 1 12 ? 28.254 -11.852 -13.794 1.00 23.55 12 ASP A N 12
ATOM 4337 C CA . ASP A 1 12 ? 29.270 -12.721 -14.377 1.00 51.04 12 ASP A CA 12
ATOM 4338 C C . ASP A 1 12 ? 30.659 -12.352 -13.866 1.00 62.53 12 ASP A C 12
ATOM 4339 O O . ASP A 1 12 ? 31.670 -12.768 -14.431 1.00 40.13 12 ASP A O 12
ATOM 4348 N N . GLY A 1 13 ? 30.701 -11.568 -12.793 1.00 71.42 13 GLY A N 12
ATOM 4349 C CA . GLY A 1 13 ? 31.971 -11.156 -12.225 1.00 11.13 13 GLY A CA 12
ATOM 4350 C C . GLY A 1 13 ? 32.497 -9.878 -12.847 1.00 12.30 13 GLY A C 12
ATOM 4351 O O . GLY A 1 13 ? 33.428 -9.264 -12.328 1.00 12.42 13 GLY A O 12
ATOM 4355 N N . GLY A 1 14 ? 31.900 -9.476 -13.965 1.00 74.01 14 GLY A N 12
ATOM 4356 C CA . GLY A 1 14 ? 32.328 -8.266 -14.642 1.00 4.25 14 GLY A CA 12
ATOM 4357 C C . GLY A 1 14 ? 31.368 -7.841 -15.734 1.00 55.12 14 GLY A C 12
ATOM 4358 O O . GLY A 1 14 ? 31.765 -7.197 -16.705 1.00 51.14 14 GLY A O 12
ATOM 4362 N N . LYS A 1 15 ? 30.099 -8.203 -15.578 1.00 33.02 15 LYS A N 12
ATOM 4363 C CA . LYS A 1 15 ? 29.077 -7.856 -16.559 1.00 21.24 15 LYS A CA 12
ATOM 4364 C C . LYS A 1 15 ? 28.030 -6.930 -15.949 1.00 13.01 15 LYS A C 12
ATOM 4365 O O . LYS A 1 15 ? 28.123 -6.557 -14.780 1.00 14.01 15 LYS A O 12
ATOM 4384 N N . ALA A 1 16 ? 27.033 -6.564 -16.748 1.00 41.22 16 ALA A N 12
ATOM 4385 C CA . ALA A 1 16 ? 25.967 -5.684 -16.286 1.00 34.42 16 ALA A CA 12
ATOM 4386 C C . ALA A 1 16 ? 24.677 -6.463 -16.049 1.00 51.23 16 ALA A C 12
ATOM 4387 O O . ALA A 1 16 ? 24.103 -7.031 -16.979 1.00 41.11 16 ALA A O 12
ATOM 4394 N N . CYS A 1 17 ? 24.226 -6.486 -14.800 1.00 11.04 17 CYS A N 12
ATOM 4395 C CA . CYS A 1 17 ? 23.004 -7.196 -14.440 1.00 4.21 17 CYS A CA 12
ATOM 4396 C C . CYS A 1 17 ? 21.953 -6.230 -13.899 1.00 63.55 17 CYS A C 12
ATOM 4397 O O . CYS A 1 17 ? 22.285 -5.178 -13.353 1.00 73.12 17 CYS A O 12
ATOM 4404 N N . ARG A 1 18 ? 20.685 -6.597 -14.056 1.00 4.31 18 ARG A N 12
ATOM 4405 C CA . ARG A 1 18 ? 19.586 -5.763 -13.585 1.00 32.51 18 ARG A CA 12
ATOM 4406 C C . ARG A 1 18 ? 18.709 -6.528 -12.597 1.00 2.51 18 ARG A C 12
ATOM 4407 O O . ARG A 1 18 ? 17.532 -6.772 -12.858 1.00 71.21 18 ARG A O 12
ATOM 4428 N N . GLU A 1 19 ? 19.293 -6.902 -11.462 1.00 54.44 19 GLU A N 12
ATOM 4429 C CA . GLU A 1 19 ? 18.564 -7.639 -10.437 1.00 2.03 19 GLU A CA 12
ATOM 4430 C C . GLU A 1 19 ? 17.529 -6.747 -9.758 1.00 34.34 19 GLU A C 12
ATOM 4431 O O . GLU A 1 19 ? 17.805 -5.593 -9.431 1.00 42.02 19 GLU A O 12
ATOM 4443 N N . VAL A 1 20 ? 16.334 -7.291 -9.548 1.00 70.53 20 VAL A N 12
ATOM 4444 C CA . VAL A 1 20 ? 15.256 -6.547 -8.908 1.00 4.11 20 VAL A CA 12
ATOM 4445 C C . VAL A 1 20 ? 15.036 -7.021 -7.476 1.00 30.31 20 VAL A C 12
ATOM 4446 O O . VAL A 1 20 ? 15.271 -8.186 -7.153 1.00 14.14 20 VAL A O 12
ATOM 4459 N N . LYS A 1 21 ? 14.583 -6.111 -6.620 1.00 72.43 21 LYS A N 12
ATOM 4460 C CA . LYS A 1 21 ? 14.328 -6.436 -5.222 1.00 0.43 21 LYS A CA 12
ATOM 4461 C C . LYS A 1 21 ? 13.156 -5.623 -4.680 1.00 22.34 21 LYS A C 12
ATOM 4462 O O . LYS A 1 21 ? 13.030 -4.432 -4.963 1.00 53.32 21 LYS A O 12
ATOM 4481 N N . CYS A 1 22 ? 12.302 -6.275 -3.897 1.00 42.25 22 CYS A N 12
ATOM 4482 C CA . CYS A 1 22 ? 11.141 -5.614 -3.314 1.00 41.54 22 CYS A CA 12
ATOM 4483 C C . CYS A 1 22 ? 11.272 -5.523 -1.797 1.00 34.43 22 CYS A C 12
ATOM 4484 O O . CYS A 1 22 ? 11.836 -6.411 -1.157 1.00 32.12 22 CYS A O 12
ATOM 4491 N N . LYS A 1 23 ? 10.746 -4.445 -1.226 1.00 53.33 23 LYS A N 12
ATOM 4492 C CA . LYS A 1 23 ? 10.801 -4.237 0.216 1.00 71.41 23 LYS A CA 12
ATOM 4493 C C . LYS A 1 23 ? 9.549 -3.520 0.711 1.00 72.52 23 LYS A C 12
ATOM 4494 O O . LYS A 1 23 ? 8.829 -2.896 -0.069 1.00 12.31 23 LYS A O 12
ATOM 4513 N N . THR A 1 24 ? 9.295 -3.613 2.012 1.00 34.25 24 THR A N 12
ATOM 4514 C CA . THR A 1 24 ? 8.130 -2.973 2.611 1.00 30.52 24 THR A CA 12
ATOM 4515 C C . THR A 1 24 ? 8.386 -1.492 2.864 1.00 33.12 24 THR A C 12
ATOM 4516 O O . THR A 1 24 ? 9.534 -1.051 2.918 1.00 23.52 24 THR A O 12
ATOM 4527 N N . ILE A 1 25 ? 7.309 -0.729 3.019 1.00 3.24 25 ILE A N 12
ATOM 4528 C CA . ILE A 1 25 ? 7.418 0.703 3.269 1.00 44.23 25 ILE A CA 12
ATOM 4529 C C . ILE A 1 25 ? 6.707 1.092 4.560 1.00 13.11 25 ILE A C 12
ATOM 4530 O O . ILE A 1 25 ? 5.627 0.585 4.863 1.00 62.34 25 ILE A O 12
ATOM 4549 N N . ILE A 1 1 ? 1.314 -0.307 0.436 1.00 64.31 1 ILE A N 13
ATOM 4550 C CA . ILE A 1 1 ? 2.070 -0.328 -0.811 1.00 12.15 1 ILE A CA 13
ATOM 4551 C C . ILE A 1 1 ? 3.523 -0.720 -0.566 1.00 71.43 1 ILE A C 13
ATOM 4552 O O . ILE A 1 1 ? 4.103 -0.386 0.467 1.00 41.33 1 ILE A O 13
ATOM 4568 N N . LYS A 1 2 ? 4.107 -1.431 -1.525 1.00 21.30 2 LYS A N 13
ATOM 4569 C CA . LYS A 1 2 ? 5.494 -1.868 -1.417 1.00 41.23 2 LYS A CA 13
ATOM 4570 C C . LYS A 1 2 ? 6.368 -1.161 -2.448 1.00 64.55 2 LYS A C 13
ATOM 4571 O O . LYS A 1 2 ? 5.878 -0.696 -3.477 1.00 42.31 2 LYS A O 13
ATOM 4590 N N . SER A 1 3 ? 7.665 -1.087 -2.167 1.00 22.03 3 SER A N 13
ATOM 4591 C CA . SER A 1 3 ? 8.607 -0.436 -3.069 1.00 44.51 3 SER A CA 13
ATOM 4592 C C . SER A 1 3 ? 9.538 -1.458 -3.714 1.00 21.23 3 SER A C 13
ATOM 4593 O O . SER A 1 3 ? 9.959 -2.422 -3.074 1.00 20.34 3 SER A O 13
ATOM 4601 N N . CYS A 1 4 ? 9.855 -1.241 -4.986 1.00 5.14 4 CYS A N 13
ATOM 4602 C CA . CYS A 1 4 ? 10.736 -2.142 -5.719 1.00 74.23 4 CYS A CA 13
ATOM 4603 C C . CYS A 1 4 ? 11.663 -1.362 -6.647 1.00 13.32 4 CYS A C 13
ATOM 4604 O O . CYS A 1 4 ? 11.254 -0.380 -7.266 1.00 11.12 4 CYS A O 13
ATOM 4611 N N . GLU A 1 5 ? 12.912 -1.806 -6.737 1.00 22.52 5 GLU A N 13
ATOM 4612 C CA . GLU A 1 5 ? 13.897 -1.149 -7.588 1.00 72.11 5 GLU A CA 13
ATOM 4613 C C . GLU A 1 5 ? 14.983 -2.130 -8.021 1.00 1.42 5 GLU A C 13
ATOM 4614 O O . GLU A 1 5 ? 15.232 -3.134 -7.353 1.00 12.02 5 GLU A O 13
ATOM 4626 N N . THR A 1 6 ? 15.628 -1.831 -9.145 1.00 32.54 6 THR A N 13
ATOM 4627 C CA . THR A 1 6 ? 16.686 -2.686 -9.669 1.00 12.04 6 THR A CA 13
ATOM 4628 C C . THR A 1 6 ? 18.059 -2.070 -9.429 1.00 4.11 6 THR A C 13
ATOM 4629 O O . THR A 1 6 ? 18.197 -0.850 -9.342 1.00 10.50 6 THR A O 13
ATOM 4640 N N . PHE A 1 7 ? 19.074 -2.921 -9.324 1.00 24.34 7 PHE A N 13
ATOM 4641 C CA . PHE A 1 7 ? 20.438 -2.460 -9.094 1.00 5.14 7 PHE A CA 13
ATOM 4642 C C . PHE A 1 7 ? 21.410 -3.131 -10.060 1.00 71.31 7 PHE A C 13
ATOM 4643 O O . PHE A 1 7 ? 21.071 -4.121 -10.709 1.00 62.41 7 PHE A O 13
ATOM 4660 N N . ILE A 1 8 ? 22.618 -2.585 -10.150 1.00 54.23 8 ILE A N 13
ATOM 4661 C CA . ILE A 1 8 ? 23.638 -3.130 -11.036 1.00 62.55 8 ILE A CA 13
ATOM 4662 C C . ILE A 1 8 ? 24.667 -3.942 -10.256 1.00 72.14 8 ILE A C 13
ATOM 4663 O O . ILE A 1 8 ? 25.328 -3.425 -9.356 1.00 31.34 8 ILE A O 13
ATOM 4679 N N . VAL A 1 9 ? 24.798 -5.217 -10.610 1.00 2.23 9 VAL A N 13
ATOM 4680 C CA . VAL A 1 9 ? 25.749 -6.100 -9.945 1.00 72.31 9 VAL A CA 13
ATOM 4681 C C . VAL A 1 9 ? 26.463 -6.995 -10.951 1.00 63.52 9 VAL A C 13
ATOM 4682 O O . VAL A 1 9 ? 26.005 -7.166 -12.081 1.00 3.23 9 VAL A O 13
ATOM 4695 N N . ALA A 1 10 ? 27.588 -7.566 -10.533 1.00 4.20 10 ALA A N 13
ATOM 4696 C CA . ALA A 1 10 ? 28.365 -8.446 -11.397 1.00 25.13 10 ALA A CA 13
ATOM 4697 C C . ALA A 1 10 ? 27.791 -9.859 -11.401 1.00 13.52 10 ALA A C 13
ATOM 4698 O O . ALA A 1 10 ? 28.187 -10.704 -10.598 1.00 5.31 10 ALA A O 13
ATOM 4705 N N . CYS A 1 11 ? 26.853 -10.108 -12.309 1.00 23.21 11 CYS A N 13
ATOM 4706 C CA . CYS A 1 11 ? 26.222 -11.418 -12.417 1.00 44.02 11 CYS A CA 13
ATOM 4707 C C . CYS A 1 11 ? 27.203 -12.451 -12.965 1.00 3.32 11 CYS A C 13
ATOM 4708 O O . CYS A 1 11 ? 27.108 -13.638 -12.654 1.00 62.22 11 CYS A O 13
ATOM 4715 N N . ASP A 1 12 ? 28.145 -11.990 -13.781 1.00 12.53 12 ASP A N 13
ATOM 4716 C CA . ASP A 1 12 ? 29.144 -12.872 -14.371 1.00 24.11 12 ASP A CA 13
ATOM 4717 C C . ASP A 1 12 ? 30.541 -12.527 -13.864 1.00 43.32 12 ASP A C 13
ATOM 4718 O O . ASP A 1 12 ? 31.542 -13.004 -14.398 1.00 52.50 12 ASP A O 13
ATOM 4727 N N . GLY A 1 13 ? 30.601 -11.693 -12.830 1.00 50.01 13 GLY A N 13
ATOM 4728 C CA . GLY A 1 13 ? 31.880 -11.297 -12.269 1.00 54.14 13 GLY A CA 13
ATOM 4729 C C . GLY A 1 13 ? 32.454 -10.069 -12.947 1.00 44.03 13 GLY A C 13
ATOM 4730 O O . GLY A 1 13 ? 33.402 -9.463 -12.449 1.00 51.41 13 GLY A O 13
ATOM 4734 N N . GLY A 1 14 ? 31.881 -9.702 -14.089 1.00 54.22 14 GLY A N 13
ATOM 4735 C CA . GLY A 1 14 ? 32.356 -8.541 -14.819 1.00 24.02 14 GLY A CA 13
ATOM 4736 C C . GLY A 1 14 ? 31.385 -8.092 -15.892 1.00 74.41 14 GLY A C 13
ATOM 4737 O O . GLY A 1 14 ? 31.782 -7.479 -16.883 1.00 75.32 14 GLY A O 13
ATOM 4741 N N . LYS A 1 15 ? 30.107 -8.399 -15.697 1.00 33.54 15 LYS A N 13
ATOM 4742 C CA . LYS A 1 15 ? 29.074 -8.025 -16.655 1.00 50.23 15 LYS A CA 13
ATOM 4743 C C . LYS A 1 15 ? 28.064 -7.073 -16.023 1.00 12.14 15 LYS A C 13
ATOM 4744 O O . LYS A 1 15 ? 28.208 -6.679 -14.866 1.00 5.12 15 LYS A O 13
ATOM 4763 N N . ALA A 1 16 ? 27.041 -6.709 -16.788 1.00 54.34 16 ALA A N 13
ATOM 4764 C CA . ALA A 1 16 ? 26.005 -5.806 -16.301 1.00 71.31 16 ALA A CA 13
ATOM 4765 C C . ALA A 1 16 ? 24.696 -6.551 -16.061 1.00 61.12 16 ALA A C 13
ATOM 4766 O O . ALA A 1 16 ? 24.096 -7.088 -16.993 1.00 34.14 16 ALA A O 13
ATOM 4773 N N . CYS A 1 17 ? 24.259 -6.581 -14.807 1.00 11.33 17 CYS A N 13
ATOM 4774 C CA . CYS A 1 17 ? 23.022 -7.261 -14.443 1.00 53.24 17 CYS A CA 13
ATOM 4775 C C . CYS A 1 17 ? 21.999 -6.271 -13.893 1.00 34.44 17 CYS A C 13
ATOM 4776 O O . CYS A 1 17 ? 22.360 -5.229 -13.346 1.00 32.45 17 CYS A O 13
ATOM 4783 N N . ARG A 1 18 ? 20.721 -6.606 -14.041 1.00 50.22 18 ARG A N 13
ATOM 4784 C CA . ARG A 1 18 ? 19.646 -5.747 -13.560 1.00 34.11 18 ARG A CA 13
ATOM 4785 C C . ARG A 1 18 ? 18.747 -6.498 -12.582 1.00 12.13 18 ARG A C 13
ATOM 4786 O O . ARG A 1 18 ? 17.563 -6.705 -12.846 1.00 10.20 18 ARG A O 13
ATOM 4807 N N . GLU A 1 19 ? 19.319 -6.903 -11.452 1.00 73.31 19 GLU A N 13
ATOM 4808 C CA . GLU A 1 19 ? 18.569 -7.632 -10.436 1.00 32.31 19 GLU A CA 13
ATOM 4809 C C . GLU A 1 19 ? 17.536 -6.728 -9.769 1.00 71.41 19 GLU A C 13
ATOM 4810 O O . GLU A 1 19 ? 17.822 -5.577 -9.440 1.00 20.32 19 GLU A O 13
ATOM 4822 N N . VAL A 1 20 ? 16.333 -7.259 -9.574 1.00 14.44 20 VAL A N 13
ATOM 4823 C CA . VAL A 1 20 ? 15.256 -6.501 -8.946 1.00 63.30 20 VAL A CA 13
ATOM 4824 C C . VAL A 1 20 ? 15.016 -6.971 -7.516 1.00 13.44 20 VAL A C 13
ATOM 4825 O O . VAL A 1 20 ? 15.235 -8.137 -7.188 1.00 10.13 20 VAL A O 13
ATOM 4838 N N . LYS A 1 21 ? 14.563 -6.055 -6.667 1.00 13.54 21 LYS A N 13
ATOM 4839 C CA . LYS A 1 21 ? 14.290 -6.373 -5.270 1.00 74.32 21 LYS A CA 13
ATOM 4840 C C . LYS A 1 21 ? 13.113 -5.557 -4.746 1.00 11.33 21 LYS A C 13
ATOM 4841 O O . LYS A 1 21 ? 12.857 -4.447 -5.214 1.00 14.14 21 LYS A O 13
ATOM 4860 N N . CYS A 1 22 ? 12.401 -6.112 -3.771 1.00 31.11 22 CYS A N 13
ATOM 4861 C CA . CYS A 1 22 ? 11.252 -5.435 -3.182 1.00 31.54 22 CYS A CA 13
ATOM 4862 C C . CYS A 1 22 ? 11.381 -5.367 -1.663 1.00 1.04 22 CYS A C 13
ATOM 4863 O O . CYS A 1 22 ? 11.805 -6.328 -1.020 1.00 41.11 22 CYS A O 13
ATOM 4870 N N . LYS A 1 23 ? 11.012 -4.224 -1.094 1.00 64.01 23 LYS A N 13
ATOM 4871 C CA . LYS A 1 23 ? 11.085 -4.028 0.349 1.00 72.50 23 LYS A CA 13
ATOM 4872 C C . LYS A 1 23 ? 9.820 -3.355 0.871 1.00 52.41 23 LYS A C 13
ATOM 4873 O O . LYS A 1 23 ? 9.184 -2.571 0.165 1.00 44.32 23 LYS A O 13
ATOM 4892 N N . THR A 1 24 ? 9.459 -3.664 2.113 1.00 42.53 24 THR A N 13
ATOM 4893 C CA . THR A 1 24 ? 8.271 -3.088 2.729 1.00 13.31 24 THR A CA 13
ATOM 4894 C C . THR A 1 24 ? 8.488 -1.620 3.077 1.00 4.34 24 THR A C 13
ATOM 4895 O O . THR A 1 24 ? 9.496 -1.260 3.686 1.00 4.41 24 THR A O 13
ATOM 4906 N N . ILE A 1 25 ? 7.538 -0.777 2.689 1.00 54.14 25 ILE A N 13
ATOM 4907 C CA . ILE A 1 25 ? 7.626 0.652 2.962 1.00 14.11 25 ILE A CA 13
ATOM 4908 C C . ILE A 1 25 ? 6.413 1.137 3.749 1.00 30.24 25 ILE A C 13
ATOM 4909 O O . ILE A 1 25 ? 5.509 0.360 4.057 1.00 41.32 25 ILE A O 13
ATOM 4928 N N . ILE A 1 1 ? 1.458 -0.578 0.535 1.00 50.44 1 ILE A N 14
ATOM 4929 C CA . ILE A 1 1 ? 2.270 -0.278 -0.639 1.00 33.54 1 ILE A CA 14
ATOM 4930 C C . ILE A 1 1 ? 3.679 -0.842 -0.490 1.00 51.12 1 ILE A C 14
ATOM 4931 O O . ILE A 1 1 ? 4.213 -0.925 0.616 1.00 62.21 1 ILE A O 14
ATOM 4947 N N . LYS A 1 2 ? 4.277 -1.227 -1.612 1.00 45.53 2 LYS A N 14
ATOM 4948 C CA . LYS A 1 2 ? 5.627 -1.780 -1.610 1.00 14.54 2 LYS A CA 14
ATOM 4949 C C . LYS A 1 2 ? 6.505 -1.075 -2.638 1.00 64.23 2 LYS A C 14
ATOM 4950 O O . LYS A 1 2 ? 6.036 -0.688 -3.708 1.00 41.33 2 LYS A O 14
ATOM 4969 N N . SER A 1 3 ? 7.783 -0.914 -2.308 1.00 33.03 3 SER A N 14
ATOM 4970 C CA . SER A 1 3 ? 8.727 -0.254 -3.202 1.00 75.33 3 SER A CA 14
ATOM 4971 C C . SER A 1 3 ? 9.689 -1.265 -3.818 1.00 23.23 3 SER A C 14
ATOM 4972 O O . SER A 1 3 ? 10.246 -2.114 -3.121 1.00 33.33 3 SER A O 14
ATOM 4980 N N . CYS A 1 4 ? 9.881 -1.168 -5.129 1.00 10.30 4 CYS A N 14
ATOM 4981 C CA . CYS A 1 4 ? 10.775 -2.072 -5.841 1.00 23.51 4 CYS A CA 14
ATOM 4982 C C . CYS A 1 4 ? 11.693 -1.300 -6.783 1.00 45.35 4 CYS A C 14
ATOM 4983 O O . CYS A 1 4 ? 11.277 -0.327 -7.412 1.00 70.30 4 CYS A O 14
ATOM 4990 N N . GLU A 1 5 ? 12.944 -1.740 -6.876 1.00 23.44 5 GLU A N 14
ATOM 4991 C CA . GLU A 1 5 ? 13.921 -1.090 -7.741 1.00 1.51 5 GLU A CA 14
ATOM 4992 C C . GLU A 1 5 ? 15.022 -2.064 -8.148 1.00 25.24 5 GLU A C 14
ATOM 4993 O O . GLU A 1 5 ? 15.283 -3.049 -7.456 1.00 60.40 5 GLU A O 14
ATOM 5005 N N . THR A 1 6 ? 15.667 -1.783 -9.276 1.00 52.20 6 THR A N 14
ATOM 5006 C CA . THR A 1 6 ? 16.738 -2.634 -9.777 1.00 4.00 6 THR A CA 14
ATOM 5007 C C . THR A 1 6 ? 18.103 -1.997 -9.539 1.00 71.25 6 THR A C 14
ATOM 5008 O O . THR A 1 6 ? 18.226 -0.774 -9.480 1.00 43.42 6 THR A O 14
ATOM 5019 N N . PHE A 1 7 ? 19.126 -2.834 -9.405 1.00 20.53 7 PHE A N 14
ATOM 5020 C CA . PHE A 1 7 ? 20.483 -2.353 -9.173 1.00 52.33 7 PHE A CA 14
ATOM 5021 C C . PHE A 1 7 ? 21.469 -3.028 -10.122 1.00 51.32 7 PHE A C 14
ATOM 5022 O O . PHE A 1 7 ? 21.184 -4.089 -10.677 1.00 64.35 7 PHE A O 14
ATOM 5039 N N . ILE A 1 8 ? 22.628 -2.404 -10.303 1.00 50.21 8 ILE A N 14
ATOM 5040 C CA . ILE A 1 8 ? 23.656 -2.944 -11.184 1.00 3.22 8 ILE A CA 14
ATOM 5041 C C . ILE A 1 8 ? 24.704 -3.720 -10.394 1.00 23.41 8 ILE A C 14
ATOM 5042 O O . ILE A 1 8 ? 25.354 -3.176 -9.501 1.00 42.24 8 ILE A O 14
ATOM 5058 N N . VAL A 1 9 ? 24.865 -4.997 -10.730 1.00 12.54 9 VAL A N 14
ATOM 5059 C CA . VAL A 1 9 ? 25.836 -5.848 -10.054 1.00 63.41 9 VAL A CA 14
ATOM 5060 C C . VAL A 1 9 ? 26.553 -6.758 -11.046 1.00 31.14 9 VAL A C 14
ATOM 5061 O O . VAL A 1 9 ? 26.085 -6.964 -12.165 1.00 32.01 9 VAL A O 14
ATOM 5074 N N . ALA A 1 10 ? 27.691 -7.301 -10.626 1.00 43.33 10 ALA A N 14
ATOM 5075 C CA . ALA A 1 10 ? 28.472 -8.191 -11.477 1.00 11.05 10 ALA A CA 14
ATOM 5076 C C . ALA A 1 10 ? 27.923 -9.613 -11.433 1.00 54.21 10 ALA A C 14
ATOM 5077 O O . ALA A 1 10 ? 28.346 -10.428 -10.613 1.00 62.34 10 ALA A O 14
ATOM 5084 N N . CYS A 1 11 ? 26.977 -9.904 -12.320 1.00 32.11 11 CYS A N 14
ATOM 5085 C CA . CYS A 1 11 ? 26.368 -11.227 -12.383 1.00 20.34 11 CYS A CA 14
ATOM 5086 C C . CYS A 1 11 ? 27.374 -12.266 -12.871 1.00 35.10 11 CYS A C 14
ATOM 5087 O O . CYS A 1 11 ? 27.299 -13.438 -12.502 1.00 63.42 11 CYS A O 14
ATOM 5094 N N . ASP A 1 12 ? 28.312 -11.827 -13.702 1.00 24.31 12 ASP A N 14
ATOM 5095 C CA . ASP A 1 12 ? 29.334 -12.718 -14.240 1.00 41.12 12 ASP A CA 14
ATOM 5096 C C . ASP A 1 12 ? 30.720 -12.320 -13.741 1.00 54.10 12 ASP A C 14
ATOM 5097 O O . ASP A 1 12 ? 31.733 -12.819 -14.228 1.00 20.42 12 ASP A O 14
ATOM 5106 N N . GLY A 1 13 ? 30.755 -11.416 -12.767 1.00 2.14 13 GLY A N 14
ATOM 5107 C CA . GLY A 1 13 ? 32.021 -10.965 -12.219 1.00 22.23 13 GLY A CA 14
ATOM 5108 C C . GLY A 1 13 ? 32.591 -9.781 -12.974 1.00 64.45 13 GLY A C 14
ATOM 5109 O O . GLY A 1 13 ? 33.525 -9.130 -12.508 1.00 50.34 13 GLY A O 14
ATOM 5113 N N . GLY A 1 14 ? 32.029 -9.503 -14.147 1.00 23.11 14 GLY A N 14
ATOM 5114 C CA . GLY A 1 14 ? 32.502 -8.391 -14.951 1.00 30.21 14 GLY A CA 14
ATOM 5115 C C . GLY A 1 14 ? 31.505 -7.982 -16.017 1.00 44.22 14 GLY A C 14
ATOM 5116 O O . GLY A 1 14 ? 31.879 -7.401 -17.037 1.00 34.41 14 GLY A O 14
ATOM 5120 N N . LYS A 1 15 ? 30.233 -8.286 -15.784 1.00 2.44 15 LYS A N 14
ATOM 5121 C CA . LYS A 1 15 ? 29.179 -7.946 -16.732 1.00 35.45 15 LYS A CA 14
ATOM 5122 C C . LYS A 1 15 ? 28.172 -6.987 -16.105 1.00 50.31 15 LYS A C 14
ATOM 5123 O O . LYS A 1 15 ? 28.332 -6.565 -14.960 1.00 41.22 15 LYS A O 14
ATOM 5142 N N . ALA A 1 16 ? 27.134 -6.647 -16.863 1.00 22.22 16 ALA A N 14
ATOM 5143 C CA . ALA A 1 16 ? 26.100 -5.740 -16.380 1.00 61.41 16 ALA A CA 14
ATOM 5144 C C . ALA A 1 16 ? 24.792 -6.483 -16.131 1.00 13.23 16 ALA A C 14
ATOM 5145 O O . ALA A 1 16 ? 24.173 -7.001 -17.061 1.00 11.22 16 ALA A O 14
ATOM 5152 N N . CYS A 1 17 ? 24.376 -6.532 -14.870 1.00 14.33 17 CYS A N 14
ATOM 5153 C CA . CYS A 1 17 ? 23.141 -7.212 -14.497 1.00 41.20 17 CYS A CA 14
ATOM 5154 C C . CYS A 1 17 ? 22.116 -6.220 -13.955 1.00 51.10 17 CYS A C 14
ATOM 5155 O O . CYS A 1 17 ? 22.475 -5.173 -13.416 1.00 13.10 17 CYS A O 14
ATOM 5162 N N . ARG A 1 18 ? 20.839 -6.558 -14.102 1.00 10.30 18 ARG A N 14
ATOM 5163 C CA . ARG A 1 18 ? 19.762 -5.697 -13.628 1.00 73.14 18 ARG A CA 14
ATOM 5164 C C . ARG A 1 18 ? 18.867 -6.440 -12.640 1.00 51.14 18 ARG A C 14
ATOM 5165 O O . ARG A 1 18 ? 17.685 -6.658 -12.902 1.00 54.25 18 ARG A O 14
ATOM 5186 N N . GLU A 1 19 ? 19.441 -6.826 -11.505 1.00 15.21 19 GLU A N 14
ATOM 5187 C CA . GLU A 1 19 ? 18.695 -7.545 -10.479 1.00 74.21 19 GLU A CA 14
ATOM 5188 C C . GLU A 1 19 ? 17.654 -6.639 -9.827 1.00 73.44 19 GLU A C 14
ATOM 5189 O O . GLU A 1 19 ? 17.935 -5.486 -9.501 1.00 21.34 19 GLU A O 14
ATOM 5201 N N . VAL A 1 20 ? 16.449 -7.170 -9.642 1.00 0.00 20 VAL A N 14
ATOM 5202 C CA . VAL A 1 20 ? 15.365 -6.411 -9.029 1.00 44.12 20 VAL A CA 14
ATOM 5203 C C . VAL A 1 20 ? 15.111 -6.873 -7.599 1.00 4.23 20 VAL A C 14
ATOM 5204 O O . VAL A 1 20 ? 15.329 -8.037 -7.262 1.00 42.11 20 VAL A O 14
ATOM 5217 N N . LYS A 1 21 ? 14.648 -5.953 -6.759 1.00 44.23 21 LYS A N 14
ATOM 5218 C CA . LYS A 1 21 ? 14.362 -6.264 -5.364 1.00 20.30 21 LYS A CA 14
ATOM 5219 C C . LYS A 1 21 ? 13.130 -5.507 -4.879 1.00 51.03 21 LYS A C 14
ATOM 5220 O O . LYS A 1 21 ? 12.790 -4.449 -5.410 1.00 60.11 21 LYS A O 14
ATOM 5239 N N . CYS A 1 22 ? 12.465 -6.054 -3.867 1.00 71.13 22 CYS A N 14
ATOM 5240 C CA . CYS A 1 22 ? 11.271 -5.430 -3.310 1.00 20.23 22 CYS A CA 14
ATOM 5241 C C . CYS A 1 22 ? 11.346 -5.376 -1.787 1.00 24.15 22 CYS A C 14
ATOM 5242 O O . CYS A 1 22 ? 11.836 -6.305 -1.144 1.00 60.53 22 CYS A O 14
ATOM 5249 N N . LYS A 1 23 ? 10.858 -4.281 -1.214 1.00 72.12 23 LYS A N 14
ATOM 5250 C CA . LYS A 1 23 ? 10.867 -4.104 0.233 1.00 24.31 23 LYS A CA 14
ATOM 5251 C C . LYS A 1 23 ? 9.570 -3.461 0.711 1.00 12.42 23 LYS A C 14
ATOM 5252 O O . LYS A 1 23 ? 9.006 -2.599 0.036 1.00 73.13 23 LYS A O 14
ATOM 5271 N N . THR A 1 24 ? 9.101 -3.883 1.882 1.00 40.35 24 THR A N 14
ATOM 5272 C CA . THR A 1 24 ? 7.871 -3.347 2.450 1.00 35.30 24 THR A CA 14
ATOM 5273 C C . THR A 1 24 ? 8.080 -1.935 2.984 1.00 45.03 24 THR A C 14
ATOM 5274 O O . THR A 1 24 ? 9.160 -1.600 3.472 1.00 43.05 24 THR A O 14
ATOM 5285 N N . ILE A 1 25 ? 7.042 -1.111 2.889 1.00 62.23 25 ILE A N 14
ATOM 5286 C CA . ILE A 1 25 ? 7.114 0.265 3.364 1.00 35.21 25 ILE A CA 14
ATOM 5287 C C . ILE A 1 25 ? 6.190 0.482 4.558 1.00 5.43 25 ILE A C 14
ATOM 5288 O O . ILE A 1 25 ? 5.108 -0.098 4.632 1.00 13.42 25 ILE A O 14
ATOM 5307 N N . ILE A 1 1 ? 1.415 -0.175 0.064 1.00 44.52 1 ILE A N 15
ATOM 5308 C CA . ILE A 1 1 ? 2.191 -0.287 -1.165 1.00 51.53 1 ILE A CA 15
ATOM 5309 C C . ILE A 1 1 ? 3.635 -0.679 -0.871 1.00 14.15 1 ILE A C 15
ATOM 5310 O O . ILE A 1 1 ? 4.225 -0.226 0.110 1.00 3.31 1 ILE A O 15
ATOM 5326 N N . LYS A 1 2 ? 4.199 -1.524 -1.727 1.00 10.50 2 LYS A N 15
ATOM 5327 C CA . LYS A 1 2 ? 5.575 -1.976 -1.562 1.00 3.22 2 LYS A CA 15
ATOM 5328 C C . LYS A 1 2 ? 6.509 -1.238 -2.516 1.00 53.03 2 LYS A C 15
ATOM 5329 O O . LYS A 1 2 ? 6.088 -0.774 -3.576 1.00 61.21 2 LYS A O 15
ATOM 5348 N N . SER A 1 3 ? 7.778 -1.134 -2.134 1.00 35.40 3 SER A N 15
ATOM 5349 C CA . SER A 1 3 ? 8.770 -0.451 -2.955 1.00 51.11 3 SER A CA 15
ATOM 5350 C C . SER A 1 3 ? 9.758 -1.447 -3.554 1.00 43.12 3 SER A C 15
ATOM 5351 O O . SER A 1 3 ? 10.291 -2.309 -2.854 1.00 52.32 3 SER A O 15
ATOM 5359 N N . CYS A 1 4 ? 9.999 -1.322 -4.855 1.00 70.21 4 CYS A N 15
ATOM 5360 C CA . CYS A 1 4 ? 10.922 -2.210 -5.551 1.00 63.10 4 CYS A CA 15
ATOM 5361 C C . CYS A 1 4 ? 11.767 -1.435 -6.559 1.00 31.35 4 CYS A C 15
ATOM 5362 O O . CYS A 1 4 ? 11.332 -0.416 -7.093 1.00 61.04 4 CYS A O 15
ATOM 5369 N N . GLU A 1 5 ? 12.976 -1.927 -6.811 1.00 73.25 5 GLU A N 15
ATOM 5370 C CA . GLU A 1 5 ? 13.881 -1.280 -7.754 1.00 70.41 5 GLU A CA 15
ATOM 5371 C C . GLU A 1 5 ? 14.967 -2.247 -8.216 1.00 62.52 5 GLU A C 15
ATOM 5372 O O . GLU A 1 5 ? 15.142 -3.324 -7.644 1.00 15.12 5 GLU A O 15
ATOM 5384 N N . THR A 1 6 ? 15.696 -1.856 -9.257 1.00 71.32 6 THR A N 15
ATOM 5385 C CA . THR A 1 6 ? 16.764 -2.688 -9.798 1.00 54.33 6 THR A CA 15
ATOM 5386 C C . THR A 1 6 ? 18.129 -2.055 -9.556 1.00 63.12 6 THR A C 15
ATOM 5387 O O . THR A 1 6 ? 18.248 -0.835 -9.442 1.00 41.15 6 THR A O 15
ATOM 5398 N N . PHE A 1 7 ? 19.159 -2.892 -9.479 1.00 35.12 7 PHE A N 15
ATOM 5399 C CA . PHE A 1 7 ? 20.517 -2.414 -9.250 1.00 21.12 7 PHE A CA 15
ATOM 5400 C C . PHE A 1 7 ? 21.503 -3.111 -10.183 1.00 3.14 7 PHE A C 15
ATOM 5401 O O . PHE A 1 7 ? 21.196 -4.155 -10.760 1.00 5.53 7 PHE A O 15
ATOM 5418 N N . ILE A 1 8 ? 22.688 -2.526 -10.325 1.00 53.02 8 ILE A N 15
ATOM 5419 C CA . ILE A 1 8 ? 23.719 -3.090 -11.187 1.00 20.31 8 ILE A CA 15
ATOM 5420 C C . ILE A 1 8 ? 24.731 -3.895 -10.379 1.00 4.45 8 ILE A C 15
ATOM 5421 O O . ILE A 1 8 ? 25.378 -3.368 -9.473 1.00 62.00 8 ILE A O 15
ATOM 5437 N N . VAL A 1 9 ? 24.865 -5.174 -10.713 1.00 61.21 9 VAL A N 15
ATOM 5438 C CA . VAL A 1 9 ? 25.801 -6.052 -10.021 1.00 2.45 9 VAL A CA 15
ATOM 5439 C C . VAL A 1 9 ? 26.545 -6.948 -11.004 1.00 74.13 9 VAL A C 15
ATOM 5440 O O . VAL A 1 9 ? 26.117 -7.124 -12.145 1.00 1.12 9 VAL A O 15
ATOM 5453 N N . ALA A 1 10 ? 27.660 -7.513 -10.555 1.00 22.34 10 ALA A N 15
ATOM 5454 C CA . ALA A 1 10 ? 28.462 -8.394 -11.394 1.00 65.23 10 ALA A CA 15
ATOM 5455 C C . ALA A 1 10 ? 27.858 -9.793 -11.458 1.00 1.24 10 ALA A C 15
ATOM 5456 O O . ALA A 1 10 ? 28.192 -10.662 -10.652 1.00 3.23 10 ALA A O 15
ATOM 5463 N N . CYS A 1 11 ? 26.966 -10.004 -12.420 1.00 1.23 11 CYS A N 15
ATOM 5464 C CA . CYS A 1 11 ? 26.314 -11.297 -12.588 1.00 15.41 11 CYS A CA 15
ATOM 5465 C C . CYS A 1 11 ? 27.261 -12.305 -13.231 1.00 44.33 11 CYS A C 15
ATOM 5466 O O . CYS A 1 11 ? 27.325 -13.463 -12.820 1.00 34.24 11 CYS A O 15
ATOM 5473 N N . ASP A 1 12 ? 27.996 -11.855 -14.243 1.00 22.34 12 ASP A N 15
ATOM 5474 C CA . ASP A 1 12 ? 28.942 -12.717 -14.943 1.00 10.34 12 ASP A CA 15
ATOM 5475 C C . ASP A 1 12 ? 30.375 -12.402 -14.525 1.00 62.41 12 ASP A C 15
ATOM 5476 O O . ASP A 1 12 ? 31.322 -12.687 -15.257 1.00 3.30 12 ASP A O 15
ATOM 5485 N N . GLY A 1 13 ? 30.526 -11.812 -13.343 1.00 62.31 13 GLY A N 15
ATOM 5486 C CA . GLY A 1 13 ? 31.847 -11.468 -12.849 1.00 54.23 13 GLY A CA 15
ATOM 5487 C C . GLY A 1 13 ? 32.191 -10.010 -13.083 1.00 32.13 13 GLY A C 15
ATOM 5488 O O . GLY A 1 13 ? 33.311 -9.578 -12.812 1.00 74.44 13 GLY A O 15
ATOM 5492 N N . GLY A 1 14 ? 31.225 -9.249 -13.589 1.00 11.05 14 GLY A N 15
ATOM 5493 C CA . GLY A 1 14 ? 31.452 -7.840 -13.852 1.00 13.03 14 GLY A CA 15
ATOM 5494 C C . GLY A 1 14 ? 30.480 -7.276 -14.869 1.00 73.42 14 GLY A C 15
ATOM 5495 O O . GLY A 1 14 ? 30.261 -6.066 -14.926 1.00 71.13 14 GLY A O 15
ATOM 5499 N N . LYS A 1 15 ? 29.895 -8.155 -15.677 1.00 4.03 15 LYS A N 15
ATOM 5500 C CA . LYS A 1 15 ? 28.941 -7.740 -16.698 1.00 44.51 15 LYS A CA 15
ATOM 5501 C C . LYS A 1 15 ? 27.827 -6.895 -16.090 1.00 14.41 15 LYS A C 15
ATOM 5502 O O . LYS A 1 15 ? 27.733 -6.759 -14.870 1.00 51.24 15 LYS A O 15
ATOM 5521 N N . ALA A 1 16 ? 26.983 -6.330 -16.948 1.00 20.12 16 ALA A N 15
ATOM 5522 C CA . ALA A 1 16 ? 25.873 -5.502 -16.494 1.00 53.32 16 ALA A CA 15
ATOM 5523 C C . ALA A 1 16 ? 24.640 -6.350 -16.199 1.00 2.52 16 ALA A C 15
ATOM 5524 O O . ALA A 1 16 ? 24.105 -7.016 -17.086 1.00 0.45 16 ALA A O 15
ATOM 5531 N N . CYS A 1 17 ? 24.194 -6.321 -14.947 1.00 63.14 17 CYS A N 15
ATOM 5532 C CA . CYS A 1 17 ? 23.025 -7.088 -14.534 1.00 3.31 17 CYS A CA 15
ATOM 5533 C C . CYS A 1 17 ? 21.942 -6.169 -13.975 1.00 25.44 17 CYS A C 15
ATOM 5534 O O . CYS A 1 17 ? 22.234 -5.087 -13.465 1.00 22.42 17 CYS A O 15
ATOM 5541 N N . ARG A 1 18 ? 20.692 -6.609 -14.074 1.00 22.11 18 ARG A N 15
ATOM 5542 C CA . ARG A 1 18 ? 19.566 -5.827 -13.579 1.00 52.11 18 ARG A CA 15
ATOM 5543 C C . ARG A 1 18 ? 18.716 -6.648 -12.614 1.00 30.13 18 ARG A C 15
ATOM 5544 O O . ARG A 1 18 ? 17.666 -7.171 -12.987 1.00 3.42 18 ARG A O 15
ATOM 5565 N N . GLU A 1 19 ? 19.178 -6.757 -11.372 1.00 63.01 19 GLU A N 15
ATOM 5566 C CA . GLU A 1 19 ? 18.461 -7.516 -10.354 1.00 52.24 19 GLU A CA 15
ATOM 5567 C C . GLU A 1 19 ? 17.466 -6.627 -9.613 1.00 5.20 19 GLU A C 15
ATOM 5568 O O . GLU A 1 19 ? 17.847 -5.635 -8.992 1.00 10.45 19 GLU A O 15
ATOM 5580 N N . VAL A 1 20 ? 16.190 -6.990 -9.684 1.00 13.01 20 VAL A N 15
ATOM 5581 C CA . VAL A 1 20 ? 15.140 -6.227 -9.020 1.00 12.22 20 VAL A CA 15
ATOM 5582 C C . VAL A 1 20 ? 14.865 -6.771 -7.623 1.00 34.34 20 VAL A C 15
ATOM 5583 O O . VAL A 1 20 ? 14.824 -7.984 -7.413 1.00 52.14 20 VAL A O 15
ATOM 5596 N N . LYS A 1 21 ? 14.676 -5.867 -6.668 1.00 13.22 21 LYS A N 15
ATOM 5597 C CA . LYS A 1 21 ? 14.402 -6.255 -5.289 1.00 41.42 21 LYS A CA 15
ATOM 5598 C C . LYS A 1 21 ? 13.134 -5.580 -4.776 1.00 1.04 21 LYS A C 15
ATOM 5599 O O . LYS A 1 21 ? 12.654 -4.610 -5.362 1.00 54.22 21 LYS A O 15
ATOM 5618 N N . CYS A 1 22 ? 12.597 -6.099 -3.676 1.00 42.43 22 CYS A N 15
ATOM 5619 C CA . CYS A 1 22 ? 11.386 -5.546 -3.083 1.00 33.35 22 CYS A CA 15
ATOM 5620 C C . CYS A 1 22 ? 11.515 -5.459 -1.564 1.00 72.25 22 CYS A C 15
ATOM 5621 O O . CYS A 1 22 ? 12.085 -6.345 -0.927 1.00 13.24 22 CYS A O 15
ATOM 5628 N N . LYS A 1 23 ? 10.981 -4.386 -0.992 1.00 4.44 23 LYS A N 15
ATOM 5629 C CA . LYS A 1 23 ? 11.034 -4.182 0.451 1.00 4.41 23 LYS A CA 15
ATOM 5630 C C . LYS A 1 23 ? 9.778 -3.473 0.947 1.00 41.30 23 LYS A C 15
ATOM 5631 O O . LYS A 1 23 ? 9.068 -2.831 0.172 1.00 14.14 23 LYS A O 15
ATOM 5650 N N . THR A 1 24 ? 9.510 -3.591 2.244 1.00 74.43 24 THR A N 15
ATOM 5651 C CA . THR A 1 24 ? 8.340 -2.962 2.843 1.00 54.03 24 THR A CA 15
ATOM 5652 C C . THR A 1 24 ? 8.564 -1.469 3.050 1.00 4.41 24 THR A C 15
ATOM 5653 O O . THR A 1 24 ? 9.703 -1.013 3.165 1.00 55.11 24 THR A O 15
ATOM 5664 N N . ILE A 1 25 ? 7.473 -0.712 3.098 1.00 43.11 25 ILE A N 15
ATOM 5665 C CA . ILE A 1 25 ? 7.552 0.730 3.294 1.00 44.44 25 ILE A CA 15
ATOM 5666 C C . ILE A 1 25 ? 6.898 1.144 4.607 1.00 30.45 25 ILE A C 15
ATOM 5667 O O . ILE A 1 25 ? 7.187 2.211 5.148 1.00 52.05 25 ILE A O 15
ATOM 5686 N N . ILE A 1 1 ? 1.242 -0.653 -0.061 1.00 61.25 1 ILE A N 16
ATOM 5687 C CA . ILE A 1 1 ? 2.078 -0.511 -1.247 1.00 4.12 1 ILE A CA 16
ATOM 5688 C C . ILE A 1 1 ? 3.519 -0.917 -0.955 1.00 70.01 1 ILE A C 16
ATOM 5689 O O . ILE A 1 1 ? 4.035 -0.676 0.136 1.00 2.33 1 ILE A O 16
ATOM 5705 N N . LYS A 1 2 ? 4.165 -1.534 -1.939 1.00 13.01 2 LYS A N 16
ATOM 5706 C CA . LYS A 1 2 ? 5.548 -1.972 -1.791 1.00 14.32 2 LYS A CA 16
ATOM 5707 C C . LYS A 1 2 ? 6.455 -1.253 -2.784 1.00 41.10 2 LYS A C 16
ATOM 5708 O O . LYS A 1 2 ? 6.044 -0.941 -3.902 1.00 10.25 2 LYS A O 16
ATOM 5727 N N . SER A 1 3 ? 7.691 -0.995 -2.369 1.00 43.45 3 SER A N 16
ATOM 5728 C CA . SER A 1 3 ? 8.656 -0.311 -3.222 1.00 42.53 3 SER A CA 16
ATOM 5729 C C . SER A 1 3 ? 9.651 -1.301 -3.820 1.00 51.02 3 SER A C 16
ATOM 5730 O O . SER A 1 3 ? 10.285 -2.073 -3.100 1.00 71.25 3 SER A O 16
ATOM 5738 N N . CYS A 1 4 ? 9.782 -1.273 -5.142 1.00 42.32 4 CYS A N 16
ATOM 5739 C CA . CYS A 1 4 ? 10.698 -2.167 -5.839 1.00 63.04 4 CYS A CA 16
ATOM 5740 C C . CYS A 1 4 ? 11.616 -1.385 -6.775 1.00 13.31 4 CYS A C 16
ATOM 5741 O O . CYS A 1 4 ? 11.198 -0.408 -7.396 1.00 74.30 4 CYS A O 16
ATOM 5748 N N . GLU A 1 5 ? 12.868 -1.822 -6.869 1.00 54.12 5 GLU A N 16
ATOM 5749 C CA . GLU A 1 5 ? 13.844 -1.162 -7.728 1.00 53.13 5 GLU A CA 16
ATOM 5750 C C . GLU A 1 5 ? 14.905 -2.149 -8.204 1.00 63.53 5 GLU A C 16
ATOM 5751 O O . GLU A 1 5 ? 14.957 -3.292 -7.747 1.00 41.04 5 GLU A O 16
ATOM 5763 N N . THR A 1 6 ? 15.751 -1.701 -9.127 1.00 23.14 6 THR A N 16
ATOM 5764 C CA . THR A 1 6 ? 16.810 -2.544 -9.667 1.00 25.14 6 THR A CA 16
ATOM 5765 C C . THR A 1 6 ? 18.185 -1.948 -9.386 1.00 11.51 6 THR A C 16
ATOM 5766 O O . THR A 1 6 ? 18.329 -0.733 -9.247 1.00 11.31 6 THR A O 16
ATOM 5777 N N . PHE A 1 7 ? 19.193 -2.809 -9.304 1.00 63.13 7 PHE A N 16
ATOM 5778 C CA . PHE A 1 7 ? 20.557 -2.367 -9.040 1.00 4.32 7 PHE A CA 16
ATOM 5779 C C . PHE A 1 7 ? 21.539 -3.022 -10.007 1.00 30.21 7 PHE A C 16
ATOM 5780 O O . PHE A 1 7 ? 21.203 -3.993 -10.685 1.00 60.43 7 PHE A O 16
ATOM 5797 N N . ILE A 1 8 ? 22.752 -2.484 -10.064 1.00 43.33 8 ILE A N 16
ATOM 5798 C CA . ILE A 1 8 ? 23.783 -3.016 -10.947 1.00 53.03 8 ILE A CA 16
ATOM 5799 C C . ILE A 1 8 ? 24.786 -3.864 -10.173 1.00 0.11 8 ILE A C 16
ATOM 5800 O O . ILE A 1 8 ? 25.438 -3.382 -9.246 1.00 61.15 8 ILE A O 16
ATOM 5816 N N . VAL A 1 9 ? 24.906 -5.130 -10.560 1.00 1.11 9 VAL A N 16
ATOM 5817 C CA . VAL A 1 9 ? 25.832 -6.045 -9.904 1.00 65.23 9 VAL A CA 16
ATOM 5818 C C . VAL A 1 9 ? 26.550 -6.924 -10.923 1.00 3.43 9 VAL A C 16
ATOM 5819 O O . VAL A 1 9 ? 26.109 -7.057 -12.064 1.00 13.44 9 VAL A O 16
ATOM 5832 N N . ALA A 1 10 ? 27.660 -7.522 -10.502 1.00 51.00 10 ALA A N 16
ATOM 5833 C CA . ALA A 1 10 ? 28.438 -8.390 -11.377 1.00 22.34 10 ALA A CA 16
ATOM 5834 C C . ALA A 1 10 ? 27.844 -9.794 -11.427 1.00 54.44 10 ALA A C 16
ATOM 5835 O O . ALA A 1 10 ? 28.216 -10.666 -10.641 1.00 53.55 10 ALA A O 16
ATOM 5842 N N . CYS A 1 11 ? 26.917 -10.005 -12.356 1.00 63.43 11 CYS A N 16
ATOM 5843 C CA . CYS A 1 11 ? 26.270 -11.302 -12.509 1.00 73.54 11 CYS A CA 16
ATOM 5844 C C . CYS A 1 11 ? 27.246 -12.336 -13.064 1.00 51.22 11 CYS A C 16
ATOM 5845 O O . CYS A 1 11 ? 27.129 -13.529 -12.784 1.00 53.11 11 CYS A O 16
ATOM 5852 N N . ASP A 1 12 ? 28.208 -11.869 -13.852 1.00 4.23 12 ASP A N 16
ATOM 5853 C CA . ASP A 1 12 ? 29.206 -12.751 -14.445 1.00 63.32 12 ASP A CA 16
ATOM 5854 C C . ASP A 1 12 ? 30.598 -12.438 -13.905 1.00 63.34 12 ASP A C 16
ATOM 5855 O O . ASP A 1 12 ? 31.601 -12.929 -14.423 1.00 52.53 12 ASP A O 16
ATOM 5864 N N . GLY A 1 13 ? 30.652 -11.617 -12.861 1.00 51.11 13 GLY A N 16
ATOM 5865 C CA . GLY A 1 13 ? 31.926 -11.251 -12.269 1.00 74.53 13 GLY A CA 16
ATOM 5866 C C . GLY A 1 13 ? 32.538 -10.028 -12.921 1.00 40.23 13 GLY A C 16
ATOM 5867 O O . GLY A 1 13 ? 33.486 -9.445 -12.397 1.00 20.13 13 GLY A O 16
ATOM 5871 N N . GLY A 1 14 ? 31.996 -9.638 -14.071 1.00 52.31 14 GLY A N 16
ATOM 5872 C CA . GLY A 1 14 ? 32.509 -8.479 -14.778 1.00 1.32 14 GLY A CA 16
ATOM 5873 C C . GLY A 1 14 ? 31.556 -7.983 -15.848 1.00 25.24 14 GLY A C 16
ATOM 5874 O O . GLY A 1 14 ? 31.975 -7.355 -16.820 1.00 42.21 14 GLY A O 16
ATOM 5878 N N . LYS A 1 15 ? 30.271 -8.267 -15.670 1.00 73.12 15 LYS A N 16
ATOM 5879 C CA . LYS A 1 15 ? 29.255 -7.847 -16.628 1.00 14.12 15 LYS A CA 16
ATOM 5880 C C . LYS A 1 15 ? 28.239 -6.917 -15.971 1.00 24.11 15 LYS A C 16
ATOM 5881 O O . LYS A 1 15 ? 28.347 -6.603 -14.786 1.00 31.51 15 LYS A O 16
ATOM 5900 N N . ALA A 1 16 ? 27.254 -6.481 -16.748 1.00 53.23 16 ALA A N 16
ATOM 5901 C CA . ALA A 1 16 ? 26.218 -5.590 -16.241 1.00 34.13 16 ALA A CA 16
ATOM 5902 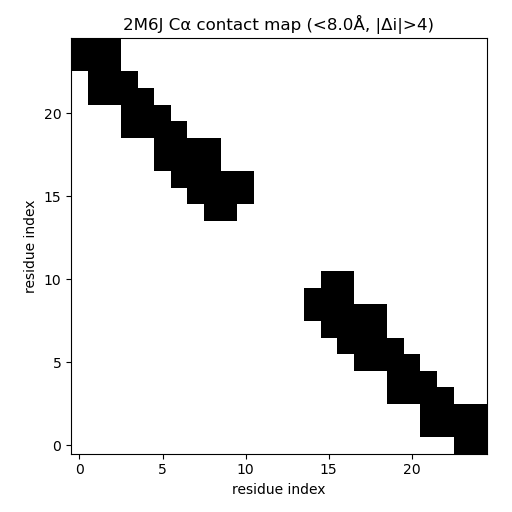C C . ALA A 1 16 ? 24.901 -6.335 -16.044 1.00 44.31 16 ALA A C 16
ATOM 5903 O O . ALA A 1 16 ? 24.336 -6.879 -16.993 1.00 43.12 16 ALA A O 16
ATOM 5910 N N . CYS A 1 17 ? 24.418 -6.356 -14.806 1.00 42.15 17 CYS A N 16
ATOM 5911 C CA . CYS A 1 17 ? 23.169 -7.035 -14.484 1.00 51.23 17 CYS A CA 16
ATOM 5912 C C . CYS A 1 17 ? 22.148 -6.054 -13.914 1.00 62.12 17 CYS A C 16
ATOM 5913 O O . CYS A 1 17 ? 22.512 -5.032 -13.333 1.00 10.15 17 CYS A O 16
ATOM 5920 N N . ARG A 1 18 ? 20.870 -6.373 -14.085 1.00 75.45 18 ARG A N 16
ATOM 5921 C CA . ARG A 1 18 ? 19.796 -5.521 -13.589 1.00 41.33 18 ARG A CA 16
ATOM 5922 C C . ARG A 1 18 ? 18.875 -6.296 -12.653 1.00 35.54 18 ARG A C 16
ATOM 5923 O O . ARG A 1 18 ? 17.693 -6.482 -12.943 1.00 2.23 18 ARG A O 16
ATOM 5944 N N . GLU A 1 19 ? 19.424 -6.747 -11.529 1.00 62.33 19 GLU A N 16
ATOM 5945 C CA . GLU A 1 19 ? 18.651 -7.504 -10.551 1.00 41.05 19 GLU A CA 16
ATOM 5946 C C . GLU A 1 19 ? 17.598 -6.620 -9.889 1.00 22.42 19 GLU A C 16
ATOM 5947 O O . GLU A 1 19 ? 17.874 -5.480 -9.516 1.00 11.01 19 GLU A O 16
ATOM 5959 N N . VAL A 1 20 ? 16.390 -7.156 -9.746 1.00 52.50 20 VAL A N 16
ATOM 5960 C CA . VAL A 1 20 ? 15.295 -6.417 -9.128 1.00 72.13 20 VAL A CA 16
ATOM 5961 C C . VAL A 1 20 ? 15.054 -6.885 -7.697 1.00 64.55 20 VAL A C 16
ATOM 5962 O O . VAL A 1 20 ? 15.290 -8.047 -7.364 1.00 64.15 20 VAL A O 16
ATOM 5975 N N . LYS A 1 21 ? 14.583 -5.974 -6.854 1.00 12.22 21 LYS A N 16
ATOM 5976 C CA . LYS A 1 21 ? 14.308 -6.292 -5.458 1.00 32.23 21 LYS A CA 16
ATOM 5977 C C . LYS A 1 21 ? 13.077 -5.540 -4.960 1.00 63.54 21 LYS A C 16
ATOM 5978 O O . LYS A 1 21 ? 12.662 -4.546 -5.556 1.00 3.43 21 LYS A O 16
ATOM 5997 N N . CYS A 1 22 ? 12.498 -6.021 -3.865 1.00 64.22 22 CYS A N 16
ATOM 5998 C CA . CYS A 1 22 ? 11.316 -5.395 -3.287 1.00 0.43 22 CYS A CA 16
ATOM 5999 C C . CYS A 1 22 ? 11.447 -5.282 -1.770 1.00 73.44 22 CYS A C 16
ATOM 6000 O O . CYS A 1 22 ? 11.968 -6.183 -1.112 1.00 45.24 22 CYS A O 16
ATOM 6007 N N . LYS A 1 23 ? 10.969 -4.171 -1.222 1.00 12.33 23 LYS A N 16
ATOM 6008 C CA . LYS A 1 23 ? 11.030 -3.939 0.217 1.00 73.44 23 LYS A CA 16
ATOM 6009 C C . LYS A 1 23 ? 9.807 -3.162 0.695 1.00 24.40 23 LYS A C 16
ATOM 6010 O O . LYS A 1 23 ? 9.235 -2.365 -0.049 1.00 31.12 23 LYS A O 16
ATOM 6029 N N . THR A 1 24 ? 9.412 -3.399 1.942 1.00 3.43 24 THR A N 16
ATOM 6030 C CA . THR A 1 24 ? 8.259 -2.721 2.520 1.00 54.11 24 THR A CA 16
ATOM 6031 C C . THR A 1 24 ? 8.621 -1.314 2.981 1.00 24.01 24 THR A C 16
ATOM 6032 O O . THR A 1 24 ? 9.718 -1.081 3.491 1.00 70.43 24 THR A O 16
ATOM 6043 N N . ILE A 1 25 ? 7.694 -0.380 2.800 1.00 2.40 25 ILE A N 16
ATOM 6044 C CA . ILE A 1 25 ? 7.917 1.004 3.200 1.00 51.32 25 ILE A CA 16
ATOM 6045 C C . ILE A 1 25 ? 7.315 1.283 4.573 1.00 43.40 25 ILE A C 16
ATOM 6046 O O . ILE A 1 25 ? 7.713 2.227 5.256 1.00 73.04 25 ILE A O 16
ATOM 6065 N N . ILE A 1 1 ? 1.561 -0.239 -0.017 1.00 61.11 1 ILE A N 17
ATOM 6066 C CA . ILE A 1 1 ? 2.326 -0.260 -1.258 1.00 11.32 1 ILE A CA 17
ATOM 6067 C C . ILE A 1 1 ? 3.765 -0.698 -1.009 1.00 61.13 1 ILE A C 17
ATOM 6068 O O . ILE A 1 1 ? 4.363 -0.356 0.011 1.00 32.34 1 ILE A O 17
ATOM 6084 N N . LYS A 1 2 ? 4.318 -1.456 -1.950 1.00 73.13 2 LYS A N 17
ATOM 6085 C CA . LYS A 1 2 ? 5.689 -1.940 -1.837 1.00 15.23 2 LYS A CA 17
ATOM 6086 C C . LYS A 1 2 ? 6.599 -1.236 -2.838 1.00 54.12 2 LYS A C 17
ATOM 6087 O O . LYS A 1 2 ? 6.182 -0.916 -3.952 1.00 22.24 2 LYS A O 17
ATOM 6106 N N . SER A 1 3 ? 7.843 -0.999 -2.435 1.00 51.24 3 SER A N 17
ATOM 6107 C CA . SER A 1 3 ? 8.811 -0.331 -3.297 1.00 41.22 3 SER A CA 17
ATOM 6108 C C . SER A 1 3 ? 9.807 -1.332 -3.874 1.00 73.54 3 SER A C 17
ATOM 6109 O O . SER A 1 3 ? 10.441 -2.090 -3.139 1.00 13.31 3 SER A O 17
ATOM 6117 N N . CYS A 1 4 ? 9.939 -1.331 -5.197 1.00 13.24 4 CYS A N 17
ATOM 6118 C CA . CYS A 1 4 ? 10.856 -2.238 -5.875 1.00 72.52 4 CYS A CA 17
ATOM 6119 C C . CYS A 1 4 ? 11.740 -1.481 -6.862 1.00 31.21 4 CYS A C 17
ATOM 6120 O O . CYS A 1 4 ? 11.331 -0.465 -7.423 1.00 70.42 4 CYS A O 17
ATOM 6127 N N . GLU A 1 5 ? 12.953 -1.984 -7.068 1.00 22.15 5 GLU A N 17
ATOM 6128 C CA . GLU A 1 5 ? 13.895 -1.355 -7.986 1.00 12.51 5 GLU A CA 17
ATOM 6129 C C . GLU A 1 5 ? 14.990 -2.334 -8.399 1.00 34.03 5 GLU A C 17
ATOM 6130 O O . GLU A 1 5 ? 15.129 -3.410 -7.816 1.00 31.00 5 GLU A O 17
ATOM 6142 N N . THR A 1 6 ? 15.765 -1.954 -9.409 1.00 43.04 6 THR A N 17
ATOM 6143 C CA . THR A 1 6 ? 16.846 -2.798 -9.902 1.00 44.14 6 THR A CA 17
ATOM 6144 C C . THR A 1 6 ? 18.207 -2.171 -9.617 1.00 74.44 6 THR A C 17
ATOM 6145 O O . THR A 1 6 ? 18.329 -0.951 -9.512 1.00 3.11 6 THR A O 17
ATOM 6156 N N . PHE A 1 7 ? 19.227 -3.014 -9.494 1.00 52.01 7 PHE A N 17
ATOM 6157 C CA . PHE A 1 7 ? 20.579 -2.542 -9.221 1.00 23.21 7 PHE A CA 17
ATOM 6158 C C . PHE A 1 7 ? 21.590 -3.230 -10.134 1.00 1.02 7 PHE A C 17
ATOM 6159 O O . PHE A 1 7 ? 21.314 -4.290 -10.696 1.00 33.10 7 PHE A O 17
ATOM 6176 N N . ILE A 1 8 ? 22.761 -2.619 -10.277 1.00 1.44 8 ILE A N 17
ATOM 6177 C CA . ILE A 1 8 ? 23.813 -3.172 -11.120 1.00 42.34 8 ILE A CA 17
ATOM 6178 C C . ILE A 1 8 ? 24.812 -3.978 -10.297 1.00 13.13 8 ILE A C 17
ATOM 6179 O O . ILE A 1 8 ? 25.433 -3.457 -9.370 1.00 51.23 8 ILE A O 17
ATOM 6195 N N . VAL A 1 9 ? 24.962 -5.253 -10.642 1.00 5.33 9 VAL A N 17
ATOM 6196 C CA . VAL A 1 9 ? 25.888 -6.131 -9.936 1.00 70.35 9 VAL A CA 17
ATOM 6197 C C . VAL A 1 9 ? 26.655 -7.017 -10.911 1.00 65.23 9 VAL A C 17
ATOM 6198 O O . VAL A 1 9 ? 26.252 -7.186 -12.062 1.00 22.55 9 VAL A O 17
ATOM 6211 N N . ALA A 1 10 ? 27.764 -7.581 -10.443 1.00 21.02 10 ALA A N 17
ATOM 6212 C CA . ALA A 1 10 ? 28.587 -8.452 -11.272 1.00 63.23 10 ALA A CA 17
ATOM 6213 C C . ALA A 1 10 ? 27.985 -9.850 -11.367 1.00 53.33 10 ALA A C 17
ATOM 6214 O O . ALA A 1 10 ? 28.297 -10.728 -10.562 1.00 52.33 10 ALA A O 17
ATOM 6221 N N . CYS A 1 11 ? 27.119 -10.050 -12.355 1.00 50.24 11 CYS A N 17
ATOM 6222 C CA . CYS A 1 11 ? 26.471 -11.340 -12.556 1.00 20.35 11 CYS A CA 17
ATOM 6223 C C . CYS A 1 11 ? 27.436 -12.342 -13.182 1.00 25.42 11 CYS A C 17
ATOM 6224 O O . CYS A 1 11 ? 27.479 -13.508 -12.789 1.00 34.42 11 CYS A O 17
ATOM 6231 N N . ASP A 1 12 ? 28.210 -11.880 -14.157 1.00 41.54 12 ASP A N 17
ATOM 6232 C CA . ASP A 1 12 ? 29.176 -12.734 -14.838 1.00 24.04 12 ASP A CA 17
ATOM 6233 C C . ASP A 1 12 ? 30.597 -12.419 -14.380 1.00 42.01 12 ASP A C 17
ATOM 6234 O O . ASP A 1 12 ? 31.564 -12.697 -15.088 1.00 22.52 12 ASP A O 17
ATOM 6243 N N . GLY A 1 13 ? 30.715 -11.835 -13.191 1.00 41.04 13 GLY A N 17
ATOM 6244 C CA . GLY A 1 13 ? 32.021 -11.490 -12.660 1.00 60.44 13 GLY A CA 17
ATOM 6245 C C . GLY A 1 13 ? 32.366 -10.029 -12.871 1.00 73.55 13 GLY A C 17
ATOM 6246 O O . GLY A 1 13 ? 33.475 -9.596 -12.565 1.00 2.43 13 GLY A O 17
ATOM 6250 N N . GLY A 1 14 ? 31.412 -9.268 -13.399 1.00 71.12 14 GLY A N 17
ATOM 6251 C CA . GLY A 1 14 ? 31.640 -7.856 -13.644 1.00 4.01 14 GLY A CA 17
ATOM 6252 C C . GLY A 1 14 ? 30.690 -7.286 -14.678 1.00 45.33 14 GLY A C 17
ATOM 6253 O O . GLY A 1 14 ? 30.467 -6.076 -14.727 1.00 53.11 14 GLY A O 17
ATOM 6257 N N . LYS A 1 15 ? 30.131 -8.158 -15.510 1.00 14.13 15 LYS A N 17
ATOM 6258 C CA . LYS A 1 15 ? 29.200 -7.736 -16.549 1.00 54.44 15 LYS A CA 17
ATOM 6259 C C . LYS A 1 15 ? 28.067 -6.902 -15.959 1.00 53.03 15 LYS A C 17
ATOM 6260 O O . LYS A 1 15 ? 27.945 -6.776 -14.741 1.00 63.51 15 LYS A O 17
ATOM 6279 N N . ALA A 1 16 ? 27.239 -6.335 -16.831 1.00 71.51 16 ALA A N 17
ATOM 6280 C CA . ALA A 1 16 ? 26.114 -5.517 -16.396 1.00 30.13 16 ALA A CA 17
ATOM 6281 C C . ALA A 1 16 ? 24.879 -6.374 -16.138 1.00 1.10 16 ALA A C 17
ATOM 6282 O O . ALA A 1 16 ? 24.370 -7.036 -17.043 1.00 24.21 16 ALA A O 17
ATOM 6289 N N . CYS A 1 17 ? 24.401 -6.357 -14.898 1.00 65.31 17 CYS A N 17
ATOM 6290 C CA . CYS A 1 17 ? 23.227 -7.133 -14.520 1.00 73.42 17 CYS A CA 17
ATOM 6291 C C . CYS A 1 17 ? 22.125 -6.225 -13.982 1.00 31.23 17 CYS A C 17
ATOM 6292 O O . CYS A 1 17 ? 22.397 -5.144 -13.460 1.00 43.22 17 CYS A O 17
ATOM 6299 N N . ARG A 1 18 ? 20.880 -6.673 -14.112 1.00 4.02 18 ARG A N 17
ATOM 6300 C CA . ARG A 1 18 ? 19.737 -5.901 -13.639 1.00 44.04 18 ARG A CA 17
ATOM 6301 C C . ARG A 1 18 ? 18.867 -6.735 -12.704 1.00 22.12 18 ARG A C 17
ATOM 6302 O O . ARG A 1 18 ? 17.825 -7.250 -13.106 1.00 33.42 18 ARG A O 17
ATOM 6323 N N . GLU A 1 19 ? 19.304 -6.863 -11.455 1.00 21.22 19 GLU A N 17
ATOM 6324 C CA . GLU A 1 19 ? 18.565 -7.636 -10.463 1.00 42.02 19 GLU A CA 17
ATOM 6325 C C . GLU A 1 19 ? 17.546 -6.760 -9.740 1.00 72.23 19 GLU A C 17
ATOM 6326 O O . GLU A 1 19 ? 17.904 -5.778 -9.090 1.00 44.05 19 GLU A O 17
ATOM 6338 N N . VAL A 1 20 ? 16.273 -7.123 -9.859 1.00 34.31 20 VAL A N 17
ATOM 6339 C CA . VAL A 1 20 ? 15.200 -6.372 -9.217 1.00 24.20 20 VAL A CA 17
ATOM 6340 C C . VAL A 1 20 ? 14.955 -6.869 -7.797 1.00 4.03 20 VAL A C 17
ATOM 6341 O O . VAL A 1 20 ? 15.117 -8.054 -7.505 1.00 25.04 20 VAL A O 17
ATOM 6354 N N . LYS A 1 21 ? 14.563 -5.955 -6.916 1.00 21.14 21 LYS A N 17
ATOM 6355 C CA . LYS A 1 21 ? 14.293 -6.299 -5.525 1.00 0.14 21 LYS A CA 17
ATOM 6356 C C . LYS A 1 21 ? 13.039 -5.591 -5.023 1.00 13.33 21 LYS A C 17
ATOM 6357 O O . LYS A 1 21 ? 12.533 -4.671 -5.667 1.00 31.13 21 LYS A O 17
ATOM 6376 N N . CYS A 1 22 ? 12.542 -6.024 -3.869 1.00 1.42 22 CYS A N 17
ATOM 6377 C CA . CYS A 1 22 ? 11.348 -5.431 -3.279 1.00 53.13 22 CYS A CA 17
ATOM 6378 C C . CYS A 1 22 ? 11.492 -5.307 -1.765 1.00 62.32 22 CYS A C 17
ATOM 6379 O O . CYS A 1 22 ? 12.028 -6.199 -1.106 1.00 41.24 22 CYS A O 17
ATOM 6386 N N . LYS A 1 23 ? 11.010 -4.196 -1.219 1.00 62.03 23 LYS A N 17
ATOM 6387 C CA . LYS A 1 23 ? 11.083 -3.954 0.217 1.00 62.52 23 LYS A CA 17
ATOM 6388 C C . LYS A 1 23 ? 9.852 -3.197 0.704 1.00 22.34 23 LYS A C 17
ATOM 6389 O O . LYS A 1 23 ? 9.254 -2.418 -0.039 1.00 5.04 23 LYS A O 17
ATOM 6408 N N . THR A 1 24 ? 9.478 -3.430 1.959 1.00 41.12 24 THR A N 17
ATOM 6409 C CA . THR A 1 24 ? 8.319 -2.770 2.546 1.00 51.24 24 THR A CA 17
ATOM 6410 C C . THR A 1 24 ? 8.697 -1.415 3.133 1.00 14.12 24 THR A C 17
ATOM 6411 O O . THR A 1 24 ? 9.745 -1.272 3.763 1.00 10.31 24 THR A O 17
ATOM 6422 N N . ILE A 1 25 ? 7.837 -0.424 2.924 1.00 54.00 25 ILE A N 17
ATOM 6423 C CA . ILE A 1 25 ? 8.080 0.919 3.435 1.00 3.12 25 ILE A CA 17
ATOM 6424 C C . ILE A 1 25 ? 7.442 1.109 4.807 1.00 2.40 25 ILE A C 17
ATOM 6425 O O . ILE A 1 25 ? 7.841 1.987 5.572 1.00 51.33 25 ILE A O 17
ATOM 6444 N N . ILE A 1 1 ? 1.633 0.392 -0.246 1.00 14.33 1 ILE A N 18
ATOM 6445 C CA . ILE A 1 1 ? 2.270 -0.138 -1.445 1.00 14.03 1 ILE A CA 18
ATOM 6446 C C . ILE A 1 1 ? 3.731 -0.487 -1.183 1.00 12.44 1 ILE A C 18
ATOM 6447 O O . ILE A 1 1 ? 4.421 0.205 -0.433 1.00 61.14 1 ILE A O 18
ATOM 6463 N N . LYS A 1 2 ? 4.197 -1.563 -1.806 1.00 25.10 2 LYS A N 18
ATOM 6464 C CA . LYS A 1 2 ? 5.578 -2.003 -1.644 1.00 30.52 2 LYS A CA 18
ATOM 6465 C C . LYS A 1 2 ? 6.504 -1.254 -2.597 1.00 74.52 2 LYS A C 18
ATOM 6466 O O . LYS A 1 2 ? 6.085 -0.819 -3.670 1.00 31.12 2 LYS A O 18
ATOM 6485 N N . SER A 1 3 ? 7.764 -1.109 -2.200 1.00 34.35 3 SER A N 18
ATOM 6486 C CA . SER A 1 3 ? 8.748 -0.411 -3.018 1.00 12.10 3 SER A CA 18
ATOM 6487 C C . SER A 1 3 ? 9.731 -1.395 -3.643 1.00 64.41 3 SER A C 18
ATOM 6488 O O . SER A 1 3 ? 10.370 -2.182 -2.943 1.00 71.24 3 SER A O 18
ATOM 6496 N N . CYS A 1 4 ? 9.848 -1.346 -4.966 1.00 3.31 4 CYS A N 18
ATOM 6497 C CA . CYS A 1 4 ? 10.753 -2.232 -5.688 1.00 32.21 4 CYS A CA 18
ATOM 6498 C C . CYS A 1 4 ? 11.665 -1.438 -6.618 1.00 60.04 4 CYS A C 18
ATOM 6499 O O . CYS A 1 4 ? 11.242 -0.458 -7.231 1.00 35.33 4 CYS A O 18
ATOM 6506 N N . GLU A 1 5 ? 12.919 -1.869 -6.719 1.00 14.12 5 GLU A N 18
ATOM 6507 C CA . GLU A 1 5 ? 13.890 -1.198 -7.574 1.00 43.50 5 GLU A CA 18
ATOM 6508 C C . GLU A 1 5 ? 14.967 -2.172 -8.043 1.00 50.22 5 GLU A C 18
ATOM 6509 O O . GLU A 1 5 ? 15.132 -3.253 -7.477 1.00 45.10 5 GLU A O 18
ATOM 6521 N N . THR A 1 6 ? 15.698 -1.781 -9.083 1.00 74.51 6 THR A N 18
ATOM 6522 C CA . THR A 1 6 ? 16.757 -2.619 -9.630 1.00 60.44 6 THR A CA 18
ATOM 6523 C C . THR A 1 6 ? 18.128 -1.997 -9.393 1.00 42.03 6 THR A C 18
ATOM 6524 O O . THR A 1 6 ? 18.258 -0.777 -9.289 1.00 73.10 6 THR A O 18
ATOM 6535 N N . PHE A 1 7 ? 19.150 -2.842 -9.310 1.00 21.43 7 PHE A N 18
ATOM 6536 C CA . PHE A 1 7 ? 20.513 -2.375 -9.085 1.00 12.55 7 PHE A CA 18
ATOM 6537 C C . PHE A 1 7 ? 21.482 -3.033 -10.062 1.00 3.31 7 PHE A C 18
ATOM 6538 O O . PHE A 1 7 ? 21.145 -4.018 -10.718 1.00 73.33 7 PHE A O 18
ATOM 6555 N N . ILE A 1 8 ? 22.687 -2.480 -10.153 1.00 62.20 8 ILE A N 18
ATOM 6556 C CA . ILE A 1 8 ? 23.706 -3.013 -11.049 1.00 73.23 8 ILE A CA 18
ATOM 6557 C C . ILE A 1 8 ? 24.725 -3.852 -10.286 1.00 2.20 8 ILE A C 18
ATOM 6558 O O . ILE A 1 8 ? 25.390 -3.362 -9.373 1.00 13.51 8 ILE A O 18
ATOM 6574 N N . VAL A 1 9 ? 24.845 -5.120 -10.667 1.00 42.55 9 VAL A N 18
ATOM 6575 C CA . VAL A 1 9 ? 25.786 -6.027 -10.021 1.00 42.43 9 VAL A CA 18
ATOM 6576 C C . VAL A 1 9 ? 26.479 -6.920 -11.044 1.00 51.12 9 VAL A C 18
ATOM 6577 O O . VAL A 1 9 ? 26.010 -7.068 -12.172 1.00 63.23 9 VAL A O 18
ATOM 6590 N N . ALA A 1 10 ? 27.598 -7.514 -10.642 1.00 13.24 10 ALA A N 18
ATOM 6591 C CA . ALA A 1 10 ? 28.354 -8.395 -11.522 1.00 62.13 10 ALA A CA 18
ATOM 6592 C C . ALA A 1 10 ? 27.769 -9.803 -11.524 1.00 62.32 10 ALA A C 18
ATOM 6593 O O . ALA A 1 10 ? 28.173 -10.655 -10.732 1.00 35.40 10 ALA A O 18
ATOM 6600 N N . CYS A 1 11 ? 26.816 -10.042 -12.419 1.00 12.34 11 CYS A N 18
ATOM 6601 C CA . CYS A 1 11 ? 26.174 -11.346 -12.523 1.00 73.33 11 CYS A CA 18
ATOM 6602 C C . CYS A 1 11 ? 27.138 -12.383 -13.092 1.00 61.11 11 CYS A C 18
ATOM 6603 O O . CYS A 1 11 ? 27.017 -13.576 -12.815 1.00 23.54 11 CYS A O 18
ATOM 6610 N N . ASP A 1 12 ? 28.095 -11.919 -13.889 1.00 15.14 12 ASP A N 18
ATOM 6611 C CA . ASP A 1 12 ? 29.081 -12.805 -14.496 1.00 11.23 12 ASP A CA 18
ATOM 6612 C C . ASP A 1 12 ? 30.480 -12.501 -13.970 1.00 24.41 12 ASP A C 18
ATOM 6613 O O . ASP A 1 12 ? 31.475 -12.987 -14.507 1.00 21.23 12 ASP A O 18
ATOM 6622 N N . GLY A 1 13 ? 30.549 -11.693 -12.916 1.00 62.32 13 GLY A N 18
ATOM 6623 C CA . GLY A 1 13 ? 31.831 -11.338 -12.336 1.00 41.13 13 GLY A CA 18
ATOM 6624 C C . GLY A 1 13 ? 32.438 -10.107 -12.981 1.00 31.42 13 GLY A C 18
ATOM 6625 O O . GLY A 1 13 ? 33.394 -9.533 -12.461 1.00 73.10 13 GLY A O 18
ATOM 6629 N N . GLY A 1 14 ? 31.882 -9.702 -14.119 1.00 11.24 14 GLY A N 18
ATOM 6630 C CA . GLY A 1 14 ? 32.389 -8.535 -14.817 1.00 73.12 14 GLY A CA 18
ATOM 6631 C C . GLY A 1 14 ? 31.438 -8.044 -15.891 1.00 11.24 14 GLY A C 18
ATOM 6632 O O . GLY A 1 14 ? 31.858 -7.419 -16.865 1.00 1.34 14 GLY A O 18
ATOM 6636 N N . LYS A 1 15 ? 30.152 -8.328 -15.715 1.00 12.33 15 LYS A N 18
ATOM 6637 C CA .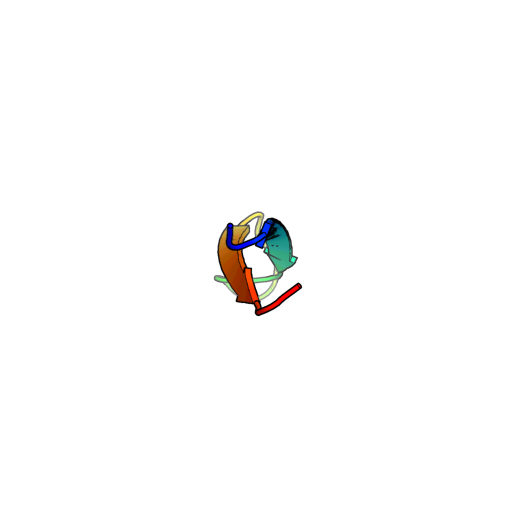 LYS A 1 15 ? 29.137 -7.911 -16.676 1.00 24.33 15 LYS A CA 18
ATOM 6638 C C . LYS A 1 15 ? 28.126 -6.971 -16.027 1.00 24.43 15 LYS A C 18
ATOM 6639 O O . LYS A 1 15 ? 28.263 -6.609 -14.859 1.00 34.14 15 LYS A O 18
ATOM 6658 N N . ALA A 1 16 ? 27.112 -6.581 -16.792 1.00 30.44 16 ALA A N 18
ATOM 6659 C CA . ALA A 1 16 ? 26.076 -5.687 -16.290 1.00 5.14 16 ALA A CA 18
ATOM 6660 C C . ALA A 1 16 ? 24.766 -6.434 -16.066 1.00 23.41 16 ALA A C 18
ATOM 6661 O O . ALA A 1 16 ? 24.180 -6.975 -17.004 1.00 51.32 16 ALA A O 18
ATOM 6668 N N . CYS A 1 17 ? 24.312 -6.463 -14.817 1.00 43.54 17 CYS A N 18
ATOM 6669 C CA . CYS A 1 17 ? 23.072 -7.145 -14.469 1.00 52.15 17 CYS A CA 18
ATOM 6670 C C . CYS A 1 17 ? 22.053 -6.163 -13.898 1.00 73.22 17 CYS A C 18
ATOM 6671 O O . CYS A 1 17 ? 22.418 -5.133 -13.332 1.00 51.55 17 CYS A O 18
ATOM 6678 N N . ARG A 1 18 ? 20.774 -6.491 -14.050 1.00 71.14 18 ARG A N 18
ATOM 6679 C CA . ARG A 1 18 ? 19.702 -5.639 -13.551 1.00 11.51 18 ARG A CA 18
ATOM 6680 C C . ARG A 1 18 ? 18.807 -6.403 -12.580 1.00 1.14 18 ARG A C 18
ATOM 6681 O O . ARG A 1 18 ? 17.620 -6.598 -12.838 1.00 30.34 18 ARG A O 18
ATOM 6702 N N . GLU A 1 19 ? 19.386 -6.833 -11.463 1.00 2.12 19 GLU A N 18
ATOM 6703 C CA . GLU A 1 19 ? 18.641 -7.577 -10.454 1.00 52.03 19 GLU A CA 18
ATOM 6704 C C . GLU A 1 19 ? 17.589 -6.692 -9.792 1.00 55.04 19 GLU A C 18
ATOM 6705 O O . GLU A 1 19 ? 17.856 -5.540 -9.449 1.00 62.34 19 GLU A O 18
ATOM 6717 N N . VAL A 1 20 ? 16.390 -7.239 -9.617 1.00 14.44 20 VAL A N 18
ATOM 6718 C CA . VAL A 1 20 ? 15.296 -6.500 -8.996 1.00 24.32 20 VAL A CA 18
ATOM 6719 C C . VAL A 1 20 ? 15.070 -6.958 -7.559 1.00 61.13 20 VAL A C 18
ATOM 6720 O O . VAL A 1 20 ? 15.318 -8.115 -7.218 1.00 4.42 20 VAL A O 18
ATOM 6733 N N . LYS A 1 21 ? 14.596 -6.043 -6.720 1.00 65.13 21 LYS A N 18
ATOM 6734 C CA . LYS A 1 21 ? 14.334 -6.352 -5.320 1.00 0.54 21 LYS A CA 18
ATOM 6735 C C . LYS A 1 21 ? 13.105 -5.600 -4.818 1.00 5.52 21 LYS A C 18
ATOM 6736 O O . LYS A 1 21 ? 12.694 -4.600 -5.407 1.00 15.43 21 LYS A O 18
ATOM 6755 N N . CYS A 1 22 ? 12.525 -6.086 -3.726 1.00 52.20 22 CYS A N 18
ATOM 6756 C CA . CYS A 1 22 ? 11.344 -5.460 -3.144 1.00 10.41 22 CYS A CA 18
ATOM 6757 C C . CYS A 1 22 ? 11.473 -5.361 -1.626 1.00 73.35 22 CYS A C 18
ATOM 6758 O O . CYS A 1 22 ? 11.941 -6.292 -0.970 1.00 14.20 22 CYS A O 18
ATOM 6765 N N . LYS A 1 23 ? 11.054 -4.227 -1.075 1.00 72.21 23 LYS A N 18
ATOM 6766 C CA . LYS A 1 23 ? 11.120 -4.006 0.365 1.00 52.25 23 LYS A CA 18
ATOM 6767 C C . LYS A 1 23 ? 9.863 -3.300 0.865 1.00 62.53 23 LYS A C 18
ATOM 6768 O O . LYS A 1 23 ? 9.310 -2.436 0.183 1.00 22.43 23 LYS A O 18
ATOM 6787 N N . THR A 1 24 ? 9.417 -3.673 2.060 1.00 31.13 24 THR A N 18
ATOM 6788 C CA . THR A 1 24 ? 8.226 -3.076 2.652 1.00 61.23 24 THR A CA 18
ATOM 6789 C C . THR A 1 24 ? 8.478 -1.626 3.050 1.00 31.52 24 THR A C 18
ATOM 6790 O O . THR A 1 24 ? 9.611 -1.240 3.339 1.00 31.32 24 THR A O 18
ATOM 6801 N N . ILE A 1 25 ? 7.415 -0.829 3.064 1.00 5.34 25 ILE A N 18
ATOM 6802 C CA . ILE A 1 25 ? 7.522 0.578 3.430 1.00 42.44 25 ILE A CA 18
ATOM 6803 C C . ILE A 1 25 ? 6.745 0.875 4.708 1.00 63.02 25 ILE A C 18
ATOM 6804 O O . ILE A 1 25 ? 7.012 1.862 5.393 1.00 75.01 25 ILE A O 18
ATOM 6823 N N . ILE A 1 1 ? 2.008 0.570 0.668 1.00 44.43 1 ILE A N 19
ATOM 6824 C CA . ILE A 1 1 ? 2.480 0.119 -0.636 1.00 3.35 1 ILE A CA 19
ATOM 6825 C C . ILE A 1 1 ? 3.933 -0.339 -0.566 1.00 1.13 1 ILE A C 19
ATOM 6826 O O . ILE A 1 1 ? 4.734 0.212 0.190 1.00 41.24 1 ILE A O 19
ATOM 6842 N N . LYS A 1 2 ? 4.268 -1.350 -1.360 1.00 74.11 2 LYS A N 19
ATOM 6843 C CA . LYS A 1 2 ? 5.625 -1.882 -1.392 1.00 52.12 2 LYS A CA 19
ATOM 6844 C C . LYS A 1 2 ? 6.449 -1.203 -2.481 1.00 64.45 2 LYS A C 19
ATOM 6845 O O . LYS A 1 2 ? 5.936 -0.886 -3.554 1.00 64.15 2 LYS A O 19
ATOM 6864 N N . SER A 1 3 ? 7.730 -0.985 -2.199 1.00 33.22 3 SER A N 19
ATOM 6865 C CA . SER A 1 3 ? 8.625 -0.342 -3.154 1.00 34.41 3 SER A CA 19
ATOM 6866 C C . SER A 1 3 ? 9.571 -1.361 -3.782 1.00 52.04 3 SER A C 19
ATOM 6867 O O . SER A 1 3 ? 10.027 -2.293 -3.120 1.00 21.40 3 SER A O 19
ATOM 6875 N N . CYS A 1 4 ? 9.861 -1.176 -5.066 1.00 5.13 4 CYS A N 19
ATOM 6876 C CA . CYS A 1 4 ? 10.752 -2.077 -5.786 1.00 65.22 4 CYS A CA 19
ATOM 6877 C C . CYS A 1 4 ? 11.678 -1.298 -6.716 1.00 62.43 4 CYS A C 19
ATOM 6878 O O . CYS A 1 4 ? 11.270 -0.314 -7.332 1.00 4.15 4 CYS A O 19
ATOM 6885 N N . GLU A 1 5 ? 12.926 -1.748 -6.813 1.00 13.42 5 GLU A N 19
ATOM 6886 C CA . GLU A 1 5 ? 13.909 -1.092 -7.667 1.00 71.33 5 GLU A CA 19
ATOM 6887 C C . GLU A 1 5 ? 14.971 -2.084 -8.134 1.00 3.45 5 GLU A C 19
ATOM 6888 O O . GLU A 1 5 ? 15.063 -3.200 -7.622 1.00 60.11 5 GLU A O 19
ATOM 6900 N N . THR A 1 6 ? 15.773 -1.668 -9.109 1.00 50.42 6 THR A N 19
ATOM 6901 C CA . THR A 1 6 ? 16.828 -2.518 -9.646 1.00 53.15 6 THR A CA 19
ATOM 6902 C C . THR A 1 6 ? 18.206 -1.934 -9.356 1.00 33.51 6 THR A C 19
ATOM 6903 O O . THR A 1 6 ? 18.359 -0.722 -9.209 1.00 0.25 6 THR A O 19
ATOM 6914 N N . PHE A 1 7 ? 19.207 -2.805 -9.275 1.00 54.13 7 PHE A N 19
ATOM 6915 C CA . PHE A 1 7 ? 20.573 -2.375 -9.002 1.00 21.51 7 PHE A CA 19
ATOM 6916 C C . PHE A 1 7 ? 21.554 -3.037 -9.965 1.00 62.40 7 PHE A C 19
ATOM 6917 O O . PHE A 1 7 ? 21.247 -4.063 -10.573 1.00 54.25 7 PHE A O 19
ATOM 6934 N N . ILE A 1 8 ? 22.735 -2.443 -10.098 1.00 62.31 8 ILE A N 19
ATOM 6935 C CA . ILE A 1 8 ? 23.761 -2.975 -10.986 1.00 45.12 8 ILE A CA 19
ATOM 6936 C C . ILE A 1 8 ? 24.762 -3.832 -10.219 1.00 21.41 8 ILE A C 19
ATOM 6937 O O . ILE A 1 8 ? 25.410 -3.362 -9.284 1.00 22.44 8 ILE A O 19
ATOM 6953 N N . VAL A 1 9 ? 24.884 -5.093 -10.622 1.00 24.20 9 VAL A N 19
ATOM 6954 C CA . VAL A 1 9 ? 25.809 -6.017 -9.975 1.00 15.54 9 VAL A CA 19
ATOM 6955 C C . VAL A 1 9 ? 26.515 -6.896 -11.000 1.00 71.20 9 VAL A C 19
ATOM 6956 O O . VAL A 1 9 ? 26.066 -7.022 -12.139 1.00 20.42 9 VAL A O 19
ATOM 6969 N N . ALA A 1 10 ? 27.623 -7.503 -10.588 1.00 31.24 10 ALA A N 19
ATOM 6970 C CA . ALA A 1 10 ? 28.391 -8.374 -11.469 1.00 54.44 10 ALA A CA 19
ATOM 6971 C C . ALA A 1 10 ? 27.797 -9.778 -11.507 1.00 43.23 10 ALA A C 19
ATOM 6972 O O . ALA A 1 10 ? 28.181 -10.646 -10.723 1.00 71.53 10 ALA A O 19
ATOM 6979 N N . CYS A 1 11 ? 26.859 -9.994 -12.423 1.00 70.10 11 CYS A N 19
ATOM 6980 C CA . CYS A 1 11 ? 26.211 -11.293 -12.563 1.00 1.42 11 CYS A CA 19
ATOM 6981 C C . CYS A 1 11 ? 27.183 -12.328 -13.121 1.00 21.33 11 CYS A C 19
ATOM 6982 O O . CYS A 1 11 ? 27.073 -13.519 -12.828 1.00 70.11 11 CYS A O 19
ATOM 6989 N N . ASP A 1 12 ? 28.134 -11.866 -13.925 1.00 1.13 12 ASP A N 19
ATOM 6990 C CA . ASP A 1 12 ? 29.127 -12.751 -14.523 1.00 32.02 12 ASP A CA 19
ATOM 6991 C C . ASP A 1 12 ? 30.525 -12.429 -14.004 1.00 33.22 12 ASP A C 19
ATOM 6992 O O . ASP A 1 12 ? 31.519 -12.962 -14.496 1.00 15.30 12 ASP A O 19
ATOM 7001 N N . GLY A 1 13 ? 30.593 -11.552 -13.006 1.00 61.44 13 GLY A N 19
ATOM 7002 C CA . GLY A 1 13 ? 31.874 -11.174 -12.438 1.00 54.42 13 GLY A CA 19
ATOM 7003 C C . GLY A 1 13 ? 32.502 -9.997 -13.158 1.00 11.22 13 GLY A C 19
ATOM 7004 O O . GLY A 1 13 ? 33.460 -9.400 -12.668 1.00 72.11 13 GLY A O 19
ATOM 7008 N N . GLY A 1 14 ? 31.962 -9.662 -14.326 1.00 71.30 14 GLY A N 19
ATOM 7009 C CA . GLY A 1 14 ? 32.490 -8.552 -15.096 1.00 51.44 14 GLY A CA 19
ATOM 7010 C C . GLY A 1 14 ? 31.505 -8.043 -16.130 1.00 51.12 14 GLY A C 19
ATOM 7011 O O . GLY A 1 14 ? 31.897 -7.433 -17.126 1.00 31.34 14 GLY A O 19
ATOM 7015 N N . LYS A 1 15 ? 30.221 -8.295 -15.896 1.00 44.53 15 LYS A N 19
ATOM 7016 C CA . LYS A 1 15 ? 29.176 -7.859 -16.815 1.00 0.35 15 LYS A CA 19
ATOM 7017 C C . LYS A 1 15 ? 28.202 -6.912 -16.120 1.00 43.24 15 LYS A C 19
ATOM 7018 O O . LYS A 1 15 ? 28.376 -6.576 -14.949 1.00 64.52 15 LYS A O 19
ATOM 7037 N N . ALA A 1 16 ? 27.177 -6.485 -16.850 1.00 73.52 16 ALA A N 19
ATOM 7038 C CA . ALA A 1 16 ? 26.174 -5.580 -16.303 1.00 74.41 16 ALA A CA 19
ATOM 7039 C C . ALA A 1 16 ? 24.843 -6.296 -16.097 1.00 52.31 16 ALA A C 19
ATOM 7040 O O . ALA A 1 16 ? 24.216 -6.751 -17.054 1.00 41.03 16 ALA A O 19
ATOM 7047 N N . CYS A 1 17 ? 24.416 -6.392 -14.842 1.00 63.22 17 CYS A N 19
ATOM 7048 C CA . CYS A 1 17 ? 23.160 -7.053 -14.510 1.00 23.34 17 CYS A CA 19
ATOM 7049 C C . CYS A 1 17 ? 22.159 -6.058 -13.930 1.00 73.43 17 CYS A C 19
ATOM 7050 O O . CYS A 1 17 ? 22.542 -5.043 -13.349 1.00 61.11 17 CYS A O 19
ATOM 7057 N N . ARG A 1 18 ? 20.874 -6.358 -14.093 1.00 41.32 18 ARG A N 19
ATOM 7058 C CA . ARG A 1 18 ? 19.817 -5.490 -13.588 1.00 3.23 18 ARG A CA 19
ATOM 7059 C C . ARG A 1 18 ? 18.883 -6.257 -12.656 1.00 42.32 18 ARG A C 19
ATOM 7060 O O . ARG A 1 18 ? 17.699 -6.419 -12.947 1.00 35.24 18 ARG A O 19
ATOM 7081 N N . GLU A 1 19 ? 19.426 -6.726 -11.537 1.00 12.31 19 GLU A N 19
ATOM 7082 C CA . GLU A 1 19 ? 18.640 -7.476 -10.564 1.00 65.43 19 GLU A CA 19
ATOM 7083 C C . GLU A 1 19 ? 17.606 -6.579 -9.891 1.00 3.22 19 GLU A C 19
ATOM 7084 O O . GLU A 1 19 ? 17.900 -5.441 -9.525 1.00 11.25 19 GLU A O 19
ATOM 7096 N N . VAL A 1 20 ? 16.394 -7.099 -9.732 1.00 34.45 20 VAL A N 19
ATOM 7097 C CA . VAL A 1 20 ? 15.315 -6.347 -9.102 1.00 41.21 20 VAL A CA 19
ATOM 7098 C C . VAL A 1 20 ? 15.048 -6.848 -7.687 1.00 73.35 20 VAL A C 19
ATOM 7099 O O . VAL A 1 20 ? 15.246 -8.025 -7.386 1.00 72.51 20 VAL A O 19
ATOM 7112 N N . LYS A 1 21 ? 14.596 -5.947 -6.822 1.00 32.21 21 LYS A N 19
ATOM 7113 C CA . LYS A 1 21 ? 14.299 -6.297 -5.438 1.00 15.11 21 LYS A CA 19
ATOM 7114 C C . LYS A 1 21 ? 13.072 -5.540 -4.937 1.00 24.41 21 LYS A C 19
ATOM 7115 O O . LYS A 1 21 ? 12.681 -4.523 -5.510 1.00 20.13 21 LYS A O 19
ATOM 7134 N N . CYS A 1 22 ? 12.471 -6.042 -3.864 1.00 32.53 22 CYS A N 19
ATOM 7135 C CA . CYS A 1 22 ? 11.290 -5.414 -3.284 1.00 52.03 22 CYS A CA 19
ATOM 7136 C C . CYS A 1 22 ? 11.399 -5.350 -1.764 1.00 14.14 22 CYS A C 19
ATOM 7137 O O . CYS A 1 22 ? 11.846 -6.300 -1.121 1.00 43.11 22 CYS A O 19
ATOM 7144 N N . LYS A 1 23 ? 10.986 -4.223 -1.194 1.00 15.05 23 LYS A N 19
ATOM 7145 C CA . LYS A 1 23 ? 11.034 -4.033 0.251 1.00 21.34 23 LYS A CA 19
ATOM 7146 C C . LYS A 1 23 ? 9.737 -3.415 0.763 1.00 72.41 23 LYS A C 19
ATOM 7147 O O . LYS A 1 23 ? 9.073 -2.660 0.051 1.00 22.44 23 LYS A O 19
ATOM 7166 N N . THR A 1 24 ? 9.380 -3.739 2.002 1.00 25.32 24 THR A N 19
ATOM 7167 C CA . THR A 1 24 ? 8.163 -3.216 2.609 1.00 42.11 24 THR A CA 19
ATOM 7168 C C . THR A 1 24 ? 8.375 -1.800 3.133 1.00 73.12 24 THR A C 19
ATOM 7169 O O . THR A 1 24 ? 9.454 -1.464 3.622 1.00 34.21 24 THR A O 19
ATOM 7180 N N . ILE A 1 25 ? 7.339 -0.974 3.028 1.00 70.53 25 ILE A N 19
ATOM 7181 C CA . ILE A 1 25 ? 7.412 0.405 3.493 1.00 20.10 25 ILE A CA 19
ATOM 7182 C C . ILE A 1 25 ? 6.558 0.610 4.740 1.00 44.42 25 ILE A C 19
ATOM 7183 O O . ILE A 1 25 ? 5.474 0.042 4.862 1.00 14.50 25 ILE A O 19
ATOM 7202 N N . ILE A 1 1 ? 1.310 -0.703 -0.032 1.00 3.51 1 ILE A N 20
ATOM 7203 C CA . ILE A 1 1 ? 2.214 -0.430 -1.142 1.00 43.33 1 ILE A CA 20
ATOM 7204 C C . ILE A 1 1 ? 3.601 -1.005 -0.876 1.00 42.01 1 ILE A C 20
ATOM 7205 O O . ILE A 1 1 ? 4.066 -1.034 0.264 1.00 54.31 1 ILE A O 20
ATOM 7221 N N . LYS A 1 2 ? 4.260 -1.461 -1.936 1.00 71.20 2 LYS A N 20
ATOM 7222 C CA . LYS A 1 2 ? 5.596 -2.033 -1.819 1.00 70.33 2 LYS A CA 20
ATOM 7223 C C . LYS A 1 2 ? 6.583 -1.298 -2.721 1.00 21.55 2 LYS A C 20
ATOM 7224 O O . LYS A 1 2 ? 6.261 -0.952 -3.857 1.00 65.52 2 LYS A O 20
ATOM 7243 N N . SER A 1 3 ? 7.786 -1.065 -2.206 1.00 42.31 3 SER A N 20
ATOM 7244 C CA . SER A 1 3 ? 8.820 -0.369 -2.964 1.00 74.00 3 SER A CA 20
ATOM 7245 C C . SER A 1 3 ? 9.764 -1.363 -3.634 1.00 1.34 3 SER A C 20
ATOM 7246 O O . SER A 1 3 ? 10.316 -2.249 -2.981 1.00 61.10 3 SER A O 20
ATOM 7254 N N . CYS A 1 4 ? 9.945 -1.208 -4.941 1.00 23.21 4 CYS A N 20
ATOM 7255 C CA . CYS A 1 4 ? 10.822 -2.091 -5.701 1.00 52.45 4 CYS A CA 20
ATOM 7256 C C . CYS A 1 4 ? 11.755 -1.286 -6.601 1.00 64.14 4 CYS A C 20
ATOM 7257 O O . CYS A 1 4 ? 11.354 -0.283 -7.190 1.00 12.35 4 CYS A O 20
ATOM 7264 N N . GLU A 1 5 ? 13.003 -1.735 -6.703 1.00 14.01 5 GLU A N 20
ATOM 7265 C CA . GLU A 1 5 ? 13.993 -1.056 -7.531 1.00 30.44 5 GLU A CA 20
ATOM 7266 C C . GLU A 1 5 ? 15.081 -2.026 -7.983 1.00 30.34 5 GLU A C 20
ATOM 7267 O O . GLU A 1 5 ? 15.334 -3.041 -7.332 1.00 43.12 5 GLU A O 20
ATOM 7279 N N . THR A 1 6 ? 15.722 -1.707 -9.103 1.00 31.31 6 THR A N 20
ATOM 7280 C CA . THR A 1 6 ? 16.781 -2.550 -9.644 1.00 10.22 6 THR A CA 20
ATOM 7281 C C . THR A 1 6 ? 18.154 -1.940 -9.387 1.00 41.40 6 THR A C 20
ATOM 7282 O O . THR A 1 6 ? 18.291 -0.722 -9.266 1.00 14.05 6 THR A O 20
ATOM 7293 N N . PHE A 1 7 ? 19.170 -2.793 -9.306 1.00 12.31 7 PHE A N 20
ATOM 7294 C CA . PHE A 1 7 ? 20.534 -2.337 -9.063 1.00 55.22 7 PHE A CA 20
ATOM 7295 C C . PHE A 1 7 ? 21.506 -2.981 -10.047 1.00 74.22 7 PHE A C 20
ATOM 7296 O O . PHE A 1 7 ? 21.174 -3.965 -10.710 1.00 13.34 7 PHE A O 20
ATOM 7313 N N . ILE A 1 8 ? 22.706 -2.419 -10.137 1.00 63.30 8 ILE A N 20
ATOM 7314 C CA . ILE A 1 8 ? 23.727 -2.939 -11.039 1.00 54.31 8 ILE A CA 20
ATOM 7315 C C . ILE A 1 8 ? 24.750 -3.781 -10.285 1.00 11.01 8 ILE A C 20
ATOM 7316 O O . ILE A 1 8 ? 25.412 -3.298 -9.366 1.00 15.11 8 ILE A O 20
ATOM 7332 N N . VAL A 1 9 ? 24.876 -5.044 -10.681 1.00 3.41 9 VAL A N 20
ATOM 7333 C CA . VAL A 1 9 ? 25.821 -5.953 -10.045 1.00 24.44 9 VAL A CA 20
ATOM 7334 C C . VAL A 1 9 ? 26.519 -6.832 -11.077 1.00 75.02 9 VAL A C 20
ATOM 7335 O O . VAL A 1 9 ? 26.051 -6.970 -12.207 1.00 51.31 9 VAL A O 20
ATOM 7348 N N . ALA A 1 10 ? 27.640 -7.425 -10.681 1.00 31.20 10 ALA A N 20
ATOM 7349 C CA . ALA A 1 10 ? 28.401 -8.293 -11.571 1.00 73.02 10 ALA A CA 20
ATOM 7350 C C . ALA A 1 10 ? 27.822 -9.704 -11.590 1.00 14.41 10 ALA A C 20
ATOM 7351 O O . ALA A 1 10 ? 28.229 -10.563 -10.808 1.00 33.31 10 ALA A O 20
ATOM 7358 N N . CYS A 1 11 ? 26.869 -9.935 -12.487 1.00 21.20 11 CYS A N 20
ATOM 7359 C CA . CYS A 1 11 ? 26.232 -11.241 -12.607 1.00 65.22 11 CYS A CA 20
ATOM 7360 C C . CYS A 1 11 ? 27.201 -12.267 -13.189 1.00 51.12 11 CYS A C 20
ATOM 7361 O O . CYS A 1 11 ? 27.092 -13.463 -12.918 1.00 11.22 11 CYS A O 20
ATOM 7368 N N . ASP A 1 12 ? 28.148 -11.790 -13.990 1.00 74.31 12 ASP A N 20
ATOM 7369 C CA . ASP A 1 12 ? 29.137 -12.665 -14.610 1.00 15.22 12 ASP A CA 20
ATOM 7370 C C . ASP A 1 12 ? 30.537 -12.353 -14.093 1.00 5.03 12 ASP A C 20
ATOM 7371 O O . ASP A 1 12 ? 31.528 -12.883 -14.595 1.00 53.52 12 ASP A O 20
ATOM 7380 N N . GLY A 1 13 ? 30.612 -11.488 -13.085 1.00 64.34 13 GLY A N 20
ATOM 7381 C CA . GLY A 1 13 ? 31.896 -11.120 -12.518 1.00 3.20 13 GLY A CA 20
ATOM 7382 C C . GLY A 1 13 ? 32.524 -9.935 -13.225 1.00 62.22 13 GLY A C 20
ATOM 7383 O O . GLY A 1 13 ? 33.486 -9.347 -12.732 1.00 34.01 13 GLY A O 20
ATOM 7387 N N . GLY A 1 14 ? 31.980 -9.585 -14.387 1.00 1.33 14 GLY A N 20
ATOM 7388 C CA . GLY A 1 14 ? 32.507 -8.465 -15.145 1.00 64.31 14 GLY A CA 20
ATOM 7389 C C . GLY A 1 14 ? 31.525 -7.951 -16.178 1.00 52.23 14 GLY A C 20
ATOM 7390 O O . GLY A 1 14 ? 31.919 -7.336 -17.170 1.00 21.34 14 GLY A O 20
ATOM 7394 N N . LYS A 1 15 ? 30.241 -8.203 -15.948 1.00 73.14 15 LYS A N 20
ATOM 7395 C CA . LYS A 1 15 ? 29.197 -7.762 -16.867 1.00 24.04 15 LYS A CA 20
ATOM 7396 C C . LYS A 1 15 ? 28.211 -6.835 -16.164 1.00 74.10 15 LYS A C 20
ATOM 7397 O O . LYS A 1 15 ? 28.383 -6.504 -14.992 1.00 0.45 15 LYS A O 20
ATOM 7416 N N . ALA A 1 16 ? 27.176 -6.421 -16.888 1.00 71.43 16 ALA A N 20
ATOM 7417 C CA . ALA A 1 16 ? 26.160 -5.536 -16.333 1.00 1.21 16 ALA A CA 20
ATOM 7418 C C . ALA A 1 16 ? 24.843 -6.275 -16.121 1.00 25.51 16 ALA A C 20
ATOM 7419 O O . ALA A 1 16 ? 24.242 -6.779 -17.070 1.00 43.35 16 ALA A O 20
ATOM 7426 N N . CYS A 1 17 ? 24.400 -6.339 -14.870 1.00 5.43 17 CYS A N 20
ATOM 7427 C CA . CYS A 1 17 ? 23.155 -7.018 -14.532 1.00 45.11 17 CYS A CA 20
ATOM 7428 C C . CYS A 1 17 ? 22.136 -6.035 -13.964 1.00 50.44 17 CYS A C 20
ATOM 7429 O O . CYS A 1 17 ? 22.501 -4.999 -13.407 1.00 74.12 17 CYS A O 20
ATOM 7436 N N . ARG A 1 18 ? 20.857 -6.367 -14.110 1.00 4.41 18 ARG A N 20
ATOM 7437 C CA . ARG A 1 18 ? 19.785 -5.513 -13.613 1.00 21.02 18 ARG A CA 20
ATOM 7438 C C . ARG A 1 18 ? 18.873 -6.283 -12.662 1.00 64.42 18 ARG A C 20
ATOM 7439 O O . ARG A 1 18 ? 17.691 -6.479 -12.943 1.00 45.33 18 ARG A O 20
ATOM 7460 N N . GLU A 1 19 ? 19.432 -6.718 -11.537 1.00 61.41 19 GLU A N 20
ATOM 7461 C CA . GLU A 1 19 ? 18.669 -7.468 -10.546 1.00 60.54 19 GLU A CA 20
ATOM 7462 C C . GLU A 1 19 ? 17.638 -6.575 -9.863 1.00 3.32 19 GLU A C 20
ATOM 7463 O O . GLU A 1 19 ? 17.929 -5.433 -9.505 1.00 64.14 19 GLU A O 20
ATOM 7475 N N . VAL A 1 20 ? 16.431 -7.102 -9.685 1.00 23.42 20 VAL A N 20
ATOM 7476 C CA . VAL A 1 20 ? 15.357 -6.354 -9.044 1.00 54.10 20 VAL A CA 20
ATOM 7477 C C . VAL A 1 20 ? 15.090 -6.873 -7.635 1.00 53.54 20 VAL A C 20
ATOM 7478 O O . VAL A 1 20 ? 15.289 -8.053 -7.348 1.00 71.01 20 VAL A O 20
ATOM 7491 N N . LYS A 1 21 ? 14.637 -5.982 -6.759 1.00 70.31 21 LYS A N 20
ATOM 7492 C CA . LYS A 1 21 ? 14.340 -6.349 -5.379 1.00 42.34 21 LYS A CA 20
ATOM 7493 C C . LYS A 1 21 ? 13.138 -5.569 -4.856 1.00 3.11 21 LYS A C 20
ATOM 7494 O O . LYS A 1 21 ? 12.868 -4.453 -5.301 1.00 12.14 21 LYS A O 20
ATOM 7513 N N . CYS A 1 22 ? 12.421 -6.163 -3.908 1.00 11.51 22 CYS A N 20
ATOM 7514 C CA . CYS A 1 22 ? 11.248 -5.524 -3.323 1.00 4.24 22 CYS A CA 20
ATOM 7515 C C . CYS A 1 22 ? 11.336 -5.518 -1.799 1.00 73.21 22 CYS A C 20
ATOM 7516 O O . CYS A 1 22 ? 11.838 -6.464 -1.191 1.00 54.21 22 CYS A O 20
ATOM 7523 N N . LYS A 1 23 ? 10.843 -4.446 -1.188 1.00 24.12 23 LYS A N 20
ATOM 7524 C CA . LYS A 1 23 ? 10.863 -4.316 0.264 1.00 3.03 23 LYS A CA 20
ATOM 7525 C C . LYS A 1 23 ? 9.635 -3.559 0.760 1.00 71.53 23 LYS A C 20
ATOM 7526 O O . LYS A 1 23 ? 9.004 -2.817 0.007 1.00 41.25 23 LYS A O 20
ATOM 7545 N N . THR A 1 24 ? 9.300 -3.752 2.032 1.00 43.50 24 THR A N 20
ATOM 7546 C CA . THR A 1 24 ? 8.148 -3.087 2.628 1.00 70.31 24 THR A CA 20
ATOM 7547 C C . THR A 1 24 ? 8.417 -1.601 2.837 1.00 70.54 24 THR A C 20
ATOM 7548 O O . THR A 1 24 ? 9.569 -1.179 2.945 1.00 55.12 24 THR A O 20
ATOM 7559 N N . ILE A 1 25 ? 7.348 -0.814 2.893 1.00 44.21 25 ILE A N 20
ATOM 7560 C CA . ILE A 1 25 ? 7.470 0.625 3.091 1.00 44.22 25 ILE A CA 20
ATOM 7561 C C . ILE A 1 25 ? 6.831 1.055 4.406 1.00 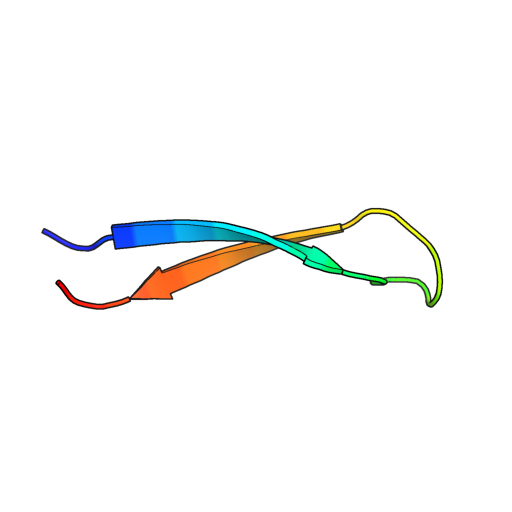15.44 25 ILE A C 20
ATOM 7562 O O . ILE A 1 25 ? 7.154 2.111 4.949 1.00 12.43 25 ILE A O 20
#

B-factor: mean 40.31, std 23.44, range [0.05, 75.43]